Protein AF-A0A3B8Q1K4-F1 (afdb_monomer_lite)

Radius of gyration: 23.77 Å; chains: 1; bounding box: 51×48×69 Å

Foldseek 3Di:
DQDPVQLFDAQFPPDQEGELPLFLVLVLVLCCVPPVVSSVSSVVSSVVLVDDDQQQNCLLVLNHADDAADWDKDFSDDDPSHTYIYIHGDPHGDPPLLQDLLSLLSCLSNPPPPVSSVVSLVSSLVCQPLQARVGPVCVVPQKHFLLSLLSNLLSCLVVVDPDPSNVSSLVLSLLQADLVGAGAGIAHSVSHGDHGRTRSSRSSNSSSCVRSDFPLKFFLVVVCVQQVHDQAAPAPFQALLLSQLQSLVQSQVSVVVVHGFAWASLQLLLLLCVQVVHQGRYDDNVSSVVSCVVQAIAGCVQPPDDPDGDSPDDRDPVRSVRRVVVCVQKDKDKFWLADFDPDAFDDVSSVVVQQSCLSSNGWKWFDFSRIWIFRMWHAACVFVPRTWTATRGNNPPDGIDTPNVSGRGTGIMIGMHMDRRDD

pLDDT: mean 92.38, std 7.42, range [42.16, 98.69]

Secondary structure (DSSP, 8-state):
---TTTSS--SBTT-SEEEIIIIIIHHHHHHHHH-HHHHHHHHHHHHTTT----SSGGGGGTSS-SSPEEEEEEEEEEETTEEEEEEEEEEEEPS-GGG-HHHHHHHHHH-SSHHHHHHHHHHHHTTB-SSSB--HHHHHHS-EETHHHHHHHHHHHHHT---HHHHHHHHHHHHTB-TTSSEEEEE-TT--EEEEEEHHHHHHHHHHHHHS---SEEE-HHHHHHHT------TTSS-HHHHHHHHHHHHHHHHHHSS---B-HHHHHHHHHHHHT---SS--HHHHHHHHHHH---BTTTSPPPSS--TT----HHHHHHHHHHHTTEEEEEEEEE---SS----HHHHHHHHHHHHTT--EEEESSS-EEEEEEEE-TTSTTSEEEEEE-TTS--SEEEHHHHHHH--EEEEEEEEEPP-

Sequence (423 aa):
MIDPELGLLPEFSGHSDYWLYHDNYLAAKVLDRSYPDEAERVRQAIAKQGIARSGKIELLFSEAQLPLRRYELRDVAKVGNKTIRSEFTTAELFAAPERYADLLFFIAVAEPDAAKARAAYDSAMAMWDNVGFHDAVVIESGRYATYKLGLALRVAERFHDQSEALAKVRERLLKLQNPDGGWITDYQPDGTPIGMANVETTCLAILGLEAGGLPVRCNLRPEFARLGLKQRSQGKRDTCSVFSTVESTEFALARSNGKGVALSVEYANWAANETTGRGDDGDFFHNIILGIQKHGVCPEEAMPYAKTFSPDTQPNSEIVAQAAAFTQGRRLHFHWLKGWSKKAGLDDRDLLRVKTVLASGSPVSAGSYHSVLFVGYEEDTTQPGGGRFLISDSNLKETEISYQAAKERFSDLFWVNAEVESP

Structure (mmCIF, N/CA/C/O backbone):
data_AF-A0A3B8Q1K4-F1
#
_entry.id   AF-A0A3B8Q1K4-F1
#
loop_
_atom_site.group_PDB
_atom_site.id
_atom_site.type_symbol
_atom_site.label_atom_id
_atom_site.label_alt_id
_atom_site.label_comp_id
_atom_site.label_asym_id
_atom_site.label_entity_id
_atom_site.label_seq_id
_atom_site.pdbx_PDB_ins_code
_atom_site.Cartn_x
_atom_site.Cartn_y
_atom_site.Cartn_z
_atom_site.occupancy
_atom_site.B_iso_or_equiv
_atom_site.auth_seq_id
_atom_site.auth_comp_id
_atom_site.auth_asym_id
_atom_site.auth_atom_id
_atom_site.pdbx_PDB_model_num
ATOM 1 N N . MET A 1 1 ? -4.268 -14.012 3.504 1.00 77.31 1 MET A N 1
ATOM 2 C CA . MET A 1 1 ? -4.024 -13.933 4.961 1.00 77.31 1 MET A CA 1
ATOM 3 C C . MET A 1 1 ? -5.181 -14.493 5.782 1.00 77.31 1 MET A C 1
ATOM 5 O O . MET A 1 1 ? -4.912 -14.983 6.865 1.00 77.31 1 MET A O 1
ATOM 9 N N . ILE A 1 2 ? -6.432 -14.459 5.296 1.00 90.50 2 ILE A N 1
ATOM 10 C CA . ILE A 1 2 ? -7.560 -15.086 6.006 1.00 90.50 2 ILE A CA 1
ATOM 11 C C . ILE A 1 2 ? -7.256 -16.566 6.253 1.00 90.50 2 ILE A C 1
ATOM 13 O O . ILE A 1 2 ? -7.007 -17.316 5.306 1.00 90.50 2 ILE A O 1
ATOM 17 N N . ASP A 1 3 ? -7.277 -16.959 7.522 1.00 94.31 3 ASP A N 1
ATOM 18 C CA . ASP A 1 3 ? -7.104 -18.337 7.944 1.00 94.31 3 ASP A CA 1
ATOM 19 C C . ASP A 1 3 ? -8.270 -19.176 7.397 1.00 94.31 3 ASP A C 1
ATOM 21 O O . ASP A 1 3 ? -9.437 -18.831 7.615 1.00 94.31 3 ASP A O 1
ATOM 25 N N . PRO A 1 4 ? -8.000 -20.257 6.646 1.00 92.25 4 PRO A N 1
ATOM 26 C CA . PRO A 1 4 ? -9.055 -20.995 5.972 1.00 92.25 4 PRO A CA 1
ATOM 27 C C . PRO A 1 4 ? -9.997 -21.720 6.941 1.00 92.25 4 PRO A C 1
ATOM 29 O O . PRO A 1 4 ? -11.170 -21.892 6.607 1.00 92.25 4 PRO A O 1
ATOM 32 N N . GLU A 1 5 ? -9.500 -22.111 8.116 1.00 93.69 5 GLU A N 1
ATOM 33 C CA . GLU A 1 5 ? -10.252 -22.821 9.151 1.00 93.69 5 GLU A CA 1
ATOM 34 C C . GLU A 1 5 ? -11.130 -21.854 9.949 1.00 93.69 5 GLU A C 1
ATOM 36 O O . GLU A 1 5 ? -12.310 -22.127 10.164 1.00 93.69 5 GLU A O 1
ATOM 41 N N . LEU A 1 6 ? -10.578 -20.705 10.349 1.00 95.94 6 LEU A N 1
ATOM 42 C CA . LEU A 1 6 ? -11.301 -19.740 11.182 1.00 95.94 6 LEU A CA 1
ATOM 43 C C . LEU A 1 6 ? -12.139 -18.747 10.374 1.00 95.94 6 LEU A C 1
ATOM 45 O O . LEU A 1 6 ? -13.143 -18.247 10.873 1.00 95.94 6 LEU A O 1
ATOM 49 N N . GLY A 1 7 ? -11.742 -18.439 9.138 1.00 96.31 7 GLY A N 1
ATOM 50 C CA . GLY A 1 7 ? -12.314 -17.330 8.371 1.00 96.31 7 GLY A CA 1
ATOM 51 C C . GLY A 1 7 ? -11.954 -15.949 8.931 1.00 96.31 7 GLY A C 1
ATOM 52 O O . GLY A 1 7 ? -12.597 -14.972 8.565 1.00 96.31 7 GLY A O 1
ATOM 53 N N . LEU A 1 8 ? -10.940 -15.873 9.797 1.00 97.38 8 LEU A N 1
ATOM 54 C CA . LEU A 1 8 ? -10.429 -14.656 10.430 1.00 97.38 8 LEU A CA 1
ATOM 55 C C . LEU A 1 8 ? -8.983 -14.401 9.985 1.00 97.38 8 LEU A C 1
ATOM 57 O O . LEU A 1 8 ? -8.264 -15.329 9.615 1.00 97.38 8 LEU A O 1
ATOM 61 N N . LEU A 1 9 ? -8.542 -13.150 10.027 1.00 97.25 9 LEU A N 1
ATOM 62 C CA . LEU A 1 9 ? -7.145 -12.766 9.893 1.00 97.25 9 LEU A CA 1
ATOM 63 C C . LEU A 1 9 ? -6.443 -12.876 11.260 1.00 97.25 9 LEU A C 1
ATOM 65 O O . LEU A 1 9 ? -7.023 -12.435 12.259 1.00 97.25 9 LEU A O 1
ATOM 69 N N . PRO A 1 10 ? -5.226 -13.447 11.319 1.00 96.75 10 PRO A N 1
ATOM 70 C CA . PRO A 1 10 ? -4.389 -13.383 12.514 1.00 96.75 10 PRO A CA 1
ATOM 71 C C . PRO A 1 10 ? -3.901 -11.949 12.738 1.00 96.75 10 PRO A C 1
ATOM 73 O O . PRO A 1 10 ? -3.831 -11.173 11.787 1.00 96.75 10 PRO A O 1
ATOM 76 N N . GLU A 1 11 ? -3.500 -11.629 13.968 1.00 94.81 11 GLU A N 1
ATOM 77 C CA . GLU A 1 11 ? -2.999 -10.297 14.347 1.00 94.81 11 GLU A CA 1
ATOM 78 C C . GLU A 1 11 ? -1.898 -9.790 13.406 1.00 94.81 11 GLU A C 1
ATOM 80 O O . GLU A 1 11 ? -1.934 -8.657 12.931 1.00 94.81 11 GLU A O 1
ATOM 85 N N . PHE A 1 12 ? -0.955 -10.665 13.064 1.00 93.00 12 PHE A N 1
ATOM 86 C CA . PHE A 1 12 ? 0.029 -10.468 12.004 1.00 93.00 12 PHE A CA 1
ATOM 87 C C . PHE A 1 12 ? 0.356 -11.811 11.343 1.00 93.00 12 PHE A C 1
ATOM 89 O O . PHE A 1 12 ? -0.011 -12.882 11.837 1.00 93.00 12 PHE A O 1
ATOM 96 N N . SER A 1 13 ? 1.042 -11.767 10.198 1.00 88.88 13 SER A N 1
ATOM 97 C CA . SER A 1 13 ? 1.382 -12.969 9.427 1.00 88.88 13 SER A CA 1
ATOM 98 C C . SER A 1 13 ? 2.115 -14.008 10.286 1.00 88.88 13 SER A C 1
ATOM 100 O O . SER A 1 13 ? 3.145 -13.713 10.887 1.00 88.88 13 SER A O 1
ATOM 102 N N . GLY A 1 14 ? 1.577 -15.230 10.344 1.00 88.81 14 GLY A N 1
ATOM 103 C CA . GLY A 1 14 ? 2.145 -16.338 11.119 1.00 88.81 14 GLY A CA 1
ATOM 104 C C . GLY A 1 14 ? 1.803 -16.346 12.614 1.00 88.81 14 GLY A C 1
ATOM 105 O O . GLY A 1 14 ? 2.194 -17.289 13.301 1.00 88.81 14 GLY A O 1
ATOM 106 N N . HIS A 1 15 ? 1.067 -15.355 13.127 1.00 93.50 15 HIS A N 1
ATOM 107 C CA . HIS A 1 15 ? 0.628 -15.350 14.522 1.00 93.50 15 HIS A CA 1
ATOM 108 C C . HIS A 1 15 ? -0.552 -16.304 14.776 1.00 93.50 15 HIS A C 1
ATOM 110 O O . HIS A 1 15 ? -1.259 -16.715 13.855 1.00 93.50 15 HIS A O 1
ATOM 116 N N . SER A 1 16 ? -0.766 -16.657 16.047 1.00 96.12 16 SER A N 1
ATOM 117 C CA . SER A 1 16 ? -1.829 -17.584 16.474 1.00 96.12 16 SER A CA 1
ATOM 118 C C . SER A 1 16 ? -2.980 -16.915 17.231 1.00 96.12 16 SER A C 1
ATOM 120 O O . SER A 1 16 ? -3.947 -17.593 17.578 1.00 96.12 16 SER A O 1
ATOM 122 N N . ASP A 1 17 ? -2.905 -15.599 17.442 1.00 97.12 17 ASP A N 1
ATOM 123 C CA . ASP A 1 17 ? -3.987 -14.808 18.026 1.00 97.12 17 ASP A CA 1
ATOM 124 C C . ASP A 1 17 ? -4.825 -14.113 16.948 1.00 97.12 17 ASP A C 1
ATOM 126 O O . ASP A 1 17 ? -4.297 -13.601 15.958 1.00 97.12 17 ASP A O 1
ATOM 130 N N . TYR A 1 18 ? -6.141 -14.112 17.160 1.00 97.88 18 TYR A N 1
ATOM 131 C CA . TYR A 1 18 ? -7.148 -13.574 16.247 1.00 97.88 18 TYR A CA 1
ATOM 132 C C . TYR A 1 18 ? -8.074 -12.631 17.014 1.00 97.88 18 TYR A C 1
ATOM 134 O O . TYR A 1 18 ? -8.939 -13.088 17.769 1.00 97.88 18 TYR A O 1
ATOM 142 N N . TRP A 1 19 ? -7.915 -11.320 16.825 1.00 97.25 19 TRP A N 1
ATOM 143 C CA . TRP A 1 19 ? -8.751 -10.325 17.493 1.00 97.25 19 TRP A CA 1
ATOM 144 C C . TRP A 1 19 ? -10.032 -10.063 16.706 1.00 97.25 19 TRP A C 1
ATOM 146 O O . TRP A 1 19 ? -10.001 -9.691 15.532 1.00 97.25 19 TRP A O 1
ATOM 156 N N . LEU A 1 20 ? -11.185 -10.237 17.349 1.00 97.25 20 LEU A N 1
ATOM 157 C CA . LEU A 1 20 ? -12.477 -10.079 16.680 1.00 97.25 20 LEU A CA 1
ATOM 158 C C . LEU A 1 20 ? -12.754 -8.632 16.263 1.00 97.25 20 LEU A C 1
ATOM 160 O O . LEU A 1 20 ? -13.227 -8.418 15.152 1.00 97.25 20 LEU A O 1
ATOM 164 N N . TYR A 1 21 ? -12.447 -7.654 17.119 1.00 94.12 21 TYR A N 1
ATOM 165 C CA . TYR A 1 21 ? -12.853 -6.261 16.898 1.00 94.12 21 TYR A CA 1
ATOM 166 C C . TYR A 1 21 ? -11.723 -5.348 16.405 1.00 94.12 21 TYR A C 1
ATOM 168 O O . TYR A 1 21 ? -11.845 -4.767 15.329 1.00 94.12 21 TYR A O 1
ATOM 176 N N . HIS A 1 22 ? -10.603 -5.263 17.125 1.00 89.56 22 HIS A N 1
ATOM 177 C CA . HIS A 1 22 ? -9.477 -4.420 16.699 1.00 89.56 22 HIS A CA 1
ATOM 178 C C . HIS A 1 22 ? -8.863 -4.846 15.360 1.00 89.56 22 HIS A C 1
ATOM 180 O O . HIS A 1 22 ? -8.467 -3.989 14.580 1.00 89.56 22 HIS A O 1
ATOM 186 N N . ASP A 1 23 ? -8.869 -6.144 15.041 1.00 96.12 23 ASP A N 1
ATOM 187 C CA . ASP A 1 23 ? -8.377 -6.629 13.748 1.00 96.12 23 ASP A CA 1
ATOM 188 C C . ASP A 1 23 ? -9.520 -6.929 12.780 1.00 96.12 23 ASP A C 1
ATOM 190 O O . ASP A 1 23 ? -9.655 -6.292 11.740 1.00 96.12 23 ASP A O 1
ATOM 194 N N . ASN A 1 24 ? -10.352 -7.923 13.092 1.00 97.62 24 ASN A N 1
ATOM 195 C CA . ASN A 1 24 ? -11.215 -8.540 12.086 1.00 97.62 24 ASN A CA 1
ATOM 196 C C . ASN A 1 24 ? -12.456 -7.713 11.737 1.00 97.62 24 ASN A C 1
ATOM 198 O O . ASN A 1 24 ? -12.845 -7.670 10.572 1.00 97.62 24 ASN A O 1
ATOM 202 N N . TYR A 1 25 ? -13.065 -7.019 12.698 1.00 96.94 25 TYR A N 1
ATOM 203 C CA . TYR A 1 25 ? -14.151 -6.081 12.413 1.00 96.94 25 TYR A CA 1
ATOM 204 C C . TYR A 1 25 ? -13.644 -4.913 11.555 1.00 96.94 25 TYR A C 1
ATOM 206 O O . TYR A 1 25 ? -14.274 -4.577 10.552 1.00 96.94 25 TYR A O 1
ATOM 214 N N . LEU A 1 26 ? -12.473 -4.350 11.881 1.00 95.75 26 LEU A N 1
ATOM 215 C CA . LEU A 1 26 ? -11.829 -3.332 11.047 1.00 95.75 26 LEU A CA 1
ATOM 216 C C . LEU A 1 26 ? -11.491 -3.859 9.652 1.00 95.75 26 LEU A C 1
ATOM 218 O O . LEU A 1 26 ? -11.807 -3.202 8.659 1.00 95.75 26 LEU A O 1
ATOM 222 N N . ALA A 1 27 ? -10.912 -5.056 9.567 1.00 96.00 27 ALA A N 1
ATOM 223 C CA . ALA A 1 27 ? -10.607 -5.699 8.299 1.00 96.00 27 ALA A CA 1
ATOM 224 C C . ALA A 1 27 ? -11.875 -5.894 7.472 1.00 96.00 27 ALA A C 1
ATOM 226 O O . ALA A 1 27 ? -11.875 -5.564 6.294 1.00 96.00 27 ALA A O 1
ATOM 227 N N . ALA A 1 28 ? -12.980 -6.338 8.073 1.00 95.12 28 ALA A N 1
ATOM 228 C CA . ALA A 1 28 ? -14.253 -6.453 7.374 1.00 95.12 28 ALA A CA 1
ATOM 229 C C . ALA A 1 28 ? -14.742 -5.098 6.839 1.00 95.12 28 ALA A C 1
ATOM 231 O O . ALA A 1 28 ? -15.215 -5.052 5.709 1.00 95.12 28 ALA A O 1
ATOM 232 N N . LYS A 1 29 ? -14.598 -3.995 7.592 1.00 91.06 29 LYS A N 1
ATOM 233 C CA . LYS A 1 29 ? -14.958 -2.643 7.115 1.00 91.06 29 LYS A CA 1
ATOM 234 C C . LYS A 1 29 ? -14.100 -2.202 5.927 1.00 91.06 29 LYS A C 1
ATOM 236 O O . LYS A 1 29 ? -14.639 -1.702 4.946 1.00 91.06 29 LYS A O 1
ATOM 241 N N . VAL A 1 30 ? -12.785 -2.409 5.995 1.00 89.81 30 VAL A N 1
ATOM 242 C CA . VAL A 1 30 ? -11.845 -2.043 4.918 1.00 89.81 30 VAL A CA 1
ATOM 243 C C . VAL A 1 30 ? -12.031 -2.927 3.681 1.00 89.81 30 VAL A C 1
ATOM 245 O O . VAL A 1 30 ? -12.021 -2.446 2.546 1.00 89.81 30 VAL A O 1
ATOM 248 N N . LEU A 1 31 ? -12.220 -4.230 3.885 1.00 86.00 31 LEU A N 1
ATOM 249 C CA . LEU A 1 31 ? -12.408 -5.196 2.810 1.00 86.00 31 LEU A CA 1
ATOM 250 C C . LEU A 1 31 ? -13.759 -5.022 2.120 1.00 86.00 31 LEU A C 1
ATOM 252 O O . LEU A 1 31 ? -13.822 -5.293 0.933 1.00 86.00 31 LEU A O 1
ATOM 256 N N . ASP A 1 32 ? -14.808 -4.540 2.791 1.00 82.19 32 ASP A N 1
ATOM 257 C CA . ASP A 1 32 ? -16.172 -4.505 2.238 1.00 82.19 32 ASP A CA 1
ATOM 258 C C . ASP A 1 32 ? -16.257 -3.838 0.861 1.00 82.19 32 ASP A C 1
ATOM 260 O O . ASP A 1 32 ? -16.935 -4.316 -0.046 1.00 82.19 32 ASP A O 1
ATOM 264 N N . ARG A 1 33 ? -15.481 -2.767 0.668 1.00 69.38 33 ARG A N 1
ATOM 265 C CA . ARG A 1 33 ? -15.410 -2.070 -0.615 1.00 69.38 33 ARG A CA 1
ATOM 266 C C . ARG A 1 33 ? -14.693 -2.898 -1.680 1.00 69.38 33 ARG A C 1
ATOM 268 O O . ARG A 1 33 ? -15.125 -2.918 -2.832 1.00 69.38 33 ARG A O 1
ATOM 275 N N . SER A 1 34 ? -13.585 -3.554 -1.328 1.00 67.19 34 SER A N 1
ATOM 276 C CA . SER A 1 34 ? -12.658 -4.149 -2.305 1.00 67.19 34 SER A CA 1
ATOM 277 C C . SER A 1 34 ? -12.739 -5.656 -2.494 1.00 67.19 34 SER A C 1
ATOM 279 O O . SER A 1 34 ? -12.422 -6.160 -3.567 1.00 67.19 34 SER A O 1
ATOM 281 N N . TYR A 1 35 ? -13.222 -6.345 -1.484 1.00 78.50 35 TYR A N 1
ATOM 282 C CA . TYR A 1 35 ? -13.251 -7.787 -1.332 1.00 78.50 35 TYR A CA 1
ATOM 283 C C . TYR A 1 35 ? -14.518 -8.141 -0.530 1.00 78.50 35 TYR A C 1
ATOM 285 O O . TYR A 1 35 ? -14.420 -8.563 0.623 1.00 78.50 35 TYR A O 1
ATOM 293 N N . PRO A 1 36 ? -15.725 -7.865 -1.075 1.00 78.44 36 PRO A N 1
ATOM 294 C CA . PRO A 1 36 ? -16.980 -7.988 -0.328 1.00 78.44 36 PRO A CA 1
ATOM 295 C C . PRO A 1 36 ? -17.269 -9.428 0.111 1.00 78.44 36 PRO A C 1
ATOM 297 O O . PRO A 1 36 ? -17.806 -9.634 1.198 1.00 78.44 36 PRO A O 1
ATOM 300 N N . ASP A 1 37 ? -16.866 -10.422 -0.685 1.00 88.44 37 ASP A N 1
ATOM 301 C CA . ASP A 1 37 ? -17.022 -11.839 -0.343 1.00 88.44 37 ASP A CA 1
ATOM 302 C C . ASP A 1 37 ? -16.111 -12.223 0.836 1.00 88.44 37 ASP A C 1
ATOM 304 O O . ASP A 1 37 ? -16.525 -12.917 1.767 1.00 88.44 37 ASP A O 1
ATOM 308 N N . GLU A 1 38 ? -14.871 -11.728 0.847 1.00 91.12 38 GLU A N 1
ATOM 309 C CA . GLU A 1 38 ? -13.943 -11.892 1.962 1.00 91.12 38 GLU A CA 1
ATOM 310 C C . GLU A 1 38 ? -14.407 -11.141 3.212 1.00 91.12 38 GLU A C 1
ATOM 312 O O . GLU A 1 38 ? -14.340 -11.688 4.313 1.00 91.12 38 GLU A O 1
ATOM 317 N N . ALA A 1 39 ? -14.907 -9.914 3.060 1.00 90.00 39 ALA A N 1
ATOM 318 C CA . ALA A 1 39 ? -15.470 -9.133 4.154 1.00 90.00 39 ALA A CA 1
ATOM 319 C C . ALA A 1 39 ? -16.662 -9.857 4.790 1.00 90.00 39 ALA A C 1
ATOM 321 O O . ALA A 1 39 ? -16.754 -9.954 6.015 1.00 90.00 39 ALA A O 1
ATOM 322 N N . GLU A 1 40 ? -17.538 -10.431 3.963 1.00 93.56 40 GLU A N 1
ATOM 323 C CA . GLU A 1 40 ? -18.677 -11.215 4.421 1.00 93.56 40 GLU A CA 1
ATOM 324 C C . GLU A 1 40 ? -18.242 -12.497 5.131 1.00 93.56 40 GLU A C 1
ATOM 326 O O . GLU A 1 40 ? -18.760 -12.823 6.200 1.00 93.56 40 GLU A O 1
ATOM 331 N N . ARG A 1 41 ? -17.219 -13.184 4.614 1.00 96.12 41 ARG A N 1
ATOM 332 C CA . ARG A 1 41 ? -16.627 -14.341 5.294 1.00 96.12 41 ARG A CA 1
ATOM 333 C C . ARG A 1 41 ? -16.112 -13.981 6.691 1.00 96.12 41 ARG A C 1
ATOM 335 O O . ARG A 1 41 ? -16.372 -14.730 7.635 1.00 96.12 41 ARG A O 1
ATOM 342 N N . VAL A 1 42 ? -15.422 -12.847 6.833 1.00 97.50 42 VAL A N 1
ATOM 343 C CA . VAL A 1 42 ? -14.921 -12.364 8.131 1.00 97.50 42 VAL A CA 1
ATOM 344 C C . VAL A 1 42 ? -16.082 -12.005 9.063 1.00 97.50 42 VAL A C 1
ATOM 346 O O . VAL A 1 42 ? -16.092 -12.438 10.216 1.00 97.50 42 VAL A O 1
ATOM 349 N N . ARG A 1 43 ? -17.114 -11.301 8.576 1.00 96.50 43 ARG A N 1
ATOM 350 C CA . ARG A 1 43 ? -18.322 -10.989 9.368 1.00 96.50 43 ARG A CA 1
ATOM 351 C C . ARG A 1 43 ? -19.018 -12.244 9.883 1.00 96.50 43 ARG A C 1
ATOM 353 O O . ARG A 1 43 ? -19.361 -12.315 11.062 1.00 96.50 43 ARG A O 1
ATOM 360 N N . GLN A 1 44 ? -19.180 -13.257 9.034 1.00 96.56 44 GLN A N 1
ATOM 361 C CA . GLN A 1 44 ? -19.761 -14.540 9.430 1.00 96.56 44 GLN A CA 1
ATOM 362 C C . GLN A 1 44 ? -18.899 -15.260 10.471 1.00 96.56 44 GLN A C 1
ATOM 364 O O . GLN A 1 44 ? -19.436 -15.875 11.393 1.00 96.56 44 GLN A O 1
ATOM 369 N N . ALA A 1 45 ? -17.572 -15.187 10.351 1.00 96.69 45 ALA A N 1
ATOM 370 C CA . ALA A 1 45 ? -16.655 -15.768 11.325 1.00 96.69 45 ALA A CA 1
ATOM 371 C C . ALA A 1 45 ? -16.737 -15.077 12.698 1.00 96.69 45 ALA A C 1
ATOM 373 O O . ALA A 1 45 ? -16.770 -15.774 13.714 1.00 96.69 45 ALA A O 1
ATOM 374 N N . ILE A 1 46 ? -16.852 -13.743 12.731 1.00 96.50 46 ILE A N 1
ATOM 375 C CA . ILE A 1 46 ? -17.096 -12.972 13.962 1.00 96.50 46 ILE A CA 1
ATOM 376 C C . ILE A 1 46 ? -18.448 -13.367 14.573 1.00 96.50 46 ILE A C 1
ATOM 378 O O . ILE A 1 46 ? -18.511 -13.725 15.749 1.00 96.50 46 ILE A O 1
ATOM 382 N N . ALA A 1 47 ? -19.519 -13.386 13.770 1.00 95.25 47 ALA A N 1
ATOM 383 C CA . ALA A 1 47 ? -20.871 -13.703 14.235 1.00 95.25 47 ALA A CA 1
ATOM 384 C C . ALA A 1 47 ? -20.971 -15.096 14.884 1.00 95.25 47 ALA A C 1
ATOM 386 O O . ALA A 1 47 ? -21.667 -15.268 15.886 1.00 95.25 47 ALA A O 1
ATOM 387 N N . LYS A 1 48 ? -20.226 -16.086 14.370 1.00 95.62 48 LYS A N 1
ATOM 388 C CA . LYS A 1 48 ? -20.159 -17.444 14.943 1.00 95.62 48 LYS A CA 1
ATOM 389 C C . LYS A 1 48 ? -19.617 -17.488 16.373 1.00 95.62 48 LYS A C 1
ATOM 391 O O . LYS A 1 48 ? -19.923 -18.439 17.084 1.00 95.62 48 LYS A O 1
ATOM 396 N N . GLN A 1 49 ? -18.845 -16.489 16.803 1.00 95.31 49 GLN A N 1
ATOM 397 C CA . GLN A 1 49 ? -18.309 -16.436 18.168 1.00 95.31 49 GLN A CA 1
ATOM 398 C C . GLN A 1 49 ? -19.331 -15.933 19.197 1.00 95.31 49 GLN A C 1
ATOM 400 O O . GLN A 1 49 ? -19.057 -15.959 20.394 1.00 95.31 49 GLN A O 1
ATOM 405 N N . GLY A 1 50 ? -20.498 -15.447 18.757 1.00 91.94 50 GLY A N 1
ATOM 406 C CA . GLY A 1 50 ? -21.539 -14.930 19.650 1.00 91.94 50 GLY A CA 1
ATOM 407 C C . GLY A 1 50 ? -21.184 -13.608 20.341 1.00 91.94 50 GLY A C 1
ATOM 408 O O . GLY A 1 50 ? -21.890 -13.191 21.258 1.00 91.94 50 GLY A O 1
ATOM 409 N N . ILE A 1 51 ? -20.110 -12.937 19.913 1.00 88.44 51 ILE A N 1
ATOM 410 C CA . ILE A 1 51 ? -19.720 -11.615 20.409 1.00 88.44 51 ILE A CA 1
ATOM 411 C C . ILE A 1 51 ? -20.334 -10.557 19.493 1.00 88.44 51 ILE A C 1
ATOM 413 O O . ILE A 1 51 ? -20.082 -10.557 18.293 1.00 88.44 51 ILE A O 1
ATOM 417 N N . ALA A 1 52 ? -21.169 -9.685 20.063 1.00 83.38 52 ALA A N 1
ATOM 418 C CA . ALA A 1 52 ? -21.954 -8.715 19.296 1.00 83.38 52 ALA A CA 1
ATOM 419 C C . ALA A 1 52 ? -21.330 -7.311 19.221 1.00 83.38 52 ALA A C 1
ATOM 421 O O . ALA A 1 52 ? -21.678 -6.550 18.321 1.00 83.38 52 ALA A O 1
ATOM 422 N N . ARG A 1 53 ? -20.438 -6.952 20.154 1.00 87.50 53 ARG A N 1
ATOM 42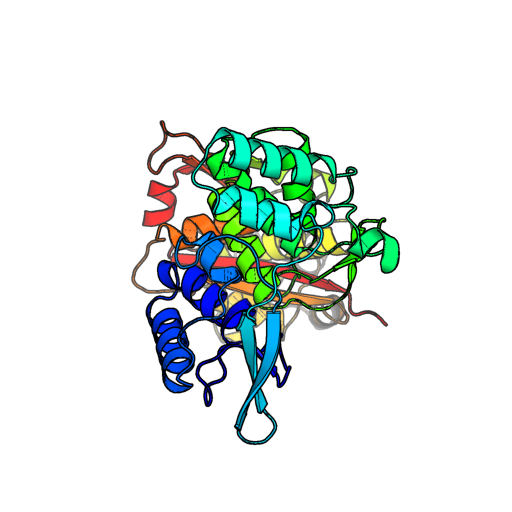3 C CA . ARG A 1 53 ? -19.718 -5.666 20.178 1.00 87.50 53 ARG A CA 1
ATOM 424 C C . ARG A 1 53 ? -18.515 -5.712 21.111 1.00 87.50 53 ARG A C 1
ATOM 426 O O . ARG A 1 53 ? -18.571 -6.424 22.117 1.00 87.50 53 ARG A O 1
ATOM 433 N N . SER A 1 54 ? -17.512 -4.889 20.839 1.00 90.44 54 SER A N 1
ATOM 434 C CA . SER A 1 54 ? -16.481 -4.534 21.808 1.00 90.44 54 SER A CA 1
ATOM 435 C C . SER A 1 54 ? -16.757 -3.213 22.511 1.00 90.44 54 SER A C 1
ATOM 437 O O . SER A 1 54 ? -16.606 -3.147 23.733 1.00 90.44 54 SER A O 1
ATOM 439 N N . GLY A 1 55 ? -17.234 -2.205 21.771 1.00 86.88 55 GLY A N 1
ATOM 440 C CA . GLY A 1 55 ? -17.648 -0.888 22.257 1.00 86.88 55 GLY A CA 1
ATOM 441 C C . GLY A 1 55 ? -16.630 0.243 22.071 1.00 86.88 55 GLY A C 1
ATOM 442 O O . GLY A 1 55 ? -16.958 1.376 22.426 1.00 86.88 55 GLY A O 1
ATOM 443 N N . LYS A 1 56 ? -15.435 -0.025 21.519 1.00 91.62 56 LYS A N 1
ATOM 444 C CA . LYS A 1 56 ? -14.412 1.001 21.235 1.00 91.62 56 LYS A CA 1
ATOM 445 C C . LYS A 1 56 ? -14.317 1.283 19.744 1.00 91.62 56 LYS A C 1
ATOM 447 O O . LYS A 1 56 ? -14.623 2.386 19.297 1.00 91.62 56 LYS A O 1
ATOM 452 N N . ILE A 1 57 ? -13.873 0.299 18.967 1.00 93.44 57 ILE A N 1
ATOM 453 C CA . ILE A 1 57 ? -13.503 0.513 17.566 1.00 93.44 57 ILE A CA 1
ATOM 454 C C . ILE A 1 57 ? -14.705 0.876 16.684 1.00 93.44 57 ILE A C 1
ATOM 456 O O . ILE A 1 57 ? -14.575 1.595 15.692 1.00 93.44 57 ILE A O 1
ATOM 460 N N . GLU A 1 58 ? -15.904 0.455 17.089 1.00 94.06 58 GLU A N 1
ATOM 461 C CA . GLU A 1 58 ? -17.163 0.776 16.423 1.00 94.06 58 GLU A CA 1
ATOM 462 C C . GLU A 1 58 ? -17.517 2.273 16.488 1.00 94.06 58 GLU A C 1
ATOM 464 O O . GLU A 1 58 ? -18.309 2.750 15.673 1.00 94.06 58 GLU A O 1
ATOM 469 N N . LEU A 1 59 ? -16.897 3.046 17.394 1.00 93.56 59 LEU A N 1
ATOM 470 C CA . LEU A 1 59 ? -17.058 4.505 17.469 1.00 93.56 59 LEU A CA 1
ATOM 471 C C . LEU A 1 59 ? -16.660 5.199 16.156 1.00 93.56 59 LEU A C 1
ATOM 473 O O . LEU A 1 59 ? -17.295 6.182 15.780 1.00 93.56 59 LEU A O 1
ATOM 477 N N . LEU A 1 60 ? -15.680 4.660 15.416 1.00 91.94 60 LEU A N 1
ATOM 478 C CA . LEU A 1 60 ? -15.257 5.187 14.105 1.00 91.94 60 LEU A CA 1
ATOM 479 C C . LEU A 1 60 ? -16.356 5.118 13.033 1.00 91.94 60 LEU A C 1
ATOM 481 O O . LEU A 1 60 ? -16.247 5.774 11.995 1.00 91.94 60 LEU A O 1
ATOM 485 N N . PHE A 1 61 ? -17.388 4.310 13.278 1.00 89.94 61 PHE A N 1
ATOM 486 C CA . PHE A 1 61 ? -18.476 4.017 12.348 1.00 89.94 61 PHE A CA 1
ATOM 487 C C . PHE A 1 61 ? -19.848 4.383 12.925 1.00 89.94 61 PHE A C 1
ATOM 489 O O . PHE A 1 61 ? -20.867 3.983 12.376 1.00 89.94 61 PHE A O 1
ATOM 496 N N . SER A 1 62 ? -19.885 5.128 14.037 1.00 86.62 62 SER A N 1
ATOM 497 C CA . SER A 1 62 ? -21.129 5.477 14.741 1.00 86.62 62 SER A CA 1
ATOM 498 C C . SER A 1 62 ? -21.947 4.256 15.201 1.00 86.62 62 SER A C 1
ATOM 500 O O . SER A 1 62 ? -23.164 4.331 15.349 1.00 86.62 62 SER A O 1
ATOM 502 N N . GLU A 1 63 ? -21.271 3.133 15.461 1.00 91.38 63 GLU A N 1
ATOM 503 C CA . GLU A 1 63 ? -21.868 1.856 15.886 1.00 91.38 63 GLU A CA 1
ATOM 504 C C . GLU A 1 63 ? -21.682 1.592 17.400 1.00 91.38 63 GLU A C 1
ATOM 506 O O . GLU A 1 63 ? -22.185 0.609 17.944 1.00 91.38 63 GLU A O 1
ATOM 511 N N . ALA A 1 64 ? -21.027 2.517 18.110 1.00 91.38 64 ALA A N 1
ATOM 512 C CA . ALA A 1 64 ? -20.932 2.584 19.570 1.00 91.38 64 ALA A CA 1
ATOM 513 C C . ALA A 1 64 ? -21.151 4.025 20.069 1.00 91.38 64 ALA A C 1
ATOM 515 O O . ALA A 1 64 ? -21.300 4.954 19.274 1.00 91.38 64 ALA A O 1
ATOM 516 N N . GLN A 1 65 ? -21.210 4.217 21.391 1.00 90.81 65 GLN A N 1
ATOM 517 C CA . GLN A 1 65 ? -21.530 5.507 22.011 1.00 90.81 65 GLN A CA 1
ATOM 518 C C . GLN A 1 65 ? -20.559 5.861 23.138 1.00 90.81 65 GLN A C 1
ATOM 520 O O . GLN A 1 65 ? -20.093 4.993 23.873 1.00 90.81 65 GLN A O 1
ATOM 525 N N . LEU A 1 66 ? -20.320 7.163 23.298 1.00 94.25 66 LEU A N 1
ATOM 526 C CA . LEU A 1 66 ? -19.659 7.742 24.466 1.00 94.25 66 LEU A CA 1
ATOM 527 C C . LEU A 1 66 ? -20.530 7.589 25.734 1.00 94.25 66 LEU A C 1
ATOM 529 O O . LEU A 1 66 ? -21.753 7.458 25.628 1.00 94.25 66 LEU A O 1
ATOM 533 N N . PRO A 1 67 ? -19.942 7.649 26.947 1.00 94.38 67 PRO A N 1
ATOM 534 C CA . PRO A 1 67 ? -18.529 7.904 27.254 1.00 94.38 67 PRO A CA 1
ATOM 535 C C . PRO A 1 67 ? -17.628 6.680 27.060 1.00 94.38 67 PRO A C 1
ATOM 537 O O . PRO A 1 67 ? -18.084 5.541 27.150 1.00 94.38 67 PRO A O 1
ATOM 540 N N . LEU A 1 68 ? -16.328 6.928 26.867 1.00 93.69 68 LEU A N 1
ATOM 541 C CA . LEU A 1 68 ? -15.317 5.872 26.876 1.00 93.69 68 LEU A CA 1
ATOM 542 C C . LEU A 1 68 ? -15.295 5.167 28.234 1.00 93.69 68 LEU A C 1
ATOM 544 O O . LEU A 1 68 ? -15.287 5.791 29.301 1.00 93.69 68 LEU A O 1
ATOM 548 N N . ARG A 1 69 ? -15.258 3.844 28.176 1.00 93.38 69 ARG A N 1
ATOM 549 C CA . ARG A 1 69 ? -15.204 2.955 29.333 1.00 93.38 69 ARG A CA 1
ATOM 550 C C . ARG A 1 69 ? -13.873 2.219 29.345 1.00 93.38 69 ARG A C 1
ATOM 552 O O . ARG A 1 69 ? -13.118 2.282 28.380 1.00 93.38 69 ARG A O 1
ATOM 559 N N . ARG A 1 70 ? -13.545 1.554 30.449 1.00 93.38 70 ARG A N 1
ATOM 560 C CA . ARG A 1 70 ? -12.404 0.637 30.467 1.00 93.38 70 ARG A CA 1
ATOM 561 C C . ARG A 1 70 ? -12.735 -0.612 29.661 1.00 93.38 70 ARG A C 1
ATOM 563 O O . ARG A 1 70 ? -13.889 -1.031 29.593 1.00 93.38 70 ARG A O 1
ATOM 570 N N . TYR A 1 71 ? -11.698 -1.206 29.089 1.00 91.25 71 TYR A N 1
ATOM 571 C CA . TYR A 1 71 ? -11.798 -2.402 28.267 1.00 91.25 71 TYR A CA 1
ATOM 572 C C . TYR A 1 71 ? -10.960 -3.515 28.884 1.00 91.25 71 TYR A C 1
ATOM 574 O O . TYR A 1 71 ? -9.865 -3.275 29.396 1.00 91.25 71 TYR A O 1
ATOM 582 N N . GLU A 1 72 ? -11.486 -4.731 28.838 1.00 92.31 72 GLU A N 1
ATOM 583 C CA . GLU A 1 72 ? -10.786 -5.944 29.240 1.00 92.31 72 GLU A CA 1
ATOM 584 C C . GLU A 1 72 ? -10.580 -6.842 28.027 1.00 92.31 72 GLU A C 1
ATOM 586 O O . GLU A 1 72 ? -11.525 -7.140 27.296 1.00 92.31 72 GLU A O 1
ATOM 591 N N . LEU A 1 73 ? -9.347 -7.305 27.841 1.00 94.06 73 LEU A N 1
ATOM 592 C CA . LEU A 1 73 ? -9.011 -8.283 26.814 1.00 94.06 73 LEU A CA 1
ATOM 593 C C . LEU A 1 73 ? -9.287 -9.683 27.358 1.00 94.06 73 LEU A C 1
ATOM 595 O O . LEU A 1 73 ? -8.826 -10.027 28.448 1.00 94.06 73 LEU A O 1
ATOM 599 N N . ARG A 1 74 ? -10.047 -10.490 26.616 1.00 94.69 74 ARG A N 1
ATOM 600 C CA . ARG A 1 74 ? -10.403 -11.852 27.030 1.00 94.69 74 ARG A CA 1
ATOM 601 C C . ARG A 1 74 ? -10.290 -12.830 25.867 1.00 94.69 74 ARG A C 1
ATOM 603 O O . ARG A 1 74 ? -10.616 -12.495 24.726 1.00 94.69 74 ARG A O 1
ATOM 610 N N . ASP A 1 75 ? -9.894 -14.056 26.191 1.00 96.56 75 ASP A N 1
ATOM 611 C CA . ASP A 1 75 ? -10.002 -15.197 25.285 1.00 96.56 75 ASP A CA 1
ATOM 612 C C . ASP A 1 75 ? -11.488 -15.552 25.112 1.00 96.56 75 ASP A C 1
ATOM 614 O O . ASP A 1 75 ? -12.229 -15.686 26.087 1.00 96.56 75 ASP A O 1
ATOM 618 N N . VAL A 1 76 ? -11.920 -15.698 23.863 1.00 96.25 76 VAL A N 1
ATOM 619 C CA . VAL A 1 76 ? -13.292 -16.055 23.474 1.00 96.25 76 VAL A CA 1
ATOM 620 C C . VAL A 1 76 ? -13.387 -17.548 23.179 1.00 96.25 76 VAL A C 1
ATOM 622 O O . VAL A 1 76 ? -14.303 -18.220 23.647 1.00 96.25 76 VAL A O 1
ATOM 625 N N . ALA A 1 77 ? -12.428 -18.078 22.419 1.00 96.38 77 ALA A N 1
ATOM 626 C CA . ALA A 1 77 ? -12.378 -19.485 22.044 1.00 96.38 77 ALA A CA 1
ATOM 627 C C . ALA A 1 77 ? -10.942 -19.928 21.736 1.00 96.38 77 ALA A C 1
ATOM 629 O O . ALA A 1 77 ? -10.072 -19.110 21.433 1.00 96.38 77 ALA A O 1
ATOM 630 N N . LYS A 1 78 ? -10.708 -21.243 21.774 1.00 96.56 78 LYS A N 1
ATOM 631 C CA . LYS A 1 78 ? -9.462 -21.871 21.319 1.00 96.56 78 LYS A CA 1
AT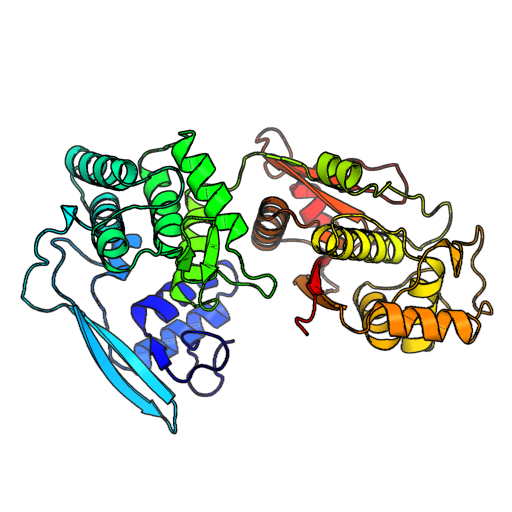OM 632 C C . LYS A 1 78 ? -9.767 -22.961 20.302 1.00 96.56 78 LYS A C 1
ATOM 634 O O . LYS A 1 78 ? -10.634 -23.799 20.542 1.00 96.56 78 LYS A O 1
ATOM 639 N N . VAL A 1 79 ? -9.042 -22.951 19.188 1.00 95.50 79 VAL A N 1
ATOM 640 C CA . VAL A 1 79 ? -9.154 -23.935 18.103 1.00 95.50 79 VAL A CA 1
ATOM 641 C C . VAL A 1 79 ? -7.751 -24.444 17.792 1.00 95.50 79 VAL A C 1
ATOM 643 O O . VAL A 1 79 ? -6.934 -23.737 17.204 1.00 95.50 79 VAL A O 1
ATOM 646 N N . GLY A 1 80 ? -7.431 -25.653 18.258 1.00 94.44 80 GLY A N 1
ATOM 647 C CA . GLY A 1 80 ? -6.062 -26.168 18.202 1.00 94.44 80 GLY A CA 1
ATOM 648 C C . GLY A 1 80 ? -5.092 -25.264 18.972 1.00 94.44 80 GLY A C 1
ATOM 649 O O . GLY A 1 80 ? -5.272 -25.032 20.165 1.00 94.44 80 GLY A O 1
ATOM 650 N N . ASN A 1 81 ? -4.069 -24.750 18.285 1.00 95.00 81 ASN A N 1
ATOM 651 C CA . ASN A 1 81 ? -3.106 -23.786 18.829 1.00 95.00 81 ASN A CA 1
ATOM 652 C C . ASN A 1 81 ? -3.512 -22.313 18.619 1.00 95.00 81 ASN A C 1
ATOM 654 O O . ASN A 1 81 ? -2.749 -21.430 18.996 1.00 95.00 81 ASN A O 1
ATOM 658 N N . LYS A 1 82 ? -4.674 -22.042 18.012 1.00 97.25 82 LYS A N 1
ATOM 659 C CA . LYS A 1 82 ? -5.155 -20.691 17.702 1.00 97.25 82 LYS A CA 1
ATOM 660 C C . LYS A 1 82 ? -6.059 -20.179 18.820 1.00 97.25 82 LYS A C 1
ATOM 662 O O . LYS A 1 82 ? -6.944 -20.908 19.280 1.00 97.25 82 LYS A O 1
ATOM 667 N N . THR A 1 83 ? -5.880 -18.923 19.218 1.00 98.06 83 THR A N 1
ATOM 668 C CA . THR A 1 83 ? -6.704 -18.267 20.241 1.00 98.06 83 THR A CA 1
ATOM 669 C C . THR A 1 83 ? -7.491 -17.123 19.617 1.00 98.06 83 THR A C 1
ATOM 671 O O . THR A 1 83 ? -6.929 -16.202 19.029 1.00 98.06 83 THR A O 1
ATOM 674 N N . ILE A 1 84 ? -8.812 -17.176 19.753 1.00 98.06 84 ILE A N 1
ATOM 675 C CA . ILE A 1 84 ? -9.715 -16.102 19.345 1.00 98.06 84 ILE A CA 1
ATOM 676 C C . ILE A 1 84 ? -9.941 -15.210 20.558 1.00 98.06 84 ILE A C 1
ATOM 678 O O . ILE A 1 84 ? -10.290 -15.708 21.629 1.00 98.06 84 ILE A O 1
ATOM 682 N N . ARG A 1 85 ? -9.753 -13.901 20.396 1.00 97.56 85 ARG A N 1
ATOM 683 C CA . ARG A 1 85 ? -9.783 -12.917 21.483 1.00 97.56 85 ARG A CA 1
ATOM 684 C C . ARG A 1 85 ? -10.666 -11.729 21.128 1.00 97.56 85 ARG A C 1
ATOM 686 O O . ARG A 1 85 ? -10.884 -11.420 19.958 1.00 97.56 85 ARG A O 1
ATOM 693 N N . SER A 1 86 ? -11.163 -11.034 22.143 1.00 96.06 86 SER A N 1
ATOM 694 C CA . SER A 1 86 ? -11.865 -9.764 21.963 1.00 96.06 86 SER A CA 1
ATOM 695 C C . SER A 1 86 ? -11.628 -8.838 23.146 1.00 96.06 86 SER A C 1
ATOM 697 O O . SER A 1 86 ? -11.344 -9.283 24.260 1.00 96.06 86 SER A O 1
ATOM 699 N N . GLU A 1 87 ? -11.781 -7.544 22.898 1.00 92.38 87 GLU A N 1
ATOM 700 C CA . GLU A 1 87 ? -12.006 -6.559 23.949 1.00 92.38 87 GLU A CA 1
ATOM 701 C C . GLU A 1 87 ? -13.478 -6.546 24.373 1.00 92.38 87 GLU A C 1
ATOM 703 O O . GLU A 1 87 ? -14.386 -6.754 23.562 1.00 92.38 87 GLU A O 1
ATOM 708 N N . PHE A 1 88 ? -13.694 -6.298 25.662 1.00 91.31 88 PHE A N 1
ATOM 709 C CA . PHE A 1 88 ? -15.001 -6.173 26.287 1.00 91.31 88 PHE A CA 1
ATOM 710 C C . PHE A 1 88 ? -15.056 -4.894 27.109 1.00 91.31 88 PHE A C 1
ATOM 712 O O . PHE A 1 88 ? -14.251 -4.691 28.019 1.00 91.31 88 PHE A O 1
ATOM 719 N N . THR A 1 89 ? -16.049 -4.057 26.828 1.00 91.44 89 THR A N 1
ATOM 720 C CA . THR A 1 89 ? -16.333 -2.873 27.637 1.00 91.44 89 THR A CA 1
ATOM 721 C C . THR A 1 89 ? -16.768 -3.254 29.059 1.00 91.44 89 THR A C 1
ATOM 723 O O . THR A 1 89 ? -17.654 -4.092 29.240 1.00 91.44 89 THR A O 1
ATOM 726 N N . THR A 1 90 ? -16.199 -2.602 30.076 1.00 92.00 90 THR A N 1
ATOM 727 C CA . THR A 1 90 ? -16.615 -2.731 31.482 1.00 92.00 90 THR A CA 1
ATOM 728 C C . THR A 1 90 ? -17.586 -1.618 31.892 1.00 92.00 90 THR A C 1
ATOM 730 O O . THR A 1 90 ? -17.849 -0.677 31.148 1.00 92.00 90 THR A O 1
ATOM 733 N N . ALA A 1 91 ? -18.143 -1.695 33.104 1.00 91.12 91 ALA A N 1
ATOM 734 C CA . ALA A 1 91 ? -18.984 -0.623 33.642 1.00 91.12 91 ALA A CA 1
ATOM 735 C C . ALA A 1 91 ? -18.186 0.632 34.058 1.00 91.12 91 ALA A C 1
ATOM 737 O O . ALA A 1 91 ? -18.782 1.694 34.245 1.00 91.12 91 ALA A O 1
ATOM 738 N N . GLU A 1 92 ? -16.863 0.529 34.198 1.00 95.31 92 GLU A N 1
ATOM 739 C CA . GLU A 1 92 ? -15.996 1.605 34.682 1.00 95.31 92 GLU A CA 1
ATOM 740 C C . GLU A 1 92 ? -15.691 2.610 33.562 1.00 95.31 92 GLU A C 1
ATOM 742 O O . GLU A 1 92 ? -15.447 2.222 32.420 1.00 95.31 92 GLU A O 1
ATOM 747 N N . LEU A 1 93 ? -15.705 3.908 33.874 1.00 94.56 93 LEU A N 1
ATOM 748 C CA . LEU A 1 93 ? -15.306 4.950 32.926 1.00 94.56 93 LEU A CA 1
ATOM 749 C C . LEU A 1 93 ? -13.790 4.946 32.727 1.00 94.56 93 LEU A C 1
ATOM 751 O O . LEU A 1 93 ? -13.035 4.650 33.653 1.00 94.56 93 LEU A O 1
ATOM 755 N N . PHE A 1 94 ? -13.337 5.309 31.528 1.00 93.81 94 PHE A N 1
ATOM 756 C CA . PHE A 1 94 ? -11.911 5.496 31.296 1.00 93.81 94 PHE A CA 1
ATOM 757 C C . PHE A 1 94 ? -11.428 6.765 32.011 1.00 93.81 94 PHE A C 1
ATOM 759 O O . PHE A 1 94 ? -11.999 7.841 31.831 1.00 93.81 94 PHE A O 1
ATOM 766 N N . ALA A 1 95 ? -10.380 6.647 32.826 1.00 93.94 95 ALA A N 1
ATOM 767 C CA . ALA A 1 95 ? -9.826 7.774 33.567 1.00 93.94 95 ALA A CA 1
ATOM 768 C C . ALA A 1 95 ? -8.843 8.580 32.705 1.00 93.94 95 ALA A C 1
ATOM 770 O O . ALA A 1 95 ? -7.940 8.011 32.095 1.00 93.94 95 ALA A O 1
ATOM 771 N N . ALA A 1 96 ? -9.000 9.906 32.714 1.00 94.50 96 ALA A N 1
ATOM 772 C CA . ALA A 1 96 ? -8.131 10.864 32.028 1.00 94.50 96 ALA A CA 1
ATOM 773 C C . ALA A 1 96 ? -7.887 10.561 30.526 1.00 94.50 96 ALA A C 1
ATOM 775 O O . ALA A 1 96 ? -6.728 10.458 30.104 1.00 94.50 96 ALA A O 1
ATOM 776 N N . PRO A 1 97 ? -8.945 10.386 29.700 1.00 96.00 97 PRO A N 1
ATOM 777 C CA . PRO A 1 97 ? -8.789 10.127 28.266 1.00 96.00 97 PRO A CA 1
ATOM 778 C C . PRO A 1 97 ? -8.024 11.241 27.535 1.00 96.00 97 PRO A C 1
ATOM 780 O O . PRO A 1 97 ? -7.375 10.972 26.531 1.00 96.00 97 PRO A O 1
ATOM 783 N N . GLU A 1 98 ? -8.024 12.465 28.067 1.00 97.12 98 GLU A N 1
ATOM 784 C CA . GLU A 1 98 ? -7.284 13.621 27.552 1.00 97.12 98 GLU A CA 1
ATOM 785 C C . GLU A 1 98 ? -5.759 13.452 27.535 1.00 97.12 98 GLU A C 1
ATOM 787 O O . GLU A 1 98 ? -5.058 14.277 26.957 1.00 97.12 98 GLU A O 1
ATOM 792 N N . ARG A 1 99 ? -5.230 12.392 28.154 1.00 97.81 99 ARG A N 1
ATOM 793 C CA . ARG A 1 99 ? -3.799 12.060 28.147 1.00 97.81 99 ARG A CA 1
ATOM 794 C C . ARG A 1 99 ? -3.373 11.165 26.980 1.00 97.81 99 ARG A C 1
ATOM 796 O O . ARG A 1 99 ? -2.180 10.883 26.870 1.00 97.81 99 ARG A O 1
ATOM 803 N N . TYR A 1 100 ? -4.315 10.701 26.159 1.00 98.31 100 TYR A N 1
ATOM 804 C CA . TYR A 1 100 ? -4.082 9.714 25.105 1.00 98.31 100 TYR A CA 1
ATOM 805 C C . TYR A 1 100 ? -4.647 10.212 23.775 1.00 98.31 100 TYR A C 1
ATOM 807 O O . TYR A 1 100 ? -5.840 10.509 23.663 1.00 98.31 100 TYR A O 1
ATOM 815 N N . ALA A 1 101 ? -3.797 10.294 22.752 1.00 98.50 101 ALA A N 1
ATOM 816 C CA . ALA A 1 101 ? -4.187 10.858 21.463 1.00 98.50 101 ALA A CA 1
ATOM 817 C C . ALA A 1 101 ? -5.253 10.002 20.762 1.00 98.50 101 ALA A C 1
ATOM 819 O O . ALA A 1 101 ? -6.202 10.541 20.199 1.00 98.50 101 ALA A O 1
ATOM 820 N N . ASP A 1 102 ? -5.144 8.669 20.834 1.00 97.81 102 ASP A N 1
ATOM 821 C CA . ASP A 1 102 ? -6.127 7.759 20.235 1.00 97.81 102 ASP A CA 1
ATOM 822 C C . ASP A 1 102 ? -7.517 7.953 20.850 1.00 97.81 102 ASP A C 1
ATOM 824 O O . ASP A 1 102 ? -8.501 8.069 20.122 1.00 97.81 102 ASP A O 1
ATOM 828 N N . LEU A 1 103 ? -7.603 8.057 22.180 1.00 97.75 103 LEU A N 1
ATOM 829 C CA . LEU A 1 103 ? -8.870 8.261 22.882 1.00 97.75 103 LEU A CA 1
ATOM 830 C C . LEU A 1 103 ? -9.499 9.611 22.539 1.00 97.75 103 LEU A C 1
ATOM 832 O O . LEU A 1 103 ? -10.711 9.676 22.332 1.00 97.75 103 LEU A O 1
ATOM 836 N N . LEU A 1 104 ? -8.694 10.667 22.414 1.00 98.62 104 LEU A N 1
ATOM 837 C CA . LEU A 1 104 ? -9.175 11.962 21.939 1.00 98.62 104 LEU A CA 1
ATOM 838 C C . LEU A 1 104 ? -9.679 11.895 20.491 1.00 98.62 104 LEU A C 1
ATOM 840 O O . LEU A 1 104 ? -10.714 12.488 20.200 1.00 98.62 104 LEU A O 1
ATOM 844 N N . PHE A 1 105 ? -9.038 11.127 19.604 1.00 98.31 105 PHE A N 1
ATOM 845 C CA . PHE A 1 105 ? -9.557 10.888 18.252 1.00 98.31 105 PHE A CA 1
ATOM 846 C C . PHE A 1 105 ? -10.882 10.107 18.261 1.00 98.31 105 PHE A C 1
ATOM 848 O O . PHE A 1 105 ? -11.812 10.485 17.545 1.00 98.31 105 PHE A O 1
ATOM 855 N N . PHE A 1 106 ? -11.027 9.083 19.111 1.00 97.50 106 PHE A N 1
ATOM 856 C CA . PHE A 1 106 ? -12.305 8.378 19.296 1.00 97.50 106 PHE A CA 1
ATOM 857 C C . PHE A 1 106 ? -13.410 9.300 19.834 1.00 97.50 106 PHE A C 1
ATOM 859 O O . PHE A 1 106 ? -14.554 9.225 19.385 1.00 97.50 106 PHE A O 1
ATOM 866 N N . ILE A 1 107 ? -13.085 10.202 20.763 1.00 97.94 107 ILE A N 1
ATOM 867 C CA . ILE A 1 107 ? -14.029 11.221 21.240 1.00 97.94 107 ILE A CA 1
ATOM 868 C C . ILE A 1 107 ? -14.384 12.175 20.096 1.00 97.94 107 ILE A C 1
ATOM 870 O O . ILE A 1 107 ? -15.560 12.410 19.839 1.00 97.94 107 ILE A O 1
ATOM 874 N N . ALA A 1 108 ? -13.392 12.683 19.367 1.00 97.75 108 ALA A N 1
ATOM 875 C CA . ALA A 1 108 ? -13.588 13.644 18.290 1.00 97.75 108 ALA A CA 1
ATOM 876 C C . ALA A 1 108 ? -14.460 13.109 17.143 1.00 97.75 108 ALA A C 1
ATOM 878 O O . ALA A 1 108 ? -15.203 13.877 16.534 1.00 97.75 108 ALA A O 1
ATOM 879 N N . VAL A 1 109 ? -14.421 11.806 16.846 1.00 94.25 109 VAL A N 1
ATOM 880 C CA . VAL A 1 109 ? -15.311 11.207 15.837 1.00 94.25 109 VAL A CA 1
ATOM 881 C C . VAL A 1 109 ? -16.720 10.940 16.373 1.00 94.25 109 VAL A C 1
ATOM 883 O O . VAL A 1 109 ? -17.685 11.152 15.645 1.00 94.25 109 VAL A O 1
ATOM 886 N N . ALA A 1 110 ? -16.860 10.515 17.632 1.00 94.62 110 ALA A N 1
ATOM 887 C CA . ALA A 1 110 ? -18.135 10.040 18.174 1.00 94.62 110 ALA A CA 1
ATOM 888 C C . ALA A 1 110 ? -18.955 11.121 18.890 1.00 94.62 110 ALA A C 1
ATOM 890 O O . ALA A 1 110 ? -20.153 10.943 19.103 1.00 94.62 110 ALA A O 1
ATOM 891 N N . GLU A 1 111 ? -18.332 12.232 19.281 1.00 96.50 111 GLU A N 1
ATOM 892 C CA . GLU A 1 111 ? -18.992 13.316 20.003 1.00 96.50 111 GLU A CA 1
ATOM 893 C C . GLU A 1 111 ? -19.993 14.051 19.088 1.00 96.50 111 GLU A C 1
ATOM 895 O O . GLU A 1 111 ? -19.590 14.596 18.048 1.00 96.50 111 GLU A O 1
ATOM 900 N N . PRO A 1 112 ? -21.298 14.068 19.430 1.00 90.44 112 PRO A N 1
ATOM 901 C CA . PRO A 1 112 ? -22.313 14.765 18.642 1.00 90.44 112 PRO A CA 1
ATOM 902 C C . PRO A 1 112 ? -22.201 16.292 18.736 1.00 90.44 112 PRO A C 1
ATOM 904 O O . PRO A 1 112 ? -22.549 16.983 17.778 1.00 90.44 112 PRO A O 1
ATOM 907 N N . ASP A 1 113 ? -21.714 16.834 19.855 1.00 95.62 113 ASP A N 1
ATOM 908 C CA . ASP A 1 113 ? -21.501 18.272 20.001 1.00 95.62 113 ASP A CA 1
ATOM 909 C C . ASP A 1 113 ? -20.275 18.719 19.192 1.00 95.62 113 ASP A C 1
ATOM 911 O O . ASP A 1 113 ? -19.138 18.342 19.476 1.00 95.62 113 ASP A O 1
ATOM 915 N N . ALA A 1 114 ? -20.494 19.550 18.172 1.00 90.31 114 ALA A N 1
ATOM 916 C CA . ALA A 1 114 ? -19.434 19.969 17.258 1.00 90.31 114 ALA A CA 1
ATOM 917 C C . ALA A 1 114 ? -18.280 20.714 17.956 1.00 90.31 114 ALA A C 1
ATOM 919 O O . ALA A 1 114 ? -17.128 20.562 17.548 1.00 90.31 114 ALA A O 1
ATOM 920 N N . ALA A 1 115 ? -18.565 21.493 19.005 1.00 95.44 115 ALA A N 1
ATOM 921 C CA . ALA A 1 115 ? -17.543 22.244 19.725 1.00 95.44 115 ALA A CA 1
ATOM 922 C C . ALA A 1 115 ? -16.681 21.313 20.584 1.00 95.44 115 ALA A C 1
ATOM 924 O O . ALA A 1 115 ? -15.455 21.422 20.567 1.00 95.44 115 ALA A O 1
ATOM 925 N N . LYS A 1 116 ? -17.297 20.352 21.280 1.00 97.75 116 LYS A N 1
ATOM 926 C CA . LYS A 1 116 ? -16.565 19.333 22.049 1.00 97.75 116 LYS A CA 1
ATOM 927 C C . LYS A 1 116 ? -15.774 18.391 21.147 1.00 97.75 116 LYS A C 1
ATOM 929 O O . LYS A 1 116 ? -14.623 18.089 21.451 1.00 97.75 116 LYS A O 1
ATOM 934 N N . ALA A 1 117 ? -16.357 17.980 20.020 1.00 96.56 117 ALA A N 1
ATOM 935 C CA . ALA A 1 117 ? -15.684 17.152 19.026 1.00 96.56 117 ALA A CA 1
ATOM 936 C C . ALA A 1 117 ? -14.427 17.852 18.490 1.00 96.56 117 ALA A C 1
ATOM 938 O O . ALA A 1 117 ? -13.350 17.258 18.448 1.00 96.56 117 ALA A O 1
ATOM 939 N N . ARG A 1 118 ? -14.551 19.142 18.144 1.00 97.31 118 ARG A N 1
ATOM 940 C CA . ARG A 1 118 ? -13.424 19.965 17.697 1.00 97.31 118 ARG A CA 1
ATOM 941 C C . ARG A 1 118 ? -12.372 20.144 18.790 1.00 97.31 118 ARG A C 1
ATOM 943 O O . ARG A 1 118 ? -11.194 19.975 18.508 1.00 97.31 118 ARG A O 1
ATOM 950 N N . ALA A 1 119 ? -12.779 20.416 20.029 1.00 98.44 119 ALA A N 1
AT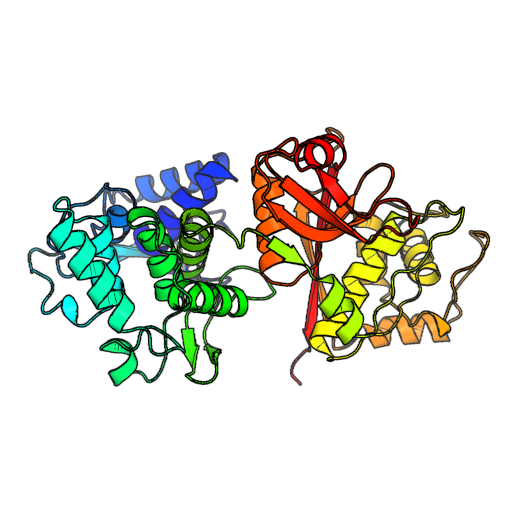OM 951 C CA . ALA A 1 119 ? -11.850 20.563 21.148 1.00 98.44 119 ALA A CA 1
ATOM 952 C C . ALA A 1 119 ? -11.036 19.282 21.403 1.00 98.44 119 ALA A C 1
ATOM 954 O O . ALA A 1 119 ? -9.835 19.359 21.667 1.00 98.44 119 ALA A O 1
ATOM 955 N N . ALA A 1 120 ? -11.664 18.107 21.286 1.00 98.62 120 ALA A N 1
ATOM 956 C CA . ALA A 1 120 ? -10.971 16.827 21.392 1.00 98.62 120 ALA A CA 1
ATOM 957 C C . ALA A 1 120 ? -9.967 16.626 20.245 1.00 98.62 120 ALA A C 1
ATOM 959 O O . ALA A 1 120 ? -8.827 16.243 20.500 1.00 98.62 120 ALA A O 1
ATOM 960 N N . TYR A 1 121 ? -10.355 16.949 19.005 1.00 98.38 121 TYR A N 1
ATOM 961 C CA . TYR A 1 121 ? -9.463 16.886 17.844 1.00 98.38 121 TYR A CA 1
ATOM 962 C C . TYR A 1 121 ? -8.255 17.814 17.989 1.00 98.38 121 TYR A C 1
ATOM 964 O O . TYR A 1 121 ? -7.120 17.365 17.858 1.00 98.38 121 TYR A O 1
ATOM 972 N N . ASP A 1 122 ? -8.486 19.087 18.317 1.00 98.38 122 ASP A N 1
ATOM 973 C CA . ASP A 1 122 ? -7.420 20.075 18.490 1.00 98.38 122 ASP A CA 1
ATOM 974 C C . ASP A 1 122 ? -6.472 19.661 19.634 1.00 98.38 122 ASP A C 1
ATOM 976 O O . ASP A 1 122 ? -5.256 19.797 19.512 1.00 98.38 122 ASP A O 1
ATOM 980 N N . SER A 1 123 ? -7.007 19.078 20.715 1.00 98.62 123 SER A N 1
ATOM 981 C CA . SER A 1 123 ? -6.198 18.551 21.825 1.00 98.62 123 SER A CA 1
ATOM 982 C C . SER A 1 123 ? -5.349 17.348 21.413 1.00 98.62 123 SER A C 1
ATOM 984 O O . SER A 1 123 ? -4.197 17.248 21.829 1.00 98.62 123 SER A O 1
ATOM 986 N N . ALA A 1 124 ? -5.882 16.451 20.577 1.00 98.69 124 ALA A N 1
ATOM 987 C CA . ALA A 1 124 ? -5.115 15.330 20.036 1.00 98.69 124 ALA A CA 1
ATOM 988 C C . ALA A 1 124 ? -4.005 15.824 19.099 1.00 98.69 124 ALA A C 1
ATOM 990 O O . ALA A 1 124 ? -2.854 15.409 19.215 1.00 98.69 124 ALA A O 1
ATOM 991 N N . MET A 1 125 ? -4.332 16.757 18.200 1.00 98.38 125 MET A N 1
ATOM 992 C CA . MET A 1 125 ? -3.376 17.339 17.258 1.00 98.38 125 MET A CA 1
ATOM 993 C C . MET A 1 125 ? -2.286 18.156 17.954 1.00 98.38 125 MET A C 1
ATOM 995 O O . MET A 1 125 ? -1.156 18.174 17.477 1.00 98.38 125 MET A O 1
ATOM 999 N N . ALA A 1 126 ? -2.564 18.759 19.112 1.00 98.38 126 ALA A N 1
ATOM 1000 C CA . ALA A 1 126 ? -1.549 19.422 19.930 1.00 98.38 126 ALA A CA 1
ATOM 1001 C C . ALA A 1 126 ? -0.478 18.460 20.485 1.00 98.38 126 ALA A C 1
ATOM 1003 O O . ALA A 1 126 ? 0.596 18.913 20.876 1.00 98.38 126 ALA A O 1
ATOM 1004 N N . MET A 1 127 ? -0.740 17.146 20.504 1.00 98.56 127 MET A N 1
ATOM 1005 C CA . MET A 1 127 ? 0.251 16.130 20.882 1.00 98.56 127 MET A CA 1
ATOM 1006 C C . MET A 1 127 ? 1.205 15.776 19.734 1.00 98.56 127 MET A C 1
ATOM 1008 O O . MET A 1 127 ? 2.163 15.040 19.955 1.00 98.56 127 MET A O 1
ATOM 1012 N N . TRP A 1 128 ? 0.959 16.256 18.511 1.00 98.38 128 TRP A N 1
ATOM 1013 C CA . TRP A 1 128 ? 1.870 16.061 17.386 1.00 98.38 128 TRP A CA 1
ATOM 1014 C C . TRP A 1 128 ? 3.139 16.905 17.558 1.00 98.38 128 TRP A C 1
ATOM 1016 O O . TRP A 1 128 ? 3.096 18.134 17.509 1.00 98.38 128 TRP A O 1
ATOM 1026 N N . ASP A 1 129 ? 4.289 16.247 17.693 1.00 97.12 129 ASP A N 1
ATOM 1027 C CA . ASP A 1 129 ? 5.585 16.887 17.965 1.00 97.12 129 ASP A CA 1
ATOM 1028 C C . ASP A 1 129 ? 6.503 17.000 16.727 1.00 97.12 129 ASP A C 1
ATOM 1030 O O . ASP A 1 129 ? 7.692 17.293 16.844 1.00 97.12 129 ASP A O 1
ATOM 1034 N N . ASN A 1 130 ? 5.943 16.830 15.521 1.00 95.56 130 ASN A N 1
ATOM 1035 C CA . ASN A 1 130 ? 6.636 16.635 14.232 1.00 95.56 130 ASN A CA 1
ATOM 1036 C C . ASN A 1 130 ? 7.272 15.254 14.017 1.00 95.56 130 ASN A C 1
ATOM 1038 O O . ASN A 1 130 ? 7.817 15.001 12.938 1.00 95.56 130 ASN A O 1
ATOM 1042 N N . VAL A 1 131 ? 7.157 14.344 14.980 1.00 95.75 131 VAL A N 1
ATOM 1043 C CA . VAL A 1 131 ? 7.601 12.952 14.859 1.00 95.75 131 VAL A CA 1
ATOM 1044 C C . VAL A 1 131 ? 6.412 12.003 14.978 1.00 95.75 131 VAL A C 1
ATOM 1046 O O . VAL A 1 131 ? 6.218 11.139 14.115 1.00 95.75 131 VAL A O 1
ATOM 1049 N N . GLY A 1 132 ? 5.599 12.184 16.015 1.00 97.81 132 GLY A N 1
ATOM 1050 C CA . GLY A 1 132 ? 4.435 11.371 16.338 1.00 97.81 132 GLY A CA 1
ATOM 1051 C C . GLY A 1 132 ? 3.520 12.045 17.356 1.00 97.81 132 GLY A C 1
ATOM 1052 O O . GLY A 1 132 ? 3.713 13.200 17.724 1.00 97.81 132 GLY A O 1
ATOM 1053 N N . PHE A 1 133 ? 2.494 11.322 17.806 1.00 98.50 133 PHE A N 1
ATOM 1054 C CA . PHE A 1 133 ? 1.613 11.791 18.877 1.00 98.50 133 PHE A CA 1
ATOM 1055 C C . PHE A 1 133 ? 2.239 11.485 20.239 1.00 98.50 133 PHE A C 1
ATOM 1057 O O . PHE A 1 133 ? 2.118 10.364 20.734 1.00 98.50 133 PHE A O 1
ATOM 1064 N N . HIS A 1 134 ? 2.926 12.472 20.816 1.00 98.00 134 HIS A N 1
ATOM 1065 C CA . HIS A 1 134 ? 3.668 12.385 22.074 1.00 98.00 134 HIS A CA 1
ATOM 1066 C C . HIS A 1 134 ? 2.735 12.455 23.293 1.00 98.00 134 HIS A C 1
ATOM 1068 O O . HIS A 1 134 ? 2.665 13.451 24.017 1.00 98.00 134 HIS A O 1
ATOM 1074 N N . ASP A 1 135 ? 1.977 11.381 23.487 1.00 98.12 135 ASP A N 1
ATOM 1075 C CA . ASP A 1 135 ? 1.011 11.229 24.571 1.00 98.12 135 ASP A CA 1
ATOM 1076 C C . ASP A 1 135 ? 1.572 10.423 25.757 1.00 98.12 135 ASP A C 1
ATOM 1078 O O . ASP A 1 135 ? 2.762 10.103 25.811 1.00 98.12 135 ASP A O 1
ATOM 1082 N N . ALA A 1 136 ? 0.725 10.093 26.740 1.00 97.31 136 ALA A N 1
ATOM 1083 C CA . ALA A 1 136 ? 1.164 9.392 27.949 1.00 97.31 136 ALA A CA 1
ATOM 1084 C C . ALA A 1 136 ? 1.883 8.058 27.677 1.00 97.31 136 ALA A C 1
ATOM 1086 O O . ALA A 1 136 ? 2.804 7.715 28.414 1.00 97.31 136 ALA A O 1
ATOM 1087 N N . VAL A 1 137 ? 1.519 7.335 26.612 1.00 95.44 137 VAL A N 1
ATOM 1088 C CA . VAL A 1 137 ? 2.159 6.054 26.266 1.00 95.44 137 VAL A CA 1
ATOM 1089 C C . VAL A 1 137 ? 3.579 6.287 25.756 1.00 95.44 137 VAL A C 1
ATOM 1091 O O . VAL A 1 137 ? 4.486 5.521 26.083 1.00 95.44 137 VAL A O 1
ATOM 1094 N N . VAL A 1 138 ? 3.799 7.347 24.975 1.00 96.69 138 VAL A N 1
ATOM 1095 C CA . VAL A 1 138 ? 5.136 7.688 24.462 1.00 96.69 138 VAL A CA 1
ATOM 1096 C C . VAL A 1 138 ? 6.058 8.107 25.603 1.00 96.69 138 VAL A C 1
ATOM 1098 O O . VAL A 1 138 ? 7.208 7.678 25.636 1.00 96.69 138 VAL A O 1
ATOM 1101 N N . ILE A 1 139 ? 5.541 8.868 26.574 1.00 95.12 139 ILE A N 1
ATOM 1102 C CA . ILE A 1 139 ? 6.296 9.283 27.768 1.00 95.12 139 ILE A CA 1
ATOM 1103 C C . ILE A 1 139 ? 6.843 8.066 28.533 1.00 95.12 139 ILE A C 1
ATOM 1105 O O . ILE A 1 139 ? 7.960 8.113 29.044 1.00 95.12 139 ILE A O 1
ATOM 1109 N N . GLU A 1 140 ? 6.075 6.978 28.604 1.00 94.19 140 GLU A N 1
ATOM 1110 C CA . GLU A 1 140 ? 6.465 5.765 29.332 1.00 94.19 140 GLU A CA 1
ATOM 1111 C C . GLU A 1 140 ? 7.322 4.804 28.494 1.00 94.19 140 GLU A C 1
ATOM 1113 O O . GLU A 1 140 ? 8.271 4.211 29.004 1.00 94.19 140 GLU A O 1
ATOM 1118 N N . SER A 1 141 ? 6.995 4.629 27.212 1.00 94.38 141 SER A N 1
ATOM 1119 C CA . SER A 1 141 ? 7.608 3.602 26.355 1.00 94.38 141 SER A CA 1
ATOM 1120 C C . SER A 1 141 ? 8.781 4.097 25.504 1.00 94.38 141 SER A C 1
ATOM 1122 O O . SER A 1 141 ? 9.596 3.284 25.059 1.00 94.38 141 SER A O 1
ATOM 1124 N N . GLY A 1 142 ? 8.857 5.407 25.246 1.00 95.62 142 GLY A N 1
ATOM 1125 C CA . GLY A 1 142 ? 9.813 6.034 24.330 1.00 95.62 142 GLY A CA 1
ATOM 1126 C C . GLY A 1 142 ? 9.559 5.757 22.843 1.00 95.62 142 GLY A C 1
ATOM 1127 O O . GLY A 1 142 ? 10.447 6.005 22.031 1.00 95.62 142 GLY A O 1
ATOM 1128 N N . ARG A 1 143 ? 8.389 5.214 22.475 1.00 96.69 143 ARG A N 1
ATOM 1129 C CA . ARG A 1 143 ? 8.057 4.787 21.103 1.00 96.69 143 ARG A CA 1
ATOM 1130 C C . ARG A 1 143 ? 6.710 5.347 20.671 1.00 96.69 143 ARG A C 1
ATOM 1132 O O . ARG A 1 143 ? 5.815 5.503 21.497 1.00 96.69 143 ARG A O 1
ATOM 1139 N N . TYR A 1 144 ? 6.554 5.599 19.375 1.00 98.44 144 TYR A N 1
ATOM 1140 C CA . TYR A 1 144 ? 5.305 6.077 18.788 1.00 98.44 144 TYR A CA 1
ATOM 1141 C C . TYR A 1 144 ? 4.530 4.934 18.138 1.00 98.44 144 TYR A C 1
ATOM 1143 O O . TYR A 1 144 ? 5.121 4.083 17.480 1.00 98.44 144 TYR A O 1
ATOM 1151 N N . ALA A 1 145 ? 3.204 4.970 18.267 1.00 98.19 145 ALA A N 1
ATOM 1152 C CA . ALA A 1 145 ? 2.312 3.994 17.652 1.00 98.19 145 ALA A CA 1
ATOM 1153 C C . ALA A 1 145 ? 1.794 4.499 16.296 1.00 98.19 145 ALA A C 1
ATOM 1155 O O . ALA A 1 145 ? 1.164 5.559 16.212 1.00 98.19 145 ALA A O 1
ATOM 1156 N N . THR A 1 146 ? 2.011 3.721 15.238 1.00 98.44 146 THR A N 1
ATOM 1157 C CA . THR A 1 146 ? 1.659 4.066 13.852 1.00 98.44 146 THR A CA 1
ATOM 1158 C C . THR A 1 146 ? 0.158 4.245 13.657 1.00 98.44 146 THR A C 1
ATOM 1160 O O . THR A 1 146 ? -0.267 5.151 12.938 1.00 98.44 146 THR A O 1
ATOM 1163 N N . TYR A 1 147 ? -0.670 3.435 14.323 1.00 98.12 147 TYR A N 1
ATOM 1164 C CA . TYR A 1 147 ? -2.124 3.477 14.134 1.00 98.12 147 TYR A CA 1
ATOM 1165 C C . TYR A 1 147 ? -2.734 4.844 14.499 1.00 98.12 147 TYR A C 1
ATOM 1167 O O . TYR A 1 147 ? -3.750 5.240 13.924 1.00 98.12 147 TYR A O 1
ATOM 1175 N N . LYS A 1 148 ? -2.091 5.608 15.399 1.00 98.50 148 LYS A N 1
ATOM 1176 C CA . LYS A 1 148 ? -2.523 6.963 15.782 1.00 98.50 148 LYS A CA 1
ATOM 1177 C C . LYS A 1 148 ? -2.441 7.945 14.611 1.00 98.50 148 LYS A C 1
ATOM 1179 O O . LYS A 1 148 ? -3.268 8.845 14.516 1.00 98.50 148 LYS A O 1
ATOM 1184 N N . LEU A 1 149 ? -1.500 7.742 13.684 1.00 98.19 149 LEU A N 1
ATOM 1185 C CA . LEU A 1 149 ? -1.403 8.522 12.445 1.00 98.19 149 LEU A CA 1
ATOM 1186 C C . LEU A 1 149 ? -2.597 8.247 11.523 1.00 98.19 149 LEU A C 1
ATOM 1188 O O . LEU A 1 149 ? -3.173 9.177 10.964 1.00 98.19 149 LEU A O 1
ATOM 1192 N N . GLY A 1 150 ? -2.998 6.977 11.407 1.00 96.62 150 GLY A N 1
ATOM 1193 C CA . GLY A 1 150 ? -4.197 6.575 10.669 1.00 96.62 150 GLY A CA 1
ATOM 1194 C C . GLY A 1 150 ? -5.469 7.179 11.268 1.00 96.62 150 GLY A C 1
ATOM 1195 O O . GLY A 1 150 ? -6.270 7.773 10.548 1.00 96.62 150 GLY A O 1
ATOM 1196 N N . LEU A 1 151 ? -5.614 7.123 12.597 1.00 97.75 151 LEU A N 1
ATOM 1197 C CA . LEU A 1 151 ? -6.726 7.760 13.311 1.00 97.75 151 LEU A CA 1
ATOM 1198 C C . LEU A 1 151 ? -6.780 9.273 13.078 1.00 97.75 151 LEU A C 1
ATOM 1200 O O . LEU A 1 151 ? -7.848 9.795 12.767 1.00 97.75 151 LEU A O 1
ATOM 1204 N N . ALA A 1 152 ? -5.647 9.969 13.164 1.00 97.81 152 ALA A N 1
ATOM 1205 C CA . ALA A 1 152 ? -5.594 11.408 12.927 1.00 97.81 152 ALA A CA 1
ATOM 1206 C C . ALA A 1 152 ? -6.108 11.782 11.532 1.00 97.81 152 ALA A C 1
ATOM 1208 O O . ALA A 1 152 ? -6.981 12.639 11.406 1.00 97.81 152 ALA A O 1
ATOM 1209 N N . LEU A 1 153 ? -5.634 11.087 10.490 1.00 95.56 153 LEU A N 1
ATOM 1210 C CA . LEU A 1 153 ? -6.112 11.294 9.120 1.00 95.56 153 LEU A CA 1
ATOM 1211 C C . LEU A 1 153 ? -7.599 10.955 8.972 1.00 95.56 153 LEU A C 1
ATOM 1213 O O . LEU A 1 153 ? -8.325 11.674 8.289 1.00 95.56 153 LEU A O 1
ATOM 1217 N N . ARG A 1 154 ? -8.067 9.894 9.642 1.00 93.19 154 ARG A N 1
ATOM 1218 C CA . ARG A 1 154 ? -9.474 9.480 9.603 1.00 93.19 154 ARG A CA 1
ATOM 1219 C C . ARG A 1 154 ? -10.396 10.545 10.181 1.00 93.19 154 ARG A C 1
ATOM 1221 O O . ARG A 1 154 ? -11.450 10.816 9.614 1.00 93.19 154 ARG A O 1
ATOM 1228 N N . VAL A 1 155 ? -10.006 11.132 11.308 1.00 94.94 155 VAL A N 1
ATOM 1229 C CA . VAL A 1 155 ? -10.810 12.135 12.012 1.00 94.94 155 VAL A CA 1
ATOM 1230 C C . VAL A 1 155 ? -10.705 13.512 11.353 1.00 94.94 155 VAL A C 1
ATOM 1232 O O . VAL A 1 155 ? -11.687 14.254 11.345 1.00 94.94 155 VAL A O 1
ATOM 1235 N N . ALA A 1 156 ? -9.561 13.838 10.746 1.00 94.12 156 ALA A N 1
ATOM 1236 C CA . ALA A 1 156 ? -9.342 15.104 10.049 1.00 94.12 156 ALA A CA 1
ATOM 1237 C C . ALA A 1 156 ? -10.376 15.386 8.946 1.00 94.12 156 ALA A C 1
ATOM 1239 O O . ALA A 1 156 ? -10.716 16.549 8.720 1.00 94.12 156 ALA A O 1
ATOM 1240 N N . GLU A 1 157 ? -10.926 14.344 8.308 1.00 85.62 157 GLU A N 1
ATOM 1241 C CA . GLU A 1 157 ? -11.997 14.466 7.309 1.00 85.62 157 GLU A CA 1
ATOM 1242 C C . GLU A 1 157 ? -13.205 15.240 7.855 1.00 85.62 157 GLU A C 1
ATOM 1244 O O . GLU A 1 157 ? -13.692 16.165 7.204 1.00 85.62 157 GLU A O 1
ATOM 1249 N N . ARG A 1 158 ? -13.641 14.925 9.086 1.00 86.75 158 ARG A N 1
ATOM 1250 C CA . ARG A 1 158 ? -14.788 15.571 9.749 1.00 86.75 158 ARG A CA 1
ATOM 1251 C C . ARG A 1 158 ? -14.592 17.081 9.902 1.00 86.75 158 ARG A C 1
ATOM 1253 O O . ARG A 1 158 ? -15.569 17.827 9.930 1.00 86.75 158 ARG A O 1
ATOM 1260 N N . PHE A 1 159 ? -13.345 17.523 10.038 1.00 89.38 159 PHE A N 1
ATOM 1261 C CA . PHE A 1 159 ? -12.990 18.917 10.298 1.00 89.38 159 PHE A CA 1
ATOM 1262 C C . PHE A 1 159 ? -12.386 19.628 9.085 1.00 89.38 159 PHE A C 1
ATOM 1264 O O . PHE A 1 159 ? -12.039 20.804 9.204 1.00 89.38 159 PHE A O 1
ATOM 1271 N N . HIS A 1 160 ? -12.278 18.940 7.943 1.00 82.62 160 HIS A N 1
ATOM 1272 C CA . HIS A 1 160 ? -11.634 19.432 6.723 1.00 82.62 160 HIS A CA 1
ATOM 1273 C C . HIS A 1 160 ? -10.233 20.015 6.976 1.00 82.62 160 HIS A C 1
ATOM 1275 O O . HIS A 1 160 ? -9.859 21.036 6.396 1.00 82.62 160 HIS A O 1
ATOM 1281 N N . ASP A 1 161 ? -9.463 19.391 7.870 1.00 87.44 161 ASP A N 1
ATOM 1282 C CA . ASP A 1 161 ? -8.113 19.850 8.188 1.00 87.44 161 ASP A CA 1
ATOM 1283 C C . ASP A 1 161 ? -7.163 19.558 7.013 1.00 87.44 161 ASP A C 1
ATOM 1285 O O . ASP A 1 161 ? -7.088 18.440 6.507 1.00 87.44 161 ASP A O 1
ATOM 1289 N N . GLN A 1 162 ? -6.449 20.588 6.562 1.00 84.38 162 GLN A N 1
ATOM 1290 C CA . GLN A 1 162 ? -5.436 20.522 5.503 1.00 84.38 162 GLN A CA 1
ATOM 1291 C C . GLN A 1 162 ? -4.111 21.154 5.956 1.00 84.38 162 GLN A C 1
ATOM 1293 O O . GLN A 1 162 ? -3.325 21.643 5.145 1.00 84.38 162 GLN A O 1
ATOM 1298 N N . SER A 1 163 ? -3.878 21.194 7.267 1.00 87.88 163 SER A N 1
ATOM 1299 C CA . SER A 1 163 ? -2.685 21.778 7.865 1.00 87.88 163 SER A CA 1
ATOM 1300 C C . SER A 1 163 ? -1.401 21.067 7.432 1.00 87.88 163 SER A C 1
ATOM 1302 O O . SER A 1 163 ? -1.375 19.877 7.106 1.00 87.88 163 SER A O 1
ATOM 1304 N N . GLU A 1 164 ? -0.285 21.798 7.497 1.00 90.19 164 GLU A N 1
ATOM 1305 C CA . GLU A 1 164 ? 1.050 21.232 7.278 1.00 90.19 164 GLU A CA 1
ATOM 1306 C C . GLU A 1 164 ? 1.344 20.081 8.257 1.00 90.19 164 GLU A C 1
ATOM 1308 O O . GLU A 1 164 ? 1.991 19.101 7.892 1.00 90.19 164 GLU A O 1
ATOM 1313 N N . ALA A 1 165 ? 0.826 20.164 9.488 1.00 94.94 165 ALA A N 1
ATOM 1314 C CA . ALA A 1 165 ? 0.931 19.088 10.467 1.00 94.94 165 ALA A CA 1
ATOM 1315 C C . ALA A 1 165 ? 0.287 17.797 9.943 1.00 94.94 165 ALA A C 1
ATOM 1317 O O . ALA A 1 165 ? 0.929 16.748 9.955 1.00 94.94 165 ALA A O 1
ATOM 1318 N N . LEU A 1 166 ? -0.930 17.874 9.395 1.00 93.88 166 LEU A N 1
ATOM 1319 C CA . LEU A 1 166 ? -1.610 16.711 8.828 1.00 93.88 166 LEU A CA 1
ATOM 1320 C C . LEU A 1 166 ? -0.889 16.154 7.588 1.00 93.88 166 LEU A C 1
ATOM 1322 O O . LEU A 1 166 ? -0.819 14.936 7.400 1.00 93.88 166 LEU A O 1
ATOM 1326 N N . ALA A 1 167 ? -0.294 17.023 6.765 1.00 87.94 167 ALA A N 1
ATOM 1327 C CA . ALA A 1 167 ? 0.551 16.592 5.652 1.00 87.94 167 ALA A CA 1
ATOM 1328 C C . ALA A 1 167 ? 1.772 15.788 6.143 1.00 87.94 167 ALA A C 1
ATOM 1330 O O . ALA A 1 167 ? 2.071 14.730 5.587 1.00 87.94 167 ALA A O 1
ATOM 1331 N N . LYS A 1 168 ? 2.425 16.225 7.230 1.00 94.75 168 LYS A N 1
ATOM 1332 C CA . LYS A 1 168 ? 3.547 15.500 7.857 1.00 94.75 168 LYS A CA 1
ATOM 1333 C C . LYS A 1 168 ? 3.114 14.192 8.523 1.00 94.75 168 LYS A C 1
ATOM 1335 O O . LYS A 1 168 ? 3.834 13.201 8.419 1.00 94.75 168 LYS A O 1
ATOM 1340 N N . VAL A 1 169 ? 1.933 14.153 9.147 1.00 96.62 169 VAL A N 1
ATOM 1341 C CA . VAL A 1 169 ? 1.325 12.911 9.666 1.00 96.62 169 VAL A CA 1
ATOM 1342 C C . VAL A 1 169 ? 1.166 11.891 8.536 1.00 96.62 169 VAL A C 1
ATOM 1344 O O . VAL A 1 169 ? 1.556 10.733 8.684 1.00 96.62 169 VAL A O 1
ATOM 1347 N N . ARG A 1 170 ? 0.653 12.326 7.377 1.00 93.12 170 ARG A N 1
ATOM 1348 C CA . ARG A 1 170 ? 0.491 11.472 6.193 1.00 93.12 170 ARG A CA 1
ATOM 1349 C C . ARG A 1 170 ? 1.820 10.978 5.641 1.00 93.12 170 ARG A C 1
ATOM 1351 O O . ARG A 1 170 ? 1.958 9.790 5.367 1.00 93.12 170 ARG A O 1
ATOM 1358 N N . GLU A 1 171 ? 2.789 11.875 5.483 1.00 90.06 171 GLU A N 1
ATOM 1359 C CA . GLU A 1 171 ? 4.131 11.522 5.018 1.00 90.06 171 GLU A CA 1
ATOM 1360 C C . GLU A 1 171 ? 4.770 10.474 5.937 1.00 90.06 171 GLU A C 1
ATOM 1362 O O . GLU A 1 171 ? 5.308 9.473 5.460 1.00 90.06 171 GLU A O 1
ATOM 1367 N N . ARG A 1 172 ? 4.670 10.673 7.258 1.00 95.38 172 ARG A N 1
ATOM 1368 C CA . ARG A 1 172 ? 5.153 9.712 8.249 1.00 95.38 172 ARG A CA 1
ATOM 1369 C C . ARG A 1 172 ? 4.454 8.367 8.096 1.00 95.38 172 ARG A C 1
ATOM 1371 O O . ARG A 1 172 ? 5.143 7.355 8.029 1.00 95.38 172 ARG A O 1
ATOM 1378 N N . LEU A 1 173 ? 3.123 8.353 8.008 1.00 95.56 173 LEU A N 1
ATOM 1379 C CA . LEU A 1 173 ? 2.358 7.117 7.861 1.00 95.56 173 LEU A CA 1
ATOM 1380 C C . LEU A 1 173 ? 2.788 6.341 6.611 1.00 95.56 173 LEU A C 1
ATOM 1382 O O . LEU A 1 173 ? 3.035 5.144 6.696 1.00 95.56 173 LEU A O 1
ATOM 1386 N N . LEU A 1 174 ? 2.936 7.004 5.462 1.00 90.88 174 LEU A N 1
ATOM 1387 C CA . LEU A 1 174 ? 3.337 6.348 4.211 1.00 90.88 174 LEU A CA 1
ATOM 1388 C C . LEU A 1 174 ? 4.743 5.731 4.287 1.00 90.88 174 LEU A C 1
ATOM 1390 O O . LEU A 1 174 ? 4.965 4.663 3.724 1.00 90.88 174 LEU A O 1
ATOM 1394 N N . LYS A 1 175 ? 5.673 6.344 5.031 1.00 90.31 175 LYS A N 1
ATOM 1395 C CA . LYS A 1 175 ? 7.021 5.788 5.269 1.00 90.31 175 LYS A CA 1
ATOM 1396 C C . LYS A 1 175 ? 7.031 4.544 6.165 1.00 90.31 175 LYS A C 1
ATOM 1398 O O . LYS A 1 175 ? 8.030 3.835 6.180 1.00 90.31 175 LYS A O 1
ATOM 1403 N N . LEU A 1 176 ? 5.954 4.295 6.911 1.00 95.12 176 LEU A N 1
ATOM 1404 C CA . LEU A 1 176 ? 5.811 3.159 7.832 1.00 95.12 176 LEU A CA 1
ATOM 1405 C C . LEU A 1 176 ? 5.093 1.959 7.191 1.00 95.12 176 LEU A C 1
ATOM 1407 O O . LEU A 1 176 ? 4.846 0.956 7.867 1.00 95.12 176 LEU A O 1
ATOM 1411 N N . GLN A 1 177 ? 4.746 2.051 5.902 1.00 93.12 177 GLN A N 1
ATOM 1412 C CA . GLN A 1 177 ? 4.217 0.914 5.159 1.00 93.12 177 GLN A CA 1
ATOM 1413 C C . GLN A 1 177 ? 5.309 -0.153 5.026 1.00 93.12 177 GLN A C 1
ATOM 1415 O O . GLN A 1 177 ? 6.418 0.131 4.572 1.00 93.12 177 GLN A O 1
ATOM 1420 N N . ASN A 1 178 ? 4.992 -1.382 5.427 1.00 86.44 178 ASN A N 1
ATOM 1421 C CA . ASN A 1 178 ? 5.894 -2.508 5.253 1.00 86.44 178 ASN A CA 1
ATOM 1422 C C . ASN A 1 178 ? 6.041 -2.799 3.744 1.00 86.44 178 ASN A C 1
ATOM 1424 O O . ASN A 1 178 ? 5.027 -2.798 3.035 1.00 86.44 178 ASN A O 1
ATOM 1428 N N . PRO A 1 179 ? 7.264 -3.047 3.244 1.00 75.31 179 PRO A N 1
ATOM 1429 C CA . PRO A 1 179 ? 7.480 -3.360 1.837 1.00 75.31 179 PRO A CA 1
ATOM 1430 C C . PRO A 1 179 ? 6.692 -4.581 1.323 1.00 75.31 179 PRO A C 1
ATOM 1432 O O . PRO A 1 179 ? 6.269 -4.582 0.170 1.00 75.31 179 PRO A O 1
ATOM 1435 N N . ASP A 1 180 ? 6.396 -5.561 2.182 1.00 75.94 180 ASP A N 1
ATOM 1436 C CA . ASP A 1 180 ? 5.546 -6.720 1.867 1.00 75.94 180 ASP A CA 1
ATOM 1437 C C . ASP A 1 180 ? 4.030 -6.442 1.973 1.00 75.94 180 ASP A C 1
ATOM 1439 O O . ASP A 1 180 ? 3.193 -7.312 1.706 1.00 75.94 180 ASP A O 1
ATOM 1443 N N . GLY A 1 181 ? 3.657 -5.211 2.322 1.00 79.88 181 GLY A N 1
ATOM 1444 C CA . GLY A 1 181 ? 2.286 -4.771 2.547 1.00 79.88 181 GLY A CA 1
ATOM 1445 C C . GLY A 1 181 ? 1.900 -4.705 4.027 1.00 79.88 181 GLY A C 1
ATOM 1446 O O . GLY A 1 181 ? 2.502 -5.325 4.899 1.00 79.88 181 GLY A O 1
ATOM 1447 N N . GLY A 1 182 ? 0.853 -3.929 4.312 1.00 89.25 182 GLY A N 1
ATOM 1448 C CA . GLY A 1 182 ? 0.462 -3.576 5.678 1.00 89.25 182 GLY A CA 1
ATOM 1449 C C . GLY A 1 182 ? 1.333 -2.473 6.290 1.00 89.25 182 GLY A C 1
ATOM 1450 O O . GLY A 1 182 ? 2.224 -1.939 5.634 1.00 89.25 182 GLY A O 1
ATOM 1451 N N . TRP A 1 183 ? 1.047 -2.094 7.534 1.00 95.12 183 TRP A N 1
ATOM 1452 C CA . TRP A 1 183 ? 1.756 -1.027 8.253 1.00 95.12 183 TRP A CA 1
ATOM 1453 C C . TRP A 1 183 ? 2.381 -1.532 9.543 1.00 95.12 183 TRP A C 1
ATOM 1455 O O . TRP A 1 183 ? 1.711 -2.199 10.330 1.00 95.12 183 TRP A O 1
ATOM 1465 N N . ILE A 1 184 ? 3.652 -1.177 9.751 1.00 96.38 184 ILE A N 1
ATOM 1466 C CA . ILE A 1 184 ? 4.412 -1.519 10.957 1.00 96.38 184 ILE A CA 1
ATOM 1467 C C . ILE A 1 184 ? 3.776 -0.854 12.183 1.00 96.38 184 ILE A C 1
ATOM 1469 O O . ILE A 1 184 ? 3.428 0.324 12.118 1.00 96.38 184 ILE A O 1
ATOM 1473 N N . THR A 1 185 ? 3.626 -1.591 13.289 1.00 97.06 185 THR A N 1
ATOM 1474 C CA . THR A 1 185 ? 2.893 -1.133 14.485 1.00 97.06 185 THR A CA 1
ATOM 1475 C C . THR A 1 185 ? 3.468 0.118 15.138 1.00 97.06 185 THR A C 1
ATOM 1477 O O . THR A 1 185 ? 2.699 0.999 15.524 1.00 97.06 185 THR A O 1
ATOM 1480 N N . ASP A 1 186 ? 4.793 0.224 15.241 1.00 98.00 186 ASP A N 1
ATOM 1481 C CA . ASP A 1 186 ? 5.460 1.265 16.023 1.00 98.00 186 ASP A CA 1
ATOM 1482 C C . ASP A 1 186 ? 6.680 1.845 15.300 1.00 98.00 186 ASP A C 1
ATOM 1484 O O . ASP A 1 186 ? 7.135 1.339 14.272 1.00 98.00 186 ASP A O 1
ATOM 1488 N N . TYR A 1 187 ? 7.234 2.926 15.847 1.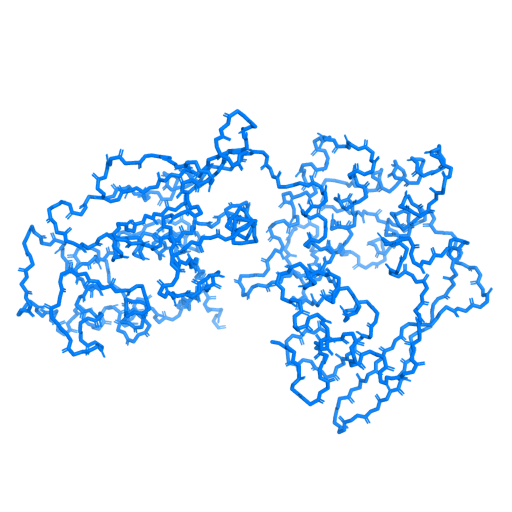00 98.00 187 TYR A N 1
ATOM 1489 C CA . TYR A 1 187 ? 8.478 3.519 15.368 1.00 98.00 187 TYR A CA 1
ATOM 1490 C C . TYR A 1 187 ? 9.206 4.333 16.446 1.00 98.00 187 TYR A C 1
ATOM 1492 O O . TYR A 1 187 ? 8.610 4.824 17.409 1.00 98.00 187 TYR A O 1
ATOM 1500 N N . GLN A 1 188 ? 10.522 4.468 16.275 1.00 97.12 188 GLN A N 1
ATOM 1501 C CA . GLN A 1 188 ? 11.392 5.272 17.137 1.00 97.12 188 GLN A CA 1
ATOM 1502 C C . GLN A 1 188 ? 11.279 6.776 16.852 1.00 97.12 188 GLN A C 1
ATOM 1504 O O . GLN A 1 188 ? 10.814 7.166 15.778 1.00 97.12 188 GLN A O 1
ATOM 1509 N N . PRO A 1 189 ? 11.800 7.642 17.744 1.00 95.69 189 PRO A N 1
ATOM 1510 C CA . PRO A 1 189 ? 11.877 9.080 17.494 1.00 95.69 189 PRO A CA 1
ATOM 1511 C C . PRO A 1 189 ? 12.646 9.494 16.232 1.00 95.69 189 PRO A C 1
ATOM 1513 O O . PRO A 1 189 ? 12.343 10.522 15.631 1.00 95.69 189 PRO A O 1
ATOM 1516 N N . ASP A 1 190 ? 13.611 8.691 15.784 1.00 93.88 190 ASP A N 1
ATOM 1517 C CA . ASP A 1 190 ? 14.312 8.923 14.514 1.00 93.88 190 ASP A CA 1
ATOM 1518 C C . ASP A 1 190 ? 13.495 8.490 13.279 1.00 93.88 190 ASP A C 1
ATOM 1520 O O . ASP A 1 190 ? 13.855 8.796 12.142 1.00 93.88 190 ASP A O 1
ATOM 1524 N N . GLY A 1 191 ? 12.352 7.832 13.490 1.00 92.25 191 GLY A N 1
ATOM 1525 C CA . GLY A 1 191 ? 11.487 7.320 12.442 1.00 92.25 191 GLY A CA 1
ATOM 1526 C C . GLY A 1 191 ? 11.693 5.867 12.057 1.00 92.25 191 GLY A C 1
ATOM 1527 O O . GLY A 1 191 ? 10.980 5.401 11.170 1.00 92.25 191 GLY A O 1
ATOM 1528 N N . THR A 1 192 ? 12.640 5.172 12.682 1.00 94.44 192 THR A N 1
ATOM 1529 C CA . THR A 1 192 ? 12.917 3.763 12.405 1.00 94.44 192 THR A CA 1
ATOM 1530 C C . THR A 1 192 ? 11.698 2.910 12.772 1.00 94.44 192 THR A C 1
ATOM 1532 O O . THR A 1 192 ? 11.279 2.958 13.933 1.00 94.44 192 THR A O 1
ATOM 1535 N N . PRO A 1 193 ? 11.122 2.131 11.834 1.00 95.50 193 PRO A N 1
ATOM 1536 C CA . PRO A 1 193 ? 9.997 1.244 12.127 1.00 95.50 193 PRO A CA 1
ATOM 1537 C C . PRO A 1 193 ? 10.375 0.153 13.143 1.00 95.50 193 PRO A C 1
ATOM 1539 O O . PRO A 1 193 ? 11.469 -0.407 13.078 1.00 95.50 193 PRO A O 1
ATOM 1542 N N . ILE A 1 194 ? 9.467 -0.178 14.065 1.00 95.19 194 ILE A N 1
ATOM 1543 C CA . ILE A 1 194 ? 9.594 -1.267 15.043 1.00 95.19 194 ILE A CA 1
ATOM 1544 C C . ILE A 1 194 ? 8.306 -2.085 15.066 1.00 95.19 194 ILE A C 1
ATOM 1546 O O . ILE A 1 194 ? 7.214 -1.540 15.177 1.00 95.19 194 ILE A O 1
ATOM 1550 N N . GLY A 1 195 ? 8.449 -3.407 15.068 1.00 93.06 195 GLY A N 1
ATOM 1551 C CA . GLY A 1 195 ? 7.332 -4.333 15.192 1.00 93.06 195 GLY A CA 1
ATOM 1552 C C . GLY A 1 195 ? 6.998 -4.987 13.862 1.00 93.06 195 GLY A C 1
ATOM 1553 O O . GLY A 1 195 ? 7.857 -5.130 12.993 1.00 93.06 195 GLY A O 1
ATOM 1554 N N . MET A 1 196 ? 5.752 -5.422 13.725 1.00 93.44 196 MET A N 1
ATOM 1555 C CA . MET A 1 196 ? 5.281 -6.191 12.574 1.00 93.44 196 MET A CA 1
ATOM 1556 C C . MET A 1 196 ? 4.190 -5.422 11.841 1.00 93.44 196 MET A C 1
ATOM 1558 O O . MET A 1 196 ? 3.554 -4.541 12.412 1.00 93.44 196 MET A O 1
ATOM 1562 N N . ALA A 1 197 ? 3.938 -5.774 10.582 1.00 93.50 197 ALA A N 1
ATOM 1563 C CA . ALA A 1 197 ? 2.716 -5.334 9.927 1.00 93.50 197 ALA A CA 1
ATOM 1564 C C . ALA A 1 197 ? 1.526 -6.091 10.534 1.00 93.50 197 ALA A C 1
ATOM 1566 O O . ALA A 1 197 ? 1.377 -7.290 10.282 1.00 93.50 197 ALA A O 1
ATOM 1567 N N . ASN A 1 198 ? 0.717 -5.413 11.354 1.00 95.06 198 ASN A N 1
ATOM 1568 C CA . ASN A 1 198 ? -0.459 -6.008 11.995 1.00 95.06 198 ASN A CA 1
ATOM 1569 C C . ASN A 1 198 ? -1.767 -5.535 11.339 1.00 95.06 198 ASN A C 1
ATOM 1571 O O . ASN A 1 198 ? -1.793 -4.542 10.600 1.00 95.06 198 ASN A O 1
ATOM 1575 N N . VAL A 1 199 ? -2.851 -6.273 11.572 1.00 96.38 199 VAL A N 1
ATOM 1576 C CA . VAL A 1 199 ? -4.142 -6.022 10.920 1.00 96.38 199 VAL A CA 1
ATOM 1577 C C . VAL A 1 199 ? -4.761 -4.707 11.392 1.00 96.38 199 VAL A C 1
ATOM 1579 O O . VAL A 1 199 ? -5.108 -3.895 10.533 1.00 96.38 199 VAL A O 1
ATOM 1582 N N . GLU A 1 200 ? -4.848 -4.446 12.699 1.00 96.75 200 GLU A N 1
ATOM 1583 C CA . GLU A 1 200 ? -5.393 -3.193 13.245 1.00 96.75 200 GLU A CA 1
ATOM 1584 C C . GLU A 1 200 ? -4.716 -1.948 12.649 1.00 96.75 200 GLU A C 1
ATOM 1586 O O . GLU A 1 200 ? -5.385 -1.089 12.064 1.00 96.75 200 GLU A O 1
ATOM 1591 N N . THR A 1 201 ? -3.385 -1.857 12.744 1.00 97.75 201 THR A N 1
ATOM 1592 C CA . THR A 1 201 ? -2.615 -0.701 12.258 1.00 97.75 201 THR A CA 1
ATOM 1593 C C . THR A 1 201 ? -2.792 -0.536 10.760 1.00 97.75 201 THR A C 1
ATOM 1595 O O . THR A 1 201 ? -3.000 0.578 10.283 1.00 97.75 201 THR A O 1
ATOM 1598 N N . THR A 1 202 ? -2.768 -1.640 10.011 1.00 95.56 202 THR A N 1
ATOM 1599 C CA . THR A 1 202 ? -3.007 -1.623 8.565 1.00 95.56 202 THR A CA 1
ATOM 1600 C C . THR A 1 202 ? -4.396 -1.086 8.235 1.00 95.56 202 THR A C 1
ATOM 1602 O O . THR A 1 202 ? -4.531 -0.229 7.364 1.00 95.56 202 THR A O 1
ATOM 1605 N N . CYS A 1 203 ? -5.432 -1.546 8.935 1.00 95.62 203 CYS A N 1
ATOM 1606 C CA . CYS A 1 203 ? -6.796 -1.106 8.674 1.00 95.62 203 CYS A CA 1
ATOM 1607 C C . CYS A 1 203 ? -6.986 0.372 9.021 1.00 95.62 203 CYS A C 1
ATOM 1609 O O . CYS A 1 203 ? -7.557 1.115 8.226 1.00 95.62 203 CYS A O 1
ATOM 1611 N N . LEU A 1 204 ? -6.465 0.826 10.163 1.00 96.75 204 LEU A N 1
ATOM 1612 C CA . LEU A 1 204 ? -6.532 2.232 10.563 1.00 96.75 204 LEU A CA 1
ATOM 1613 C C . LEU A 1 204 ? -5.717 3.139 9.636 1.00 96.75 204 LEU A C 1
ATOM 1615 O O . LEU A 1 204 ? -6.154 4.251 9.342 1.00 96.75 204 LEU A O 1
ATOM 1619 N N . ALA A 1 205 ? -4.579 2.666 9.125 1.00 94.31 205 ALA A N 1
ATOM 1620 C CA . ALA A 1 205 ? -3.809 3.374 8.109 1.00 94.31 205 ALA A CA 1
ATOM 1621 C C . ALA A 1 205 ? -4.605 3.536 6.807 1.00 94.31 205 ALA A C 1
ATOM 1623 O O . ALA A 1 205 ? -4.680 4.643 6.276 1.00 94.31 205 ALA A O 1
ATOM 1624 N N . ILE A 1 206 ? -5.241 2.463 6.321 1.00 90.38 206 ILE A N 1
ATOM 1625 C CA . ILE A 1 206 ? -6.068 2.501 5.107 1.00 90.38 206 ILE A CA 1
ATOM 1626 C C . ILE A 1 206 ? -7.261 3.440 5.301 1.00 90.38 206 ILE A C 1
ATOM 1628 O O . ILE A 1 206 ? -7.431 4.358 4.506 1.00 90.38 206 ILE A O 1
ATOM 1632 N N . LEU A 1 207 ? -8.030 3.281 6.383 1.00 90.25 207 LEU A N 1
ATOM 1633 C CA . LEU A 1 207 ? -9.163 4.160 6.697 1.00 90.25 207 LEU A CA 1
ATOM 1634 C C . LEU A 1 207 ? -8.731 5.625 6.803 1.00 90.25 207 LEU A C 1
ATOM 1636 O O . LEU A 1 207 ? -9.433 6.515 6.326 1.00 90.25 207 LEU A O 1
ATOM 1640 N N . GLY A 1 208 ? -7.572 5.877 7.412 1.00 91.88 208 GLY A N 1
ATOM 1641 C CA . GLY A 1 208 ? -6.980 7.203 7.500 1.00 91.88 208 GLY A CA 1
ATOM 1642 C C . GLY A 1 208 ? -6.630 7.787 6.137 1.00 91.88 208 GLY A C 1
ATOM 1643 O O . GLY A 1 208 ? -7.005 8.917 5.847 1.00 91.88 208 GLY A O 1
ATOM 1644 N N . LEU A 1 209 ? -5.947 7.033 5.277 1.00 87.12 209 LEU A N 1
ATOM 1645 C CA . LEU A 1 209 ? -5.563 7.485 3.936 1.00 87.12 209 LEU A CA 1
ATOM 1646 C C . LEU A 1 209 ? -6.769 7.673 3.005 1.00 87.12 209 LEU A C 1
ATOM 1648 O O . LEU A 1 209 ? -6.756 8.574 2.167 1.00 87.12 209 LEU A O 1
ATOM 1652 N N . GLU A 1 210 ? -7.811 6.856 3.162 1.00 82.38 210 GLU A N 1
ATOM 1653 C CA . GLU A 1 210 ? -9.061 6.996 2.415 1.00 82.38 210 GLU A CA 1
ATOM 1654 C C . GLU A 1 210 ? -9.838 8.251 2.831 1.00 82.38 210 GLU A C 1
ATOM 1656 O O . GLU A 1 210 ? -10.300 8.990 1.965 1.00 82.38 210 GLU A O 1
ATOM 1661 N N . ALA A 1 211 ? -9.941 8.520 4.135 1.00 75.75 211 ALA A N 1
ATOM 1662 C CA . ALA A 1 211 ? -10.716 9.635 4.684 1.00 75.75 211 ALA A CA 1
ATOM 1663 C C . ALA A 1 211 ? -9.963 10.974 4.686 1.00 75.75 211 ALA A C 1
ATOM 1665 O O . ALA A 1 211 ? -10.507 12.006 4.305 1.00 75.75 211 ALA A O 1
ATOM 1666 N N . GLY A 1 212 ? -8.682 10.971 5.062 1.00 58.78 212 GLY A N 1
ATOM 1667 C CA . GLY A 1 212 ? -7.810 12.146 4.989 1.00 58.78 212 GLY A CA 1
ATOM 1668 C C . GLY A 1 212 ? -7.465 12.542 3.549 1.00 58.78 212 GLY A C 1
ATOM 1669 O O . GLY A 1 212 ? -6.860 13.593 3.322 1.00 58.78 212 GLY A O 1
ATOM 1670 N N . GLY A 1 213 ? -7.844 11.705 2.580 1.00 63.88 213 GLY A N 1
ATOM 1671 C CA . GLY A 1 213 ? -7.517 11.823 1.169 1.00 63.88 213 GLY A CA 1
ATOM 1672 C C . GLY A 1 213 ? -6.051 11.498 0.895 1.00 63.88 213 GLY A C 1
ATOM 1673 O O . GLY A 1 213 ? -5.152 11.811 1.675 1.00 63.88 213 GLY A O 1
ATOM 1674 N N . LEU A 1 214 ? -5.774 10.913 -0.266 1.00 71.25 214 LEU A N 1
ATOM 1675 C CA . LEU A 1 214 ? -4.413 10.869 -0.794 1.00 71.25 214 LEU A CA 1
ATOM 1676 C C . LEU A 1 214 ? -3.949 12.294 -1.159 1.00 71.25 214 LEU A C 1
ATOM 1678 O O . LEU A 1 214 ? -4.781 13.196 -1.297 1.00 71.25 214 LEU A O 1
ATOM 1682 N N . PRO A 1 215 ? -2.631 12.565 -1.275 1.00 74.25 215 PRO A N 1
ATOM 1683 C CA . PRO A 1 215 ? -2.168 13.831 -1.843 1.00 74.25 215 PRO A CA 1
ATOM 1684 C C . PRO A 1 215 ? -2.901 14.100 -3.157 1.00 74.25 215 PRO A C 1
ATOM 1686 O O . PRO A 1 215 ? -3.042 13.178 -3.950 1.00 74.25 215 PRO A O 1
ATOM 1689 N N . VAL A 1 216 ? -3.339 15.333 -3.421 1.00 78.44 216 VAL A N 1
ATOM 1690 C CA . VAL A 1 216 ? -4.009 15.665 -4.698 1.00 78.44 216 VAL A CA 1
ATOM 1691 C C . VAL A 1 216 ? -3.075 15.522 -5.903 1.00 78.44 216 VAL A C 1
ATOM 1693 O O . VAL A 1 216 ? -3.512 15.551 -7.046 1.00 78.44 216 VAL A O 1
ATOM 1696 N N . ARG A 1 217 ? -1.772 15.376 -5.653 1.00 88.06 217 ARG A N 1
ATOM 1697 C CA . ARG A 1 217 ? -0.752 15.141 -6.662 1.00 88.06 217 ARG A CA 1
ATOM 1698 C C . ARG A 1 217 ? 0.386 14.302 -6.097 1.00 88.06 217 ARG A C 1
ATOM 1700 O O . ARG A 1 217 ? 0.853 14.560 -4.991 1.00 88.06 217 ARG A O 1
ATOM 1707 N N . CYS A 1 218 ? 0.886 13.379 -6.905 1.00 89.25 218 CYS A N 1
ATOM 1708 C CA . CYS A 1 218 ? 2.151 12.680 -6.710 1.00 89.25 218 CYS A CA 1
ATOM 1709 C C . CYS A 1 218 ? 2.946 12.692 -8.023 1.00 89.25 218 CYS A C 1
ATOM 1711 O O . CYS A 1 218 ? 2.370 12.543 -9.100 1.00 89.25 218 CYS A O 1
ATOM 1713 N N . ASN A 1 219 ? 4.268 12.862 -7.953 1.00 93.62 219 ASN A N 1
ATOM 1714 C CA . ASN A 1 219 ? 5.143 12.820 -9.122 1.00 93.62 219 ASN A CA 1
ATOM 1715 C C . ASN A 1 219 ? 6.509 12.223 -8.761 1.00 93.62 219 ASN A C 1
ATOM 1717 O O . ASN A 1 219 ? 7.299 12.858 -8.066 1.00 93.62 219 ASN A O 1
ATOM 1721 N N . LEU A 1 220 ? 6.797 11.028 -9.279 1.00 94.38 220 LEU A N 1
ATOM 1722 C CA . LEU A 1 220 ? 8.042 10.294 -9.046 1.00 94.38 220 LEU A CA 1
ATOM 1723 C C . LEU A 1 220 ? 9.148 10.648 -10.047 1.00 94.38 220 LEU A C 1
ATOM 1725 O O . LEU A 1 220 ? 10.289 10.244 -9.851 1.00 94.38 220 LEU A O 1
ATOM 1729 N N . ARG A 1 221 ? 8.878 11.424 -11.106 1.00 94.94 221 ARG A N 1
ATOM 1730 C CA . ARG A 1 221 ? 9.904 11.776 -12.112 1.00 94.94 221 ARG A CA 1
ATOM 1731 C C . ARG A 1 221 ? 11.160 12.436 -11.515 1.00 94.94 221 ARG A C 1
ATOM 1733 O O . ARG A 1 221 ? 12.256 12.068 -11.940 1.00 94.94 221 ARG A O 1
ATOM 1740 N N . PRO A 1 222 ? 11.064 13.355 -10.529 1.00 91.88 222 PRO A N 1
ATOM 1741 C CA . PRO A 1 222 ? 12.250 13.881 -9.851 1.00 91.88 222 PRO A CA 1
ATOM 1742 C C . PRO A 1 222 ? 13.056 12.797 -9.127 1.00 91.88 222 PRO A C 1
ATOM 1744 O O . PRO A 1 222 ? 14.281 12.869 -9.101 1.00 91.88 222 PRO A O 1
ATOM 1747 N N . GLU A 1 223 ? 12.389 11.779 -8.583 1.00 89.81 223 GLU A N 1
ATOM 1748 C CA . GLU A 1 223 ? 13.040 10.666 -7.891 1.00 89.81 223 GLU A CA 1
ATOM 1749 C C . GLU A 1 223 ? 13.768 9.739 -8.872 1.00 89.81 223 GLU A C 1
ATOM 1751 O O . GLU A 1 223 ? 14.921 9.389 -8.633 1.00 89.81 223 GLU A O 1
ATOM 1756 N N . PHE A 1 224 ? 13.168 9.433 -10.031 1.00 95.56 224 PHE A N 1
ATOM 1757 C CA . PHE A 1 224 ? 13.870 8.752 -11.130 1.00 95.56 224 PHE A CA 1
ATOM 1758 C C . PHE A 1 224 ? 15.151 9.503 -11.523 1.00 95.56 224 PHE A C 1
ATOM 1760 O O . PHE A 1 224 ? 16.227 8.908 -11.594 1.00 95.56 224 PHE A O 1
ATOM 1767 N N . ALA A 1 225 ? 15.058 10.827 -11.699 1.00 94.31 225 ALA A N 1
ATOM 1768 C CA . ALA A 1 225 ? 16.208 11.662 -12.033 1.00 94.31 225 ALA A CA 1
ATOM 1769 C C . ALA A 1 225 ? 17.278 11.657 -10.926 1.00 94.31 225 ALA A C 1
ATOM 1771 O O . ALA A 1 225 ? 18.464 11.514 -11.228 1.00 94.31 225 ALA A O 1
ATOM 1772 N N . ARG A 1 226 ? 16.872 11.758 -9.652 1.00 95.31 226 ARG A N 1
ATOM 1773 C CA . ARG A 1 226 ? 17.770 11.690 -8.485 1.00 95.31 226 ARG A CA 1
ATOM 1774 C C . ARG A 1 226 ? 18.524 10.363 -8.426 1.00 95.31 226 ARG A C 1
ATOM 1776 O O . ARG A 1 226 ? 19.711 10.345 -8.113 1.00 95.31 226 ARG A O 1
ATOM 1783 N N . LEU A 1 227 ? 17.840 9.267 -8.746 1.00 94.81 227 LEU A N 1
ATOM 1784 C CA . LEU A 1 227 ? 18.405 7.920 -8.789 1.00 94.81 227 LEU A CA 1
ATOM 1785 C C . LEU A 1 227 ? 19.250 7.664 -10.048 1.00 94.81 227 LEU A C 1
ATOM 1787 O O . LEU A 1 227 ? 19.919 6.637 -10.129 1.00 94.81 227 LEU A O 1
ATOM 1791 N N . GLY A 1 228 ? 19.268 8.582 -11.018 1.00 96.19 228 GLY A N 1
ATOM 1792 C CA . GLY A 1 228 ? 20.008 8.428 -12.272 1.00 96.19 228 GLY A CA 1
ATOM 1793 C C . GLY A 1 228 ? 19.340 7.487 -13.279 1.00 96.19 228 GLY A C 1
ATOM 1794 O O . GLY A 1 228 ? 19.988 7.072 -14.240 1.00 96.19 228 GLY A O 1
ATOM 1795 N N . LEU A 1 229 ? 18.061 7.164 -13.079 1.00 95.75 229 LEU A N 1
ATOM 1796 C CA . LEU A 1 229 ? 17.265 6.352 -13.991 1.00 95.75 229 LEU A CA 1
ATOM 1797 C C . LEU A 1 229 ? 16.685 7.241 -15.091 1.00 95.75 229 LEU A C 1
ATOM 179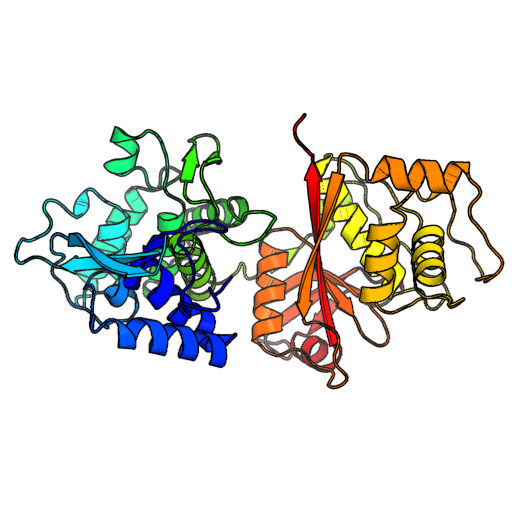9 O O . LEU A 1 229 ? 16.032 8.251 -14.823 1.00 95.75 229 LEU A O 1
ATOM 1803 N N . LYS A 1 230 ? 16.948 6.873 -16.344 1.00 91.56 230 LYS A N 1
ATOM 1804 C CA . LYS A 1 230 ? 16.485 7.606 -17.524 1.00 91.56 230 LYS A CA 1
ATOM 1805 C C . LYS A 1 230 ? 15.446 6.771 -18.251 1.00 91.56 230 LYS A C 1
ATOM 1807 O O . LYS A 1 230 ? 15.659 5.580 -18.438 1.00 91.56 230 LYS A O 1
ATOM 1812 N N . GLN A 1 231 ? 14.383 7.420 -18.713 1.00 90.88 231 GLN A N 1
ATOM 1813 C CA . GLN A 1 231 ? 13.403 6.805 -19.604 1.00 90.88 231 GLN A CA 1
ATOM 1814 C C . GLN A 1 231 ? 14.098 6.308 -20.878 1.00 90.88 231 GLN A C 1
ATOM 1816 O O . GLN A 1 231 ? 14.901 7.037 -21.476 1.00 90.88 231 GLN A O 1
ATOM 1821 N N . ARG A 1 232 ? 13.802 5.071 -21.285 1.00 93.69 232 ARG A N 1
ATOM 1822 C CA . ARG A 1 232 ? 14.406 4.431 -22.462 1.00 93.69 232 ARG A CA 1
ATOM 1823 C C . ARG A 1 232 ? 13.357 4.175 -23.541 1.00 93.69 232 ARG A C 1
ATOM 1825 O O . ARG A 1 232 ? 12.163 4.170 -23.272 1.00 93.69 232 ARG A O 1
ATOM 1832 N N . SER A 1 233 ? 13.809 4.004 -24.786 1.00 95.81 233 SER A N 1
ATOM 1833 C CA . SER A 1 233 ? 12.915 3.763 -25.923 1.00 95.81 233 SER A CA 1
ATOM 1834 C C . SER A 1 233 ? 12.946 2.307 -26.371 1.00 95.81 233 SER A C 1
ATOM 1836 O O . SER A 1 233 ? 14.020 1.778 -26.654 1.00 95.81 233 SER A O 1
ATOM 1838 N N . GLN A 1 234 ? 11.767 1.706 -26.543 1.00 95.62 234 GLN A N 1
ATOM 1839 C CA . GLN A 1 234 ? 11.617 0.373 -27.138 1.00 95.62 234 GLN A CA 1
ATOM 1840 C C . GLN A 1 234 ? 11.874 0.351 -28.653 1.00 95.62 234 GLN A C 1
ATOM 1842 O O . GLN A 1 234 ? 12.043 -0.717 -29.248 1.00 95.62 234 GLN A O 1
ATOM 1847 N N . GLY A 1 235 ? 11.920 1.520 -29.300 1.00 95.62 235 GLY A N 1
ATOM 1848 C CA . GLY A 1 235 ? 12.039 1.630 -30.748 1.00 95.62 235 GLY A CA 1
ATOM 1849 C C . GLY A 1 235 ? 10.817 1.056 -31.472 1.00 95.62 235 GLY A C 1
ATOM 1850 O O . GLY A 1 235 ? 9.683 1.399 -31.157 1.00 95.62 235 GLY A O 1
ATOM 1851 N N . LYS A 1 236 ? 11.054 0.211 -32.483 1.00 94.62 236 LYS A N 1
ATOM 1852 C CA . LYS A 1 236 ? 10.001 -0.412 -33.313 1.00 94.62 236 LYS A CA 1
ATOM 1853 C C . LYS A 1 236 ? 9.608 -1.827 -32.864 1.00 94.62 236 LYS A C 1
ATOM 1855 O O . LYS A 1 236 ? 8.876 -2.488 -33.588 1.00 94.62 236 LYS A O 1
ATOM 1860 N N . ARG A 1 237 ? 10.160 -2.301 -31.749 1.00 96.56 237 ARG A N 1
ATOM 1861 C CA . ARG A 1 237 ? 9.950 -3.655 -31.222 1.00 96.56 237 ARG A CA 1
ATOM 1862 C C . ARG A 1 237 ? 8.751 -3.688 -30.282 1.00 96.56 237 ARG A C 1
ATOM 1864 O O . ARG A 1 237 ? 8.432 -2.664 -29.674 1.00 96.56 237 ARG A O 1
ATOM 1871 N N . ASP A 1 238 ? 8.149 -4.857 -30.103 1.00 95.25 238 ASP A N 1
ATOM 1872 C CA . ASP A 1 238 ? 6.917 -5.050 -29.320 1.00 95.25 238 ASP A CA 1
ATOM 1873 C C . ASP A 1 238 ? 7.181 -5.327 -27.821 1.00 95.25 238 ASP A C 1
ATOM 1875 O O . ASP A 1 238 ? 6.430 -6.005 -27.126 1.00 95.25 238 ASP A O 1
ATOM 1879 N N . THR A 1 239 ? 8.230 -4.712 -27.270 1.00 97.81 239 THR A N 1
ATOM 1880 C CA . THR A 1 239 ? 8.778 -4.994 -25.929 1.00 97.81 239 THR A CA 1
ATOM 1881 C C . THR A 1 239 ? 8.278 -4.053 -24.826 1.00 97.81 239 THR A C 1
ATOM 1883 O O . THR A 1 239 ? 8.884 -3.976 -23.756 1.00 97.81 239 THR A O 1
ATOM 1886 N N . CYS A 1 240 ? 7.172 -3.332 -25.044 1.00 97.69 240 CYS A N 1
ATOM 1887 C CA . CYS A 1 240 ? 6.640 -2.342 -24.091 1.00 97.69 240 CYS A CA 1
ATOM 1888 C C . CYS A 1 240 ? 6.471 -2.899 -22.664 1.00 97.69 240 CYS A C 1
ATOM 1890 O O . CYS A 1 240 ? 6.823 -2.241 -21.683 1.00 97.69 240 CYS A O 1
ATOM 1892 N N . SER A 1 241 ? 5.984 -4.137 -22.546 1.00 98.12 241 SER A N 1
ATOM 1893 C CA . SER A 1 241 ? 5.796 -4.835 -21.274 1.00 98.12 241 SER A CA 1
ATOM 1894 C C . SER A 1 241 ? 7.123 -5.202 -20.607 1.00 98.12 241 SER A C 1
ATOM 1896 O O . SER A 1 241 ? 7.254 -5.088 -19.386 1.00 98.12 241 SER A O 1
ATOM 1898 N N . VAL A 1 242 ? 8.135 -5.576 -21.393 1.00 98.56 242 VAL A N 1
ATOM 1899 C CA . VAL A 1 242 ? 9.485 -5.864 -20.892 1.00 98.56 242 VAL A CA 1
ATOM 1900 C C . VAL A 1 242 ? 10.115 -4.584 -20.352 1.00 98.56 242 VAL A C 1
ATOM 1902 O O . VAL A 1 242 ? 10.581 -4.581 -19.217 1.00 98.56 242 VAL A O 1
ATOM 1905 N N . PHE A 1 243 ? 10.033 -3.474 -21.094 1.00 98.50 243 PHE A N 1
ATOM 1906 C CA . PHE A 1 243 ? 10.496 -2.164 -20.623 1.00 98.50 243 PHE A CA 1
ATOM 1907 C C . PHE A 1 243 ? 9.812 -1.743 -19.324 1.00 98.50 243 PHE A C 1
ATOM 1909 O O . PHE A 1 243 ? 10.503 -1.428 -18.364 1.00 98.50 243 PHE A O 1
ATOM 1916 N N . SER A 1 244 ? 8.477 -1.784 -19.258 1.00 98.00 244 SER A N 1
ATOM 1917 C CA . SER A 1 244 ? 7.749 -1.404 -18.038 1.00 98.00 244 SER A CA 1
ATOM 1918 C C . SER A 1 244 ? 8.176 -2.251 -16.833 1.00 98.00 244 SER A C 1
ATOM 1920 O O . SER A 1 244 ? 8.398 -1.719 -15.745 1.00 98.00 244 SER A O 1
ATOM 1922 N N . THR A 1 245 ? 8.343 -3.564 -17.026 1.00 98.44 245 THR A N 1
ATOM 1923 C CA . THR A 1 245 ? 8.774 -4.479 -15.956 1.00 98.44 245 THR A CA 1
ATOM 1924 C C . THR A 1 245 ? 10.200 -4.186 -15.503 1.00 98.44 245 THR A C 1
ATOM 1926 O O . THR A 1 245 ? 10.475 -4.132 -14.301 1.00 98.44 245 THR A O 1
ATOM 1929 N N . VAL A 1 246 ? 11.103 -3.963 -16.457 1.00 98.06 246 VAL A N 1
ATOM 1930 C CA . VAL A 1 246 ? 12.506 -3.651 -16.190 1.00 98.06 246 VAL A CA 1
ATOM 1931 C C . VAL A 1 246 ? 12.641 -2.294 -15.501 1.00 98.06 246 VAL A C 1
ATOM 1933 O O . VAL A 1 246 ? 13.257 -2.240 -14.445 1.00 98.06 246 VAL A O 1
ATOM 1936 N N . GLU A 1 247 ? 12.002 -1.231 -15.995 1.00 97.62 247 GLU A N 1
ATOM 1937 C CA . GLU A 1 247 ? 12.032 0.103 -15.370 1.00 97.62 247 GLU A CA 1
ATOM 1938 C C . GLU A 1 247 ? 11.467 0.079 -13.938 1.00 97.62 247 GLU A C 1
ATOM 1940 O O . GLU A 1 247 ? 12.030 0.693 -13.028 1.00 97.62 247 GLU A O 1
ATOM 1945 N N . SER A 1 248 ? 10.390 -0.679 -13.692 1.00 96.94 248 SER A N 1
ATOM 1946 C CA . SER A 1 248 ? 9.861 -0.855 -12.333 1.00 96.94 248 SER A CA 1
ATOM 1947 C C . SER A 1 248 ? 10.850 -1.585 -11.414 1.00 96.94 248 SER A C 1
ATOM 1949 O O . SER A 1 248 ? 10.941 -1.258 -10.230 1.00 96.94 248 SER A O 1
ATOM 1951 N N . THR A 1 249 ? 11.594 -2.559 -11.946 1.00 96.50 249 THR A N 1
ATOM 1952 C CA . THR A 1 249 ? 12.610 -3.328 -11.207 1.00 96.50 249 THR A CA 1
ATOM 1953 C C . THR A 1 249 ? 13.849 -2.479 -10.917 1.00 96.50 249 THR A C 1
ATOM 1955 O O . THR A 1 249 ? 14.346 -2.469 -9.790 1.00 96.50 249 THR A O 1
ATOM 1958 N N . GLU A 1 250 ? 14.314 -1.706 -11.902 1.00 96.69 250 GLU A N 1
ATOM 1959 C CA . GLU A 1 250 ? 15.388 -0.722 -11.757 1.00 96.69 250 GLU A CA 1
ATOM 1960 C C . GLU A 1 250 ? 15.074 0.272 -10.643 1.00 96.69 250 GLU A C 1
ATOM 1962 O O . GLU A 1 250 ? 15.919 0.522 -9.787 1.00 96.69 250 GLU A O 1
ATOM 1967 N N . PHE A 1 251 ? 13.851 0.811 -10.622 1.00 95.94 251 PHE A N 1
ATOM 1968 C CA . PHE A 1 251 ? 13.432 1.769 -9.607 1.00 95.94 251 PHE A CA 1
ATOM 1969 C C . PHE A 1 251 ? 13.427 1.166 -8.198 1.00 95.94 251 PHE A C 1
ATOM 1971 O O . PHE A 1 251 ? 13.956 1.780 -7.268 1.00 95.94 251 PHE A O 1
ATOM 1978 N N . ALA A 1 252 ? 12.895 -0.048 -8.035 1.00 92.81 252 ALA A N 1
ATOM 1979 C CA . ALA A 1 252 ? 12.890 -0.749 -6.752 1.00 92.81 252 ALA A CA 1
ATOM 1980 C C . ALA A 1 252 ? 14.318 -0.968 -6.218 1.00 92.81 252 ALA A C 1
ATOM 1982 O O . ALA A 1 252 ? 14.635 -0.611 -5.080 1.00 92.81 252 ALA A O 1
ATOM 1983 N N . LEU A 1 253 ? 15.217 -1.467 -7.070 1.00 91.50 253 LEU A N 1
ATOM 1984 C CA . LEU A 1 253 ? 16.626 -1.670 -6.727 1.00 91.50 253 LEU A CA 1
ATOM 1985 C C . LEU A 1 253 ? 17.352 -0.352 -6.450 1.00 91.50 253 LEU A C 1
ATOM 1987 O O . LEU A 1 253 ? 18.188 -0.281 -5.550 1.00 91.50 253 LEU A O 1
ATOM 1991 N N . ALA A 1 254 ? 17.051 0.697 -7.210 1.00 92.38 254 ALA A N 1
ATOM 1992 C CA . ALA A 1 254 ? 17.671 2.001 -7.047 1.00 92.38 254 ALA A CA 1
ATOM 1993 C C . ALA A 1 254 ? 17.276 2.661 -5.723 1.00 92.38 254 ALA A C 1
ATOM 1995 O O . ALA A 1 254 ? 18.136 3.240 -5.062 1.00 92.38 254 ALA A O 1
ATOM 1996 N N . ARG A 1 255 ? 16.010 2.535 -5.298 1.00 87.00 255 ARG A N 1
ATOM 1997 C CA . ARG A 1 255 ? 15.562 3.005 -3.977 1.00 87.00 255 ARG A CA 1
ATOM 1998 C C . ARG A 1 255 ? 16.304 2.306 -2.842 1.00 87.00 255 ARG A C 1
ATOM 2000 O O . ARG A 1 255 ? 16.690 2.969 -1.886 1.00 87.00 255 ARG A O 1
ATOM 2007 N N . SER A 1 256 ? 16.535 1.004 -2.982 1.00 81.50 256 SER A N 1
ATOM 2008 C CA . SER A 1 256 ? 17.248 0.185 -2.000 1.00 81.50 256 SER A CA 1
ATOM 2009 C C . SER A 1 256 ? 18.753 0.507 -1.936 1.00 81.50 256 SER A C 1
ATOM 2011 O O . SER A 1 256 ? 19.319 0.676 -0.860 1.00 81.50 256 SER A O 1
ATOM 2013 N N . ASN A 1 257 ? 19.404 0.694 -3.091 1.00 83.44 257 ASN A N 1
ATOM 2014 C CA . ASN A 1 257 ? 20.852 0.940 -3.181 1.00 83.44 257 ASN A CA 1
ATOM 2015 C C . ASN A 1 257 ? 21.246 2.435 -3.164 1.00 83.44 257 ASN A C 1
ATOM 2017 O O . ASN A 1 257 ? 22.431 2.766 -3.163 1.00 83.44 257 ASN A O 1
ATOM 2021 N N . GLY A 1 258 ? 20.280 3.351 -3.246 1.00 85.00 258 GLY A N 1
ATOM 2022 C CA . GLY A 1 258 ? 20.500 4.796 -3.379 1.00 85.00 258 GLY A CA 1
ATOM 2023 C C . GLY A 1 258 ? 20.966 5.270 -4.766 1.00 85.00 258 GLY A C 1
ATOM 2024 O O . GLY A 1 258 ? 21.125 6.476 -4.964 1.00 85.00 258 GLY A O 1
ATOM 2025 N N . LYS A 1 259 ? 21.173 4.359 -5.728 1.00 91.88 259 LYS A N 1
ATOM 2026 C CA . LYS A 1 259 ? 21.604 4.651 -7.104 1.00 91.88 259 LYS A CA 1
ATOM 2027 C C . LYS A 1 259 ? 21.049 3.621 -8.089 1.00 91.88 259 LYS A C 1
ATOM 2029 O O . LYS A 1 259 ? 21.066 2.425 -7.812 1.00 91.88 259 LYS A O 1
ATOM 2034 N N . GLY A 1 260 ? 20.604 4.095 -9.248 1.00 92.38 260 GLY A N 1
ATOM 2035 C CA . GLY A 1 260 ? 20.101 3.276 -10.342 1.00 92.38 260 GLY A CA 1
ATOM 2036 C C . GLY A 1 260 ? 21.190 2.622 -11.187 1.00 92.38 260 GLY A C 1
ATOM 2037 O O . GLY A 1 260 ? 22.272 3.176 -11.396 1.00 92.38 260 GLY A O 1
ATOM 2038 N N . VAL A 1 261 ? 20.855 1.438 -11.692 1.00 92.69 261 VAL A N 1
ATOM 2039 C CA . VAL A 1 261 ? 21.602 0.676 -12.696 1.00 92.69 261 VAL A CA 1
ATOM 2040 C C . VAL A 1 261 ? 20.612 0.357 -13.807 1.00 92.69 261 VAL A C 1
ATOM 2042 O O . VAL A 1 261 ? 19.529 -0.137 -13.508 1.00 92.69 261 VAL A O 1
ATOM 2045 N N . ALA A 1 262 ? 20.966 0.652 -15.058 1.00 96.19 262 ALA A N 1
ATOM 2046 C CA . ALA A 1 262 ? 20.153 0.236 -16.194 1.00 96.19 262 ALA A CA 1
ATOM 2047 C C . ALA A 1 262 ? 20.268 -1.284 -16.350 1.00 96.19 262 ALA A C 1
ATOM 2049 O O . ALA A 1 262 ? 21.374 -1.819 -16.408 1.00 96.19 262 ALA A O 1
ATOM 2050 N N . LEU A 1 263 ? 19.138 -1.975 -16.394 1.00 96.81 263 LEU A N 1
ATOM 2051 C CA . LEU A 1 263 ? 19.052 -3.421 -16.539 1.00 96.81 263 LEU A CA 1
ATOM 2052 C C . LEU A 1 263 ? 18.753 -3.800 -17.992 1.00 96.81 263 LEU A C 1
ATOM 2054 O O . LEU A 1 263 ? 18.068 -3.069 -18.714 1.00 96.81 263 LEU A O 1
ATOM 2058 N N . SER A 1 264 ? 19.248 -4.965 -18.403 1.00 97.94 264 SER A N 1
ATOM 2059 C CA . SER A 1 264 ? 19.086 -5.483 -19.757 1.00 97.94 264 SER A CA 1
ATOM 2060 C C . SER A 1 264 ? 17.640 -5.874 -20.046 1.00 97.94 264 SER A C 1
ATOM 2062 O O . SER A 1 264 ? 17.114 -6.857 -19.515 1.00 97.94 264 SER A O 1
ATOM 2064 N N . VAL A 1 265 ? 17.011 -5.122 -20.952 1.00 98.31 265 VAL A N 1
ATOM 2065 C CA . VAL A 1 265 ? 15.698 -5.481 -21.511 1.00 98.31 265 VAL A CA 1
ATOM 2066 C C . VAL A 1 265 ? 15.809 -6.730 -22.385 1.00 98.31 265 VAL A C 1
ATOM 2068 O O . VAL A 1 265 ? 14.915 -7.574 -22.365 1.00 98.31 265 VAL A O 1
ATOM 2071 N N . GLU A 1 266 ? 16.915 -6.881 -23.117 1.00 98.31 266 GLU A N 1
ATOM 2072 C CA . GLU A 1 266 ? 17.142 -8.043 -23.981 1.00 98.31 266 GLU A CA 1
ATOM 2073 C C . GLU A 1 266 ? 17.199 -9.342 -23.170 1.00 98.31 266 GLU A C 1
ATOM 2075 O O . GLU A 1 266 ? 16.527 -10.315 -23.508 1.00 98.31 266 GLU A O 1
ATOM 2080 N N . TYR A 1 267 ? 17.940 -9.336 -22.057 1.00 98.38 267 TYR A N 1
ATOM 2081 C CA . TYR A 1 267 ? 18.052 -10.487 -21.169 1.00 98.38 267 TYR A CA 1
ATOM 2082 C C . TYR A 1 267 ? 16.720 -10.813 -20.497 1.00 98.38 267 TYR A C 1
ATOM 2084 O O . TYR A 1 267 ? 16.355 -11.980 -20.413 1.00 98.38 267 TYR A O 1
ATOM 2092 N N . ALA A 1 268 ? 15.962 -9.804 -20.051 1.00 98.12 268 ALA A N 1
ATOM 2093 C CA . ALA A 1 268 ? 14.643 -10.030 -19.462 1.00 98.12 268 ALA A CA 1
ATOM 2094 C C . ALA A 1 268 ? 13.658 -10.654 -20.471 1.00 98.12 268 ALA A C 1
ATOM 2096 O O . ALA A 1 268 ? 12.899 -11.554 -20.108 1.00 98.12 268 ALA A O 1
ATOM 2097 N N . ASN A 1 269 ? 13.702 -10.229 -21.741 1.00 98.56 269 ASN A N 1
ATOM 2098 C CA . ASN A 1 269 ? 12.906 -10.845 -22.805 1.00 98.56 269 ASN A CA 1
ATOM 2099 C C . ASN A 1 269 ? 13.347 -12.294 -23.076 1.00 98.56 269 ASN A C 1
ATOM 2101 O O . ASN A 1 269 ? 12.511 -13.194 -23.155 1.00 98.56 269 ASN A O 1
ATOM 2105 N N . TRP A 1 270 ? 14.660 -12.543 -23.156 1.00 98.31 270 TRP A N 1
ATOM 2106 C CA . TRP A 1 270 ? 15.200 -13.899 -23.273 1.00 98.31 270 TRP A CA 1
ATOM 2107 C C . TRP A 1 270 ? 14.778 -14.788 -22.093 1.00 98.31 270 TRP A C 1
ATOM 2109 O O . TRP A 1 270 ? 14.307 -15.897 -22.311 1.00 98.31 270 TRP A O 1
ATOM 2119 N N . ALA A 1 271 ? 14.869 -14.301 -20.854 1.00 97.69 271 ALA A N 1
ATOM 2120 C CA . ALA A 1 271 ? 14.531 -15.067 -19.655 1.00 97.69 271 ALA A CA 1
ATOM 2121 C C . ALA A 1 271 ? 13.049 -15.478 -19.621 1.00 97.69 271 ALA A C 1
ATOM 2123 O O . ALA A 1 271 ? 12.717 -16.582 -19.178 1.00 97.69 271 ALA A O 1
ATOM 2124 N N . ALA A 1 272 ? 12.157 -14.608 -20.105 1.00 98.12 272 ALA A N 1
ATOM 2125 C CA . ALA A 1 272 ? 10.740 -14.919 -20.277 1.00 98.12 272 ALA A CA 1
ATOM 2126 C C . ALA A 1 272 ? 10.538 -16.043 -21.308 1.00 98.12 272 ALA A C 1
ATOM 2128 O O . ALA A 1 272 ? 9.859 -17.036 -21.031 1.00 98.12 272 ALA A O 1
ATOM 2129 N N . ASN A 1 273 ? 11.184 -15.918 -22.470 1.00 98.00 273 ASN A N 1
ATOM 2130 C CA . ASN A 1 273 ? 11.147 -16.903 -23.550 1.00 98.00 273 ASN A CA 1
ATOM 2131 C C . ASN A 1 273 ? 11.700 -18.267 -23.111 1.00 98.00 273 ASN A C 1
ATOM 2133 O O . ASN A 1 273 ? 11.023 -19.280 -23.272 1.00 98.00 273 ASN A O 1
ATOM 2137 N N . GLU A 1 274 ? 12.862 -18.292 -22.461 1.00 97.38 274 GLU A N 1
ATOM 2138 C CA . GLU A 1 274 ? 13.487 -19.502 -21.914 1.00 97.38 274 GLU A CA 1
ATOM 2139 C C . GLU A 1 274 ? 12.579 -20.197 -20.891 1.00 97.38 274 GLU A C 1
ATOM 2141 O O . GLU A 1 274 ? 12.464 -21.421 -20.848 1.00 97.38 274 GLU A O 1
ATOM 2146 N N . THR A 1 275 ? 11.876 -19.420 -20.067 1.00 96.81 275 THR A N 1
ATOM 2147 C CA . THR A 1 275 ? 10.990 -19.984 -19.045 1.00 96.81 275 THR A CA 1
ATOM 2148 C C . THR A 1 275 ? 9.698 -20.549 -19.625 1.00 96.81 275 THR A C 1
ATOM 2150 O O . THR A 1 275 ? 9.166 -21.530 -19.104 1.00 96.81 275 THR A O 1
ATOM 2153 N N . THR A 1 276 ? 9.189 -19.939 -20.691 1.00 96.69 276 THR A N 1
ATOM 2154 C CA . THR A 1 276 ? 7.916 -20.315 -21.319 1.00 96.69 276 THR A CA 1
ATOM 2155 C C . THR A 1 276 ? 8.079 -21.271 -22.502 1.00 96.69 276 THR A C 1
ATOM 2157 O O . THR A 1 276 ? 7.084 -21.824 -22.970 1.00 96.69 276 THR A O 1
ATOM 2160 N N . GLY A 1 277 ? 9.308 -21.483 -22.986 1.00 96.12 277 GLY A N 1
ATOM 2161 C CA . GLY A 1 277 ? 9.590 -22.218 -24.221 1.00 96.12 277 GLY A CA 1
ATOM 2162 C C . GLY A 1 277 ? 9.161 -21.463 -25.484 1.00 96.12 277 GLY A C 1
ATOM 2163 O O . GLY A 1 277 ? 8.838 -22.093 -26.492 1.00 96.12 277 GLY A O 1
ATOM 2164 N N . ARG A 1 278 ? 9.094 -20.128 -25.415 1.00 94.12 278 ARG A N 1
ATOM 2165 C CA . ARG A 1 278 ? 8.689 -19.238 -26.515 1.00 94.12 278 ARG A CA 1
ATOM 2166 C C . ARG A 1 278 ? 9.908 -18.555 -27.138 1.00 94.12 278 ARG A C 1
ATOM 2168 O O . ARG A 1 278 ? 11.037 -18.751 -26.703 1.00 94.12 278 ARG A O 1
ATOM 2175 N N . GLY A 1 279 ? 9.676 -17.774 -28.187 1.00 94.19 279 GLY A N 1
ATOM 2176 C CA . GLY A 1 279 ? 10.701 -17.004 -28.889 1.00 94.19 279 GLY A CA 1
ATOM 2177 C C . GLY A 1 279 ? 10.117 -15.705 -29.423 1.00 94.19 279 GLY A C 1
ATOM 2178 O O . GLY A 1 279 ? 10.257 -15.426 -30.609 1.00 94.19 279 GLY A O 1
ATOM 2179 N N . ASP A 1 280 ? 9.406 -14.968 -28.569 1.00 96.19 280 ASP A N 1
ATOM 2180 C CA . ASP A 1 280 ? 8.639 -13.777 -28.935 1.00 96.19 280 ASP A CA 1
ATOM 2181 C C . ASP A 1 280 ? 9.367 -12.468 -28.565 1.00 96.19 280 ASP A C 1
ATOM 2183 O O . ASP A 1 280 ? 10.211 -12.424 -27.663 1.00 96.19 280 ASP A O 1
ATOM 2187 N N . ASP A 1 281 ? 9.047 -11.382 -29.275 1.00 96.00 281 ASP A N 1
ATOM 2188 C CA . ASP A 1 281 ? 9.613 -10.043 -29.049 1.00 96.00 281 ASP A CA 1
ATOM 2189 C C . ASP A 1 281 ? 8.760 -9.226 -28.068 1.00 96.00 281 ASP A C 1
ATOM 2191 O O . ASP A 1 281 ? 8.140 -8.231 -28.438 1.00 96.00 281 ASP A O 1
ATOM 2195 N N . GLY A 1 282 ? 8.702 -9.685 -26.819 1.00 96.25 282 GLY A N 1
ATOM 2196 C CA . GLY A 1 282 ? 7.795 -9.195 -25.787 1.00 96.25 282 GLY A CA 1
ATOM 2197 C C . GLY A 1 282 ? 6.861 -10.296 -25.288 1.00 96.25 282 GLY A C 1
ATOM 2198 O O . GLY A 1 282 ? 6.587 -11.275 -25.981 1.00 96.25 282 GLY A O 1
ATOM 2199 N N . ASP A 1 283 ? 6.359 -10.143 -24.063 1.00 95.81 283 ASP A N 1
ATOM 2200 C CA . ASP A 1 283 ? 5.446 -11.119 -23.461 1.00 95.81 283 ASP A CA 1
ATOM 2201 C C . ASP A 1 283 ? 4.524 -10.466 -22.414 1.00 95.81 283 ASP A C 1
ATOM 2203 O O . ASP A 1 283 ? 4.621 -9.272 -22.119 1.00 95.81 283 ASP A O 1
ATOM 2207 N N . PHE A 1 284 ? 3.611 -11.240 -21.834 1.00 95.81 284 PHE A N 1
ATOM 2208 C CA . PHE A 1 284 ? 2.820 -10.822 -20.686 1.00 95.81 284 PHE A CA 1
ATOM 2209 C C . PHE A 1 284 ? 3.702 -10.610 -19.454 1.00 95.81 284 PHE A C 1
ATOM 2211 O O . PHE A 1 284 ? 4.664 -11.343 -19.219 1.00 95.81 284 PHE A O 1
ATOM 2218 N N . PHE A 1 285 ? 3.305 -9.669 -18.596 1.00 97.69 285 PHE A N 1
ATOM 2219 C CA . PHE A 1 285 ? 4.014 -9.379 -17.350 1.00 97.69 285 PHE A CA 1
ATOM 2220 C C . PHE A 1 285 ? 4.275 -10.616 -16.493 1.00 97.69 285 PHE A C 1
ATOM 2222 O O . PHE A 1 285 ? 5.378 -10.773 -15.987 1.00 97.69 285 PHE A O 1
ATOM 2229 N N . HIS A 1 286 ? 3.308 -11.530 -16.361 1.00 95.81 286 HIS A N 1
ATOM 2230 C CA . HIS A 1 286 ? 3.501 -12.732 -15.545 1.00 95.81 286 HIS A CA 1
ATOM 2231 C C . HIS A 1 286 ? 4.622 -13.644 -16.071 1.00 95.81 286 HIS A C 1
ATOM 2233 O O . HIS A 1 286 ? 5.337 -14.229 -15.263 1.00 95.81 286 HIS A O 1
ATOM 2239 N N . ASN A 1 287 ? 4.827 -13.720 -17.390 1.00 97.50 287 ASN A N 1
ATOM 2240 C CA . ASN A 1 287 ? 5.917 -14.496 -17.987 1.00 97.50 287 ASN A CA 1
ATOM 2241 C C . ASN A 1 287 ? 7.267 -13.803 -17.789 1.00 97.50 287 ASN A C 1
ATOM 2243 O O . ASN A 1 287 ? 8.245 -14.455 -17.430 1.00 97.50 287 ASN A O 1
ATOM 2247 N N . ILE A 1 288 ? 7.308 -12.477 -17.954 1.00 98.19 288 ILE A N 1
ATOM 2248 C CA . ILE A 1 288 ? 8.523 -11.677 -17.739 1.00 98.19 288 ILE A CA 1
ATOM 2249 C C . ILE A 1 288 ? 8.961 -11.756 -16.275 1.00 98.19 288 ILE A C 1
ATOM 2251 O O . ILE A 1 288 ? 10.127 -12.019 -15.988 1.00 98.19 288 ILE A O 1
ATOM 2255 N N . ILE A 1 289 ? 8.019 -11.589 -15.345 1.00 97.31 289 ILE A N 1
ATOM 2256 C CA . ILE A 1 289 ? 8.259 -11.707 -13.904 1.00 97.31 289 ILE A CA 1
ATOM 2257 C C . ILE A 1 289 ? 8.774 -13.106 -13.565 1.00 97.31 289 ILE A C 1
ATOM 2259 O O . ILE A 1 289 ? 9.765 -13.223 -12.848 1.00 97.31 289 ILE A O 1
ATOM 2263 N N . LEU A 1 290 ? 8.156 -14.160 -14.107 1.00 95.81 290 LEU A N 1
ATOM 2264 C CA . LEU A 1 290 ? 8.605 -15.534 -13.883 1.00 95.81 290 LEU A CA 1
ATOM 2265 C C . LEU A 1 290 ? 10.029 -15.763 -14.420 1.00 95.81 290 LEU A C 1
ATOM 2267 O O . LEU A 1 290 ? 10.845 -16.390 -13.745 1.00 95.81 290 LEU A O 1
ATOM 2271 N N . GLY A 1 291 ? 10.344 -15.207 -15.593 1.00 96.62 291 GLY A N 1
ATOM 2272 C CA . GLY A 1 291 ? 11.687 -15.219 -16.169 1.00 96.62 291 GLY A CA 1
ATOM 2273 C C . GLY A 1 291 ? 12.715 -14.543 -15.263 1.00 96.62 291 GLY A C 1
ATOM 2274 O O . GLY A 1 291 ? 13.731 -15.151 -14.932 1.00 96.62 291 GLY A O 1
ATOM 2275 N N . ILE A 1 292 ? 12.419 -13.332 -14.783 1.00 95.62 292 ILE A N 1
ATOM 2276 C CA . ILE A 1 292 ? 13.277 -12.594 -13.842 1.00 95.62 292 ILE A CA 1
ATOM 2277 C C . ILE A 1 292 ? 13.458 -13.365 -12.530 1.00 95.62 292 ILE A C 1
ATOM 2279 O O . ILE A 1 292 ? 14.572 -13.476 -12.027 1.00 95.62 292 ILE A O 1
ATOM 2283 N N . GLN A 1 293 ? 12.388 -13.933 -11.974 1.00 92.69 293 GLN A N 1
ATOM 2284 C CA . GLN A 1 293 ? 12.457 -14.699 -10.726 1.00 92.69 293 GLN A CA 1
ATOM 2285 C C . GLN A 1 293 ? 13.319 -15.959 -10.859 1.00 92.69 293 GLN A C 1
ATOM 2287 O O . GLN A 1 293 ? 13.979 -16.352 -9.899 1.00 92.69 293 GLN A O 1
ATOM 2292 N N . LYS A 1 294 ? 13.316 -16.597 -12.033 1.00 93.38 294 LYS A N 1
ATOM 2293 C CA . LYS A 1 294 ? 14.051 -17.841 -12.281 1.00 93.38 294 LYS A CA 1
ATOM 2294 C C . LYS A 1 294 ? 15.499 -17.610 -12.724 1.00 93.38 294 LYS A C 1
ATOM 2296 O O . LYS A 1 294 ? 16.376 -18.376 -12.335 1.00 93.38 294 LYS A O 1
ATOM 2301 N N . HIS A 1 295 ? 15.746 -16.588 -13.540 1.00 94.56 295 HIS A N 1
ATOM 2302 C CA . HIS A 1 295 ? 17.028 -16.369 -14.222 1.00 94.56 295 HIS A CA 1
ATOM 2303 C C . HIS A 1 295 ? 17.752 -15.083 -13.794 1.00 94.56 295 HIS A C 1
ATOM 2305 O O . HIS A 1 295 ? 18.858 -14.819 -14.272 1.00 94.56 295 HIS A O 1
ATOM 2311 N N . GLY A 1 296 ? 17.154 -14.294 -12.902 1.00 94.44 296 GLY A N 1
ATOM 2312 C CA . GLY A 1 296 ? 17.689 -13.024 -12.433 1.00 94.44 296 GLY A CA 1
ATOM 2313 C C . GLY A 1 296 ? 17.597 -11.903 -13.470 1.00 94.44 296 GLY A C 1
ATOM 2314 O O . GLY A 1 296 ? 16.849 -11.974 -14.445 1.00 94.44 296 GLY A O 1
ATOM 2315 N N . VAL A 1 297 ? 18.380 -10.848 -13.251 1.00 94.62 297 VAL A N 1
ATOM 2316 C CA . VAL A 1 297 ? 18.536 -9.701 -14.164 1.00 94.62 297 VAL A CA 1
ATOM 2317 C C . VAL A 1 297 ? 20.002 -9.305 -14.236 1.00 94.62 297 VAL A C 1
ATOM 2319 O O . VAL A 1 297 ? 20.712 -9.407 -13.242 1.00 94.62 297 VAL A O 1
ATOM 2322 N N . CYS A 1 298 ? 20.464 -8.811 -15.382 1.00 95.19 298 CYS A N 1
ATOM 2323 C CA . CYS A 1 298 ? 21.821 -8.291 -15.544 1.00 95.19 298 CYS A CA 1
ATOM 2324 C C . CYS A 1 298 ? 21.807 -6.814 -15.976 1.00 95.19 298 CYS A C 1
ATOM 2326 O O . CYS A 1 298 ? 20.781 -6.327 -16.461 1.00 95.19 298 CYS A O 1
ATOM 2328 N N . PRO A 1 299 ? 22.924 -6.083 -15.805 1.00 95.31 299 PRO A N 1
ATOM 2329 C CA . PRO A 1 299 ? 23.067 -4.735 -16.346 1.00 95.31 299 PRO A CA 1
ATOM 2330 C C . PRO A 1 299 ? 22.894 -4.693 -17.870 1.00 95.31 299 PRO A C 1
ATOM 2332 O O . PRO A 1 299 ? 23.248 -5.641 -18.572 1.00 95.31 299 PRO A O 1
ATOM 2335 N N . GLU A 1 300 ? 22.393 -3.573 -18.385 1.00 96.81 300 GLU A N 1
ATOM 2336 C CA . GLU A 1 300 ? 22.193 -3.324 -19.819 1.00 96.81 300 GLU A CA 1
ATOM 2337 C C . GLU A 1 300 ? 23.479 -3.548 -20.629 1.00 96.81 300 GLU A C 1
ATOM 2339 O O . GLU A 1 300 ? 23.430 -4.057 -21.744 1.00 96.81 300 GLU A O 1
ATOM 2344 N N . GLU A 1 301 ? 24.646 -3.240 -20.062 1.00 95.75 301 GLU A N 1
ATOM 2345 C CA . GLU A 1 301 ? 25.937 -3.402 -20.732 1.00 95.75 301 GLU A CA 1
ATOM 2346 C C . GLU A 1 301 ? 26.318 -4.871 -20.972 1.00 95.75 301 GLU A C 1
ATOM 2348 O O . GLU A 1 301 ? 27.105 -5.153 -21.875 1.00 95.75 301 GLU A O 1
ATOM 2353 N N . ALA A 1 302 ? 25.775 -5.804 -20.182 1.00 96.06 302 ALA A N 1
ATOM 2354 C CA . ALA A 1 302 ? 26.063 -7.231 -20.311 1.00 96.06 302 ALA A CA 1
ATOM 2355 C C . ALA A 1 302 ? 25.348 -7.852 -21.521 1.00 96.06 302 ALA A C 1
ATOM 2357 O O . ALA A 1 302 ? 25.904 -8.716 -22.196 1.00 96.06 302 ALA A O 1
ATOM 2358 N N . MET A 1 303 ? 24.130 -7.392 -21.817 1.00 97.19 303 MET A N 1
ATOM 2359 C CA . MET A 1 303 ? 23.360 -7.821 -22.984 1.00 97.19 303 MET A CA 1
ATOM 2360 C C . MET A 1 303 ? 22.548 -6.635 -23.530 1.00 97.19 303 MET A C 1
ATOM 2362 O O . MET A 1 303 ? 21.386 -6.463 -23.159 1.00 97.19 303 MET A O 1
ATOM 2366 N N . PRO A 1 304 ? 23.153 -5.785 -24.378 1.00 97.38 304 PRO A N 1
ATOM 2367 C CA . PRO A 1 304 ? 22.517 -4.554 -24.833 1.00 97.38 304 PRO A CA 1
ATOM 2368 C C . PRO A 1 304 ? 21.261 -4.798 -25.665 1.00 97.38 304 PRO A C 1
ATOM 2370 O O . PRO A 1 304 ? 21.206 -5.730 -26.470 1.00 97.38 304 PRO A O 1
ATOM 2373 N N . TYR A 1 305 ? 20.287 -3.903 -25.528 1.00 97.94 305 TYR A N 1
ATOM 2374 C CA . TYR A 1 305 ? 19.048 -3.946 -26.286 1.00 97.94 305 TYR A CA 1
ATOM 2375 C C . TYR A 1 305 ? 19.293 -3.820 -27.795 1.00 97.94 305 TYR A C 1
ATOM 2377 O O . TYR A 1 305 ? 19.816 -2.816 -28.298 1.00 97.94 305 TYR A O 1
ATOM 2385 N N . ALA A 1 306 ? 18.900 -4.850 -28.542 1.00 96.56 306 ALA A N 1
ATOM 2386 C CA . ALA A 1 306 ? 19.117 -4.916 -29.978 1.00 96.56 306 ALA A CA 1
ATOM 2387 C C . ALA A 1 306 ? 18.072 -4.096 -30.753 1.00 96.56 306 ALA A C 1
ATOM 2389 O O . ALA A 1 306 ? 16.898 -4.010 -30.388 1.00 96.56 306 ALA A O 1
ATOM 2390 N N . LYS A 1 307 ? 18.479 -3.534 -31.902 1.00 95.31 307 LYS A N 1
ATOM 2391 C CA . LYS A 1 307 ? 17.562 -2.802 -32.802 1.00 95.31 307 LYS A CA 1
ATOM 2392 C C . LYS A 1 307 ? 16.470 -3.694 -33.397 1.00 95.31 307 LYS A C 1
ATOM 2394 O O . LYS A 1 307 ? 15.401 -3.196 -33.738 1.00 95.31 307 LYS A O 1
ATOM 2399 N N . THR A 1 308 ? 16.767 -4.977 -33.566 1.00 96.44 308 THR A N 1
ATOM 2400 C CA . THR A 1 308 ? 15.883 -5.999 -34.128 1.00 96.44 308 THR A CA 1
ATOM 2401 C C . THR A 1 308 ? 15.980 -7.243 -33.271 1.00 96.44 308 THR A C 1
ATOM 2403 O O . THR A 1 308 ? 17.082 -7.614 -32.867 1.00 96.44 308 THR A O 1
ATOM 2406 N N . PHE A 1 309 ? 14.847 -7.888 -33.033 1.00 97.00 309 PHE A N 1
ATOM 2407 C CA . PHE A 1 309 ? 14.798 -9.130 -32.283 1.00 97.00 309 PHE A CA 1
ATOM 2408 C C . PHE A 1 309 ? 15.299 -10.323 -33.099 1.00 97.00 309 PHE A C 1
ATOM 2410 O O . PHE A 1 309 ? 15.081 -10.400 -34.310 1.00 97.00 309 PHE A O 1
ATOM 2417 N N . SER A 1 310 ? 15.953 -11.255 -32.409 1.00 95.88 310 SER A N 1
ATOM 2418 C CA . SER A 1 310 ? 16.358 -12.553 -32.932 1.00 95.88 310 SER A CA 1
ATOM 2419 C C . SER A 1 310 ? 16.103 -13.615 -31.856 1.00 95.88 310 SER A C 1
ATOM 2421 O O . SER A 1 310 ? 16.722 -13.537 -30.793 1.00 95.88 310 SER A O 1
ATOM 2423 N N . PRO A 1 311 ? 15.243 -14.621 -32.107 1.00 93.25 311 PRO A N 1
ATOM 2424 C CA . PRO A 1 311 ? 14.956 -15.673 -31.126 1.00 93.25 311 PRO A CA 1
ATOM 2425 C C . PRO A 1 311 ? 16.169 -16.575 -30.847 1.00 93.25 311 PRO A C 1
ATOM 2427 O O . PRO A 1 311 ? 16.247 -17.201 -29.794 1.00 93.25 311 PRO A O 1
ATOM 2430 N N . ASP A 1 312 ? 17.148 -16.601 -31.755 1.00 93.31 312 ASP A N 1
ATOM 2431 C CA . ASP A 1 312 ? 18.382 -17.384 -31.613 1.00 93.31 312 ASP A CA 1
ATOM 2432 C C . ASP A 1 312 ? 19.436 -16.691 -30.735 1.00 93.31 312 ASP A C 1
ATOM 2434 O O . ASP A 1 312 ? 20.506 -17.245 -30.475 1.00 93.31 312 ASP A O 1
ATOM 2438 N N . THR A 1 313 ? 19.178 -15.457 -30.292 1.00 92.62 313 THR A N 1
ATOM 2439 C CA . THR A 1 313 ? 20.106 -14.733 -29.426 1.00 92.62 313 THR A CA 1
ATOM 2440 C C . THR A 1 313 ? 20.074 -15.335 -28.025 1.00 92.62 313 THR A C 1
ATOM 2442 O O . THR A 1 313 ? 19.073 -15.256 -27.320 1.00 92.62 313 THR A O 1
ATOM 2445 N N . GLN A 1 314 ? 21.201 -15.916 -27.617 1.00 94.38 314 GLN A N 1
ATOM 2446 C CA . GLN A 1 314 ? 21.376 -16.560 -26.318 1.00 94.38 314 GLN A CA 1
ATOM 2447 C C . GLN A 1 314 ? 22.419 -15.795 -25.488 1.00 94.38 314 GLN A C 1
ATOM 2449 O O . GLN A 1 314 ? 23.463 -15.416 -26.034 1.00 94.38 314 GLN A O 1
ATOM 2454 N N . PRO A 1 315 ? 22.189 -15.571 -24.183 1.00 96.50 315 PRO A N 1
ATOM 2455 C CA . PRO A 1 315 ? 23.230 -15.087 -23.293 1.00 96.50 315 PRO A CA 1
ATOM 2456 C C . PRO A 1 315 ? 24.312 -16.160 -23.150 1.00 96.50 315 PRO A C 1
ATOM 2458 O O . PRO A 1 315 ? 24.040 -17.361 -23.123 1.00 96.50 315 PRO A O 1
ATOM 2461 N N . ASN A 1 316 ? 25.565 -15.731 -23.036 1.00 94.81 316 ASN A N 1
ATOM 2462 C CA . ASN A 1 316 ? 26.641 -16.650 -22.687 1.00 94.81 316 ASN A CA 1
ATOM 2463 C C . ASN A 1 316 ? 26.567 -17.025 -21.190 1.00 94.81 316 ASN A C 1
ATOM 2465 O O . ASN A 1 316 ? 25.843 -16.412 -20.400 1.00 94.81 316 ASN A O 1
ATOM 2469 N N . SER A 1 317 ? 27.349 -18.025 -20.781 1.00 93.75 317 SER A N 1
ATOM 2470 C CA . SER A 1 317 ? 27.358 -18.509 -19.396 1.00 93.75 317 SER A CA 1
ATOM 2471 C C . SER A 1 317 ? 27.771 -17.450 -18.369 1.00 93.75 317 SER A C 1
ATOM 2473 O O . SER A 1 317 ? 27.344 -17.529 -17.220 1.00 93.75 317 SER A O 1
ATOM 2475 N N . GLU A 1 318 ? 28.583 -16.463 -18.758 1.00 95.00 318 GLU A N 1
ATOM 2476 C CA . GLU A 1 318 ? 29.014 -15.378 -17.866 1.00 95.00 318 GLU A CA 1
ATOM 2477 C C . GLU A 1 318 ? 27.854 -14.431 -17.548 1.00 95.00 318 GLU A C 1
ATOM 2479 O O . GLU A 1 318 ? 27.647 -14.093 -16.384 1.00 95.00 318 GLU A O 1
ATOM 2484 N N . ILE A 1 319 ? 27.051 -14.066 -18.553 1.00 95.88 319 ILE A N 1
ATOM 2485 C CA . ILE A 1 319 ? 25.860 -13.223 -18.381 1.00 95.88 319 ILE A CA 1
ATOM 2486 C C . ILE A 1 319 ? 24.830 -13.935 -17.499 1.00 95.88 319 ILE A C 1
ATOM 2488 O O . ILE A 1 319 ? 24.289 -13.325 -16.580 1.00 95.88 319 ILE A O 1
ATOM 2492 N N . VAL A 1 320 ? 24.592 -15.232 -17.731 1.00 94.81 320 VAL A N 1
ATOM 2493 C CA . VAL A 1 320 ? 23.661 -16.028 -16.911 1.00 94.81 320 VAL A CA 1
ATOM 2494 C C . VAL A 1 320 ? 24.133 -16.095 -15.455 1.00 94.81 320 VAL A C 1
ATOM 2496 O O . VAL A 1 320 ? 23.342 -15.886 -14.534 1.00 94.81 320 VAL A O 1
ATOM 2499 N N . ALA A 1 321 ? 25.429 -16.333 -15.226 1.00 92.19 321 ALA A N 1
ATOM 2500 C CA . ALA A 1 321 ? 26.000 -16.340 -13.881 1.00 92.19 321 ALA A CA 1
ATOM 2501 C C . ALA A 1 321 ? 25.906 -14.960 -13.208 1.00 92.19 321 ALA A C 1
ATOM 2503 O O . ALA A 1 321 ? 25.550 -14.872 -12.032 1.00 92.19 321 ALA A O 1
ATOM 2504 N N . GLN A 1 322 ? 26.172 -13.882 -13.953 1.00 91.00 322 GLN A N 1
ATOM 2505 C CA . GLN A 1 322 ? 26.038 -12.511 -13.465 1.00 91.00 322 GLN A CA 1
ATOM 2506 C C . GLN A 1 322 ? 24.592 -12.194 -13.078 1.00 91.00 322 GLN A C 1
ATOM 2508 O O . GLN A 1 322 ? 24.370 -11.602 -12.026 1.00 91.00 322 GLN A O 1
ATOM 2513 N N . ALA A 1 323 ? 23.619 -12.592 -13.899 1.00 92.44 323 ALA A N 1
ATOM 2514 C CA . ALA A 1 323 ? 22.211 -12.332 -13.638 1.00 92.44 323 ALA A CA 1
ATOM 2515 C C . ALA A 1 323 ? 21.721 -13.042 -12.372 1.00 92.44 323 ALA A C 1
ATOM 2517 O O . ALA A 1 323 ? 21.081 -12.419 -11.523 1.00 92.44 323 ALA A O 1
ATOM 2518 N N . ALA A 1 324 ? 22.094 -14.315 -12.204 1.00 87.19 324 ALA A N 1
ATOM 2519 C CA . ALA A 1 324 ? 21.796 -15.072 -10.995 1.00 87.19 324 ALA A CA 1
ATOM 2520 C C . ALA A 1 324 ? 22.422 -14.414 -9.754 1.00 87.19 324 ALA A C 1
ATOM 2522 O O . ALA A 1 324 ? 21.736 -14.206 -8.751 1.00 87.19 324 ALA A O 1
ATOM 2523 N N . ALA A 1 325 ? 23.700 -14.028 -9.836 1.00 85.31 325 ALA A N 1
ATOM 2524 C CA . ALA A 1 325 ? 24.412 -13.363 -8.747 1.00 85.31 325 ALA A CA 1
ATOM 2525 C C . ALA A 1 325 ? 23.837 -11.977 -8.413 1.00 85.31 325 ALA A C 1
ATOM 2527 O O . ALA A 1 325 ? 23.828 -11.576 -7.254 1.00 85.31 325 ALA A O 1
ATOM 2528 N N . PHE A 1 326 ? 23.322 -11.240 -9.398 1.00 77.50 326 PHE A N 1
ATOM 2529 C CA . PHE A 1 326 ? 22.769 -9.903 -9.184 1.00 77.50 326 PHE A CA 1
ATOM 2530 C C . PHE A 1 326 ? 21.521 -9.917 -8.287 1.00 77.50 326 PHE A C 1
ATOM 2532 O O . PHE A 1 326 ? 21.293 -8.972 -7.523 1.00 77.50 326 PHE A O 1
ATOM 2539 N N . THR A 1 327 ? 20.744 -11.001 -8.364 1.00 72.44 327 THR A N 1
ATOM 2540 C CA . THR A 1 327 ? 19.583 -11.268 -7.504 1.00 72.44 327 THR A CA 1
ATOM 2541 C C . THR A 1 327 ? 19.922 -12.037 -6.221 1.00 72.44 327 THR A C 1
ATOM 2543 O O . THR A 1 327 ? 19.072 -12.146 -5.342 1.00 72.44 327 THR A O 1
ATOM 2546 N N . GLN A 1 328 ? 21.148 -12.550 -6.061 1.00 71.75 328 GLN A N 1
ATOM 2547 C CA . GLN A 1 328 ? 21.589 -13.156 -4.797 1.00 71.75 328 GLN A CA 1
ATOM 2548 C C . GLN A 1 328 ? 21.770 -12.061 -3.732 1.00 71.75 328 GLN A C 1
ATOM 2550 O O . GLN A 1 328 ? 22.468 -11.074 -3.957 1.00 71.75 328 GLN A O 1
ATOM 2555 N N . GLY A 1 329 ? 21.111 -12.212 -2.578 1.00 66.44 329 GLY A N 1
ATOM 2556 C CA . GLY A 1 329 ? 21.117 -11.219 -1.493 1.00 66.44 329 GLY A CA 1
ATOM 2557 C C . GLY A 1 329 ? 20.170 -10.027 -1.695 1.00 66.44 329 GLY A C 1
ATOM 2558 O O . GLY A 1 329 ? 20.117 -9.130 -0.852 1.00 66.44 329 GLY A O 1
ATOM 2559 N N . ARG A 1 330 ? 19.425 -9.989 -2.809 1.00 74.75 330 ARG A N 1
ATOM 2560 C CA . ARG A 1 330 ? 18.413 -8.963 -3.092 1.00 74.75 330 ARG A CA 1
ATOM 2561 C C . ARG A 1 330 ? 17.113 -9.620 -3.500 1.00 74.75 330 ARG A C 1
ATOM 2563 O O . ARG A 1 330 ? 16.954 -10.050 -4.644 1.00 74.75 330 ARG A O 1
ATOM 2570 N N . ARG A 1 331 ? 16.163 -9.673 -2.576 1.00 81.38 331 ARG A N 1
ATOM 2571 C CA . ARG A 1 331 ? 14.876 -10.294 -2.856 1.00 81.38 331 ARG A CA 1
ATOM 2572 C C . ARG A 1 331 ? 13.981 -9.295 -3.584 1.00 81.38 331 ARG A C 1
ATOM 2574 O O . ARG A 1 331 ? 13.675 -8.226 -3.062 1.00 81.38 331 ARG A O 1
ATOM 2581 N N . LEU A 1 332 ? 13.593 -9.632 -4.814 1.00 89.00 332 LEU A N 1
ATOM 2582 C CA . LEU A 1 332 ? 12.613 -8.874 -5.594 1.00 89.00 332 LEU A CA 1
ATOM 2583 C C . LEU A 1 332 ? 11.208 -9.405 -5.307 1.00 89.00 332 LEU A C 1
ATOM 2585 O O . LEU A 1 332 ? 10.928 -10.589 -5.515 1.00 89.00 332 LEU A O 1
ATOM 2589 N N . HIS A 1 333 ? 10.320 -8.520 -4.867 1.00 89.31 333 HIS A N 1
ATOM 2590 C CA . HIS A 1 333 ? 8.927 -8.832 -4.576 1.00 89.31 333 HIS A CA 1
ATOM 2591 C C . HIS A 1 333 ? 8.041 -8.145 -5.614 1.00 89.31 333 HIS A C 1
ATOM 2593 O O . HIS A 1 333 ? 8.050 -6.923 -5.758 1.00 89.31 333 HIS A O 1
ATOM 2599 N N . PHE A 1 334 ? 7.287 -8.949 -6.362 1.00 93.56 334 PHE A N 1
ATOM 2600 C CA . PHE A 1 334 ? 6.350 -8.476 -7.377 1.00 93.56 334 PHE A CA 1
ATOM 2601 C C . PHE A 1 334 ? 4.934 -8.539 -6.809 1.00 93.56 334 PHE A C 1
ATOM 2603 O O . PHE A 1 334 ? 4.400 -9.620 -6.554 1.00 93.56 334 PHE A O 1
ATOM 2610 N N . HIS A 1 335 ? 4.323 -7.375 -6.607 1.00 89.56 335 HIS A N 1
ATOM 2611 C CA . HIS A 1 335 ? 3.034 -7.245 -5.941 1.00 89.56 335 HIS A CA 1
ATOM 2612 C C . HIS A 1 335 ? 1.942 -6.920 -6.956 1.00 89.56 335 HIS A C 1
ATOM 2614 O O . HIS A 1 335 ? 1.862 -5.807 -7.482 1.00 89.56 335 HIS A O 1
ATOM 2620 N N . TRP A 1 336 ? 1.061 -7.886 -7.206 1.00 93.56 336 TRP A N 1
ATOM 2621 C CA . TRP A 1 336 ? -0.086 -7.690 -8.084 1.00 93.56 336 TRP A CA 1
ATOM 2622 C C . TRP A 1 336 ? -1.153 -6.823 -7.413 1.00 93.56 336 TRP A C 1
ATOM 2624 O O . TRP A 1 336 ? -1.711 -7.171 -6.369 1.00 93.56 336 TRP A O 1
ATOM 2634 N N . LEU A 1 337 ? -1.481 -5.702 -8.052 1.00 87.06 337 LEU A N 1
ATOM 2635 C CA . LEU A 1 337 ? -2.691 -4.946 -7.745 1.00 87.06 337 LEU A CA 1
ATOM 2636 C C . LEU A 1 337 ? -3.885 -5.565 -8.472 1.00 87.06 337 LEU A C 1
ATOM 2638 O O . LEU A 1 337 ? -4.934 -5.771 -7.871 1.00 87.06 337 LEU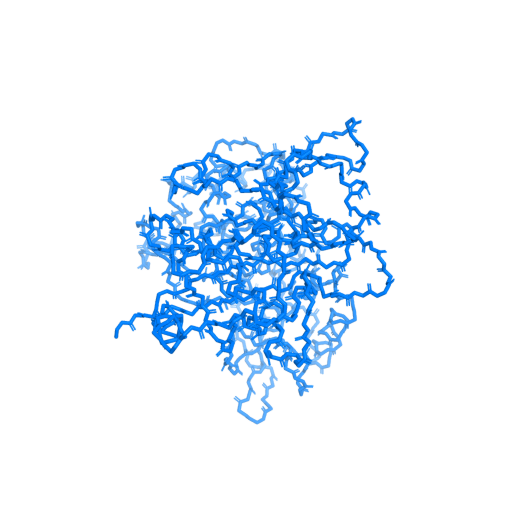 A O 1
ATOM 2642 N N . LYS A 1 338 ? -3.687 -5.958 -9.730 1.00 89.81 338 LYS A N 1
ATOM 2643 C CA . LYS A 1 338 ? -4.687 -6.633 -10.552 1.00 89.81 338 LYS A CA 1
ATOM 2644 C C . LYS A 1 338 ? -3.990 -7.660 -11.434 1.00 89.81 338 LYS A C 1
ATOM 2646 O O . LYS A 1 338 ? -3.105 -7.299 -12.202 1.00 89.81 338 LYS A O 1
ATOM 2651 N N . GLY A 1 339 ? -4.374 -8.928 -11.312 1.00 88.62 339 GLY A N 1
ATOM 2652 C CA . GLY A 1 339 ? -3.907 -9.974 -12.220 1.00 88.62 339 GLY A CA 1
ATOM 2653 C C . GLY A 1 339 ? -4.560 -9.850 -13.597 1.00 88.62 339 GLY A C 1
ATOM 2654 O O . GLY A 1 339 ? -5.664 -9.317 -13.720 1.00 88.62 339 GLY A O 1
ATOM 2655 N N . TRP A 1 340 ? -3.891 -10.370 -14.625 1.00 88.38 340 TRP A N 1
ATOM 2656 C CA . TRP A 1 340 ? -4.404 -10.332 -15.993 1.00 88.38 340 TRP A CA 1
ATOM 2657 C C . TRP A 1 340 ? -5.768 -11.011 -16.119 1.00 88.38 340 TRP A C 1
ATOM 2659 O O . TRP A 1 340 ? -5.997 -12.105 -15.598 1.00 88.38 340 TRP A O 1
ATOM 2669 N N . SER A 1 341 ? -6.675 -10.371 -16.856 1.00 80.00 341 SER A N 1
ATOM 2670 C CA . SER A 1 341 ? -7.973 -10.945 -17.186 1.00 80.00 341 SER A CA 1
ATOM 2671 C C . SER A 1 341 ? -8.402 -10.573 -18.603 1.00 80.00 341 SER A C 1
ATOM 2673 O O . SER A 1 341 ? -8.066 -9.507 -19.115 1.00 80.00 341 SER A O 1
ATOM 2675 N N . LYS A 1 342 ? -9.207 -11.442 -19.230 1.00 78.06 342 LYS A N 1
ATOM 2676 C CA . LYS A 1 342 ? -9.775 -11.200 -20.569 1.00 78.06 342 LYS A CA 1
ATOM 2677 C C . LYS A 1 342 ? -10.735 -10.009 -20.610 1.00 78.06 342 LYS A C 1
ATOM 2679 O O . LYS A 1 342 ? -10.986 -9.468 -21.683 1.00 78.06 342 LYS A O 1
ATOM 2684 N N . LYS A 1 343 ? -11.310 -9.630 -19.465 1.00 78.44 343 LYS A N 1
ATOM 2685 C CA . LYS A 1 343 ? -12.172 -8.458 -19.347 1.00 78.44 343 LYS A CA 1
ATOM 2686 C C . LYS A 1 343 ? -11.288 -7.274 -18.980 1.00 78.44 343 LYS A C 1
ATOM 2688 O O . LYS A 1 343 ? -11.000 -7.054 -17.807 1.00 78.44 343 LYS A O 1
ATOM 2693 N N . ALA A 1 344 ? -10.844 -6.548 -20.002 1.00 69.38 344 ALA A N 1
ATOM 2694 C CA . ALA A 1 344 ? -10.106 -5.313 -19.798 1.00 69.38 344 ALA A CA 1
ATOM 2695 C C . ALA A 1 344 ? -10.908 -4.357 -18.906 1.00 69.38 344 ALA A C 1
ATOM 2697 O O . ALA A 1 344 ? -12.141 -4.301 -18.971 1.00 69.38 344 ALA A O 1
ATOM 2698 N N . GLY A 1 345 ? -10.176 -3.627 -18.075 1.00 83.00 345 GLY A N 1
ATOM 2699 C CA . GLY A 1 345 ? -10.684 -2.475 -17.373 1.00 83.00 345 GLY A CA 1
ATOM 2700 C C . GLY A 1 345 ? -10.416 -2.481 -15.875 1.00 83.00 345 GLY A C 1
ATOM 2701 O O . GLY A 1 345 ? -10.542 -3.500 -15.181 1.00 83.00 345 GLY A O 1
ATOM 2702 N N . LEU A 1 346 ? -10.044 -1.303 -15.391 1.00 91.25 346 LEU A N 1
ATOM 2703 C CA . LEU A 1 346 ? -9.835 -1.010 -13.983 1.00 91.25 346 LEU A CA 1
ATOM 2704 C C . LEU A 1 346 ? -11.142 -0.497 -13.376 1.00 91.25 346 LEU A C 1
ATOM 2706 O O . LEU A 1 346 ? -11.899 0.235 -14.019 1.00 91.25 346 LEU A O 1
ATOM 2710 N N . ASP A 1 347 ? -11.409 -0.861 -12.129 1.00 86.31 347 ASP A N 1
ATOM 2711 C CA . ASP A 1 347 ? -12.482 -0.241 -11.351 1.00 86.31 347 ASP A CA 1
ATOM 2712 C C . ASP A 1 347 ? -11.937 0.874 -10.435 1.00 86.31 347 ASP A C 1
ATOM 2714 O O . ASP A 1 347 ? -10.736 1.143 -10.387 1.00 86.31 347 ASP A O 1
ATOM 2718 N N . ASP A 1 348 ? -12.816 1.572 -9.711 1.00 81.69 348 ASP A N 1
ATOM 2719 C CA . ASP A 1 348 ? -12.388 2.669 -8.825 1.00 81.69 348 ASP A CA 1
ATOM 2720 C C . ASP A 1 348 ? -11.472 2.198 -7.684 1.00 81.69 348 ASP A C 1
ATOM 2722 O O . ASP A 1 348 ? -10.748 2.999 -7.088 1.00 81.69 348 ASP A O 1
ATOM 2726 N N . ARG A 1 349 ? -11.474 0.896 -7.385 1.00 77.69 349 ARG A N 1
ATOM 2727 C CA . ARG A 1 349 ? -10.637 0.287 -6.352 1.00 77.69 349 ARG A CA 1
ATOM 2728 C C . ARG A 1 349 ? -9.234 0.061 -6.872 1.00 77.69 349 ARG A C 1
ATOM 2730 O O . ARG A 1 349 ? -8.274 0.385 -6.179 1.00 77.69 349 ARG A O 1
ATOM 2737 N N . ASP A 1 350 ? -9.119 -0.437 -8.099 1.00 89.38 350 ASP A N 1
ATOM 2738 C CA . ASP A 1 350 ? -7.845 -0.522 -8.806 1.00 89.38 350 ASP A CA 1
ATOM 2739 C C . ASP A 1 350 ? -7.186 0.868 -8.855 1.00 89.38 350 ASP A C 1
ATOM 2741 O O . ASP A 1 350 ? -6.019 1.009 -8.493 1.00 89.38 350 ASP A O 1
ATOM 2745 N N . LEU A 1 351 ? -7.950 1.918 -9.185 1.00 91.06 351 LEU A N 1
ATOM 2746 C CA . LEU A 1 351 ? -7.457 3.302 -9.196 1.00 91.06 351 LEU A CA 1
ATOM 2747 C C . LEU A 1 351 ? -6.955 3.755 -7.829 1.00 91.06 351 LEU A C 1
ATOM 2749 O O . LEU A 1 351 ? -5.853 4.293 -7.735 1.00 91.06 351 LEU A O 1
ATOM 2753 N N . LEU A 1 352 ? -7.743 3.546 -6.773 1.00 82.44 352 LEU A N 1
ATOM 2754 C CA . LEU A 1 352 ? -7.337 3.909 -5.419 1.00 82.44 352 LEU A CA 1
ATOM 2755 C C . LEU A 1 352 ? -6.042 3.190 -5.017 1.00 82.44 352 LEU A C 1
ATOM 2757 O O . LEU A 1 352 ? -5.125 3.830 -4.513 1.00 82.44 352 LEU A O 1
ATOM 2761 N N . ARG A 1 353 ? -5.921 1.890 -5.311 1.00 83.50 353 ARG A N 1
ATOM 2762 C CA . ARG A 1 353 ? -4.709 1.107 -5.020 1.00 83.50 353 ARG A CA 1
ATOM 2763 C C . ARG A 1 353 ? -3.494 1.620 -5.786 1.00 83.50 353 ARG A C 1
ATOM 2765 O O . ARG A 1 353 ? -2.430 1.746 -5.186 1.00 83.50 353 ARG A O 1
ATOM 2772 N N . VAL A 1 354 ? -3.649 1.963 -7.067 1.00 93.19 354 VAL A N 1
ATOM 2773 C CA . VAL A 1 354 ? -2.581 2.593 -7.862 1.00 93.19 354 VAL A CA 1
ATOM 2774 C C . VAL A 1 354 ? -2.143 3.905 -7.214 1.00 93.19 354 VAL A C 1
ATOM 2776 O O . VAL A 1 354 ? -0.953 4.094 -6.973 1.00 93.19 354 VAL A O 1
ATOM 2779 N N . LYS A 1 355 ? -3.084 4.795 -6.874 1.00 88.62 355 LYS A N 1
ATOM 2780 C CA . LYS A 1 355 ? -2.758 6.079 -6.237 1.00 88.62 355 LYS A CA 1
ATOM 2781 C C . LYS A 1 355 ? -2.073 5.895 -4.883 1.00 88.62 355 LYS A C 1
ATOM 2783 O O . LYS A 1 355 ? -1.118 6.610 -4.602 1.00 88.62 355 LYS A O 1
ATOM 2788 N N . THR A 1 356 ? -2.502 4.928 -4.073 1.00 79.50 356 THR A N 1
ATOM 2789 C CA . THR A 1 356 ? -1.868 4.617 -2.782 1.00 79.50 356 THR A CA 1
ATOM 2790 C C . THR A 1 356 ? -0.418 4.164 -2.958 1.00 79.50 356 THR A C 1
ATOM 2792 O O . THR A 1 356 ? 0.454 4.664 -2.254 1.00 79.50 356 THR A O 1
ATOM 2795 N N . VAL A 1 357 ? -0.137 3.278 -3.922 1.00 84.56 357 VAL A N 1
ATOM 2796 C CA . VAL A 1 357 ? 1.235 2.814 -4.213 1.00 84.56 357 VAL A CA 1
ATOM 2797 C C . VAL A 1 357 ? 2.111 3.948 -4.755 1.00 84.56 357 VAL A C 1
ATOM 2799 O O . VAL A 1 357 ? 3.254 4.123 -4.336 1.00 84.56 357 VAL A O 1
ATOM 2802 N N . LEU A 1 358 ? 1.559 4.784 -5.634 1.00 90.31 358 LEU A N 1
ATOM 2803 C CA . LEU A 1 358 ? 2.256 5.973 -6.121 1.00 90.31 358 LEU A CA 1
ATOM 2804 C C . LEU A 1 358 ? 2.550 6.951 -4.980 1.00 90.31 358 LEU A C 1
ATOM 2806 O O . LEU A 1 358 ? 3.648 7.498 -4.905 1.00 90.31 358 LEU A O 1
ATOM 2810 N N . ALA A 1 359 ? 1.594 7.167 -4.075 1.00 80.75 359 ALA A N 1
ATOM 2811 C CA . ALA A 1 359 ? 1.764 8.026 -2.908 1.00 80.75 359 ALA A CA 1
ATOM 2812 C C . ALA A 1 359 ? 2.798 7.470 -1.912 1.00 80.75 359 ALA A C 1
ATOM 2814 O O . ALA A 1 359 ? 3.496 8.262 -1.283 1.00 80.75 359 ALA A O 1
ATOM 2815 N N . SER A 1 360 ? 2.962 6.144 -1.806 1.00 76.88 360 SER A N 1
ATOM 2816 C CA . SER A 1 360 ? 4.041 5.516 -1.020 1.00 76.88 360 SER A CA 1
ATOM 2817 C C . SER A 1 360 ? 5.406 5.509 -1.732 1.00 76.88 360 SER A C 1
ATOM 2819 O O . SER A 1 360 ? 6.415 5.033 -1.197 1.00 76.88 360 SER A O 1
ATOM 2821 N N . GLY A 1 361 ? 5.476 6.111 -2.922 1.00 85.56 361 GLY A N 1
ATOM 2822 C CA . GLY A 1 361 ? 6.721 6.383 -3.627 1.00 85.56 361 GLY A CA 1
ATOM 2823 C C . GLY A 1 361 ? 7.148 5.294 -4.604 1.00 85.56 361 GLY A C 1
ATOM 2824 O O . GLY A 1 361 ? 8.313 5.287 -4.996 1.00 85.56 361 GLY A O 1
ATOM 2825 N N . SER A 1 362 ? 6.265 4.364 -4.974 1.00 92.12 362 SER A N 1
ATOM 2826 C CA . SER A 1 362 ? 6.577 3.271 -5.902 1.00 92.12 362 SER A CA 1
ATOM 2827 C C . SER A 1 362 ? 5.801 3.419 -7.216 1.00 92.12 362 SER A C 1
ATOM 2829 O O . SER A 1 362 ? 4.609 3.723 -7.182 1.00 92.12 362 SER A O 1
ATOM 2831 N N . PRO A 1 363 ? 6.434 3.222 -8.388 1.00 97.62 363 PRO A N 1
ATOM 2832 C CA . PRO A 1 363 ? 5.738 3.240 -9.667 1.00 97.62 363 PRO A CA 1
ATOM 2833 C C . PRO A 1 363 ? 4.901 1.968 -9.848 1.00 97.62 363 PRO A C 1
ATOM 2835 O O . PRO A 1 363 ? 5.149 0.946 -9.205 1.00 97.62 363 PRO A O 1
ATOM 2838 N N . VAL A 1 364 ? 3.919 2.021 -10.747 1.00 98.56 364 VAL A N 1
ATOM 2839 C CA . VAL A 1 364 ? 3.032 0.887 -11.047 1.00 98.56 364 VAL A CA 1
ATOM 2840 C C . VAL A 1 364 ? 3.090 0.573 -12.534 1.00 98.56 364 VAL A C 1
ATOM 2842 O O . VAL A 1 364 ? 2.771 1.422 -13.360 1.00 98.56 364 VAL A O 1
ATOM 2845 N N . SER A 1 365 ? 3.470 -0.652 -12.883 1.00 98.56 365 SER A N 1
ATOM 2846 C CA . SER A 1 365 ? 3.392 -1.154 -14.256 1.00 98.56 365 SER A CA 1
ATOM 2847 C C . SER A 1 365 ? 1.943 -1.459 -14.614 1.00 98.56 365 SER A C 1
ATOM 2849 O O . SER A 1 365 ? 1.257 -2.152 -13.861 1.00 98.56 365 SER A O 1
ATOM 2851 N N . ALA A 1 366 ? 1.486 -0.951 -15.757 1.00 97.75 366 ALA A N 1
ATOM 2852 C CA . ALA A 1 366 ? 0.115 -1.071 -16.235 1.00 97.75 366 ALA A CA 1
ATOM 2853 C C . ALA A 1 366 ? 0.074 -1.699 -17.629 1.00 97.75 366 ALA A C 1
ATOM 2855 O O . ALA A 1 366 ? 0.610 -1.156 -18.599 1.00 97.75 366 ALA A O 1
ATOM 2856 N N . GLY A 1 367 ? -0.557 -2.868 -17.716 1.00 95.12 367 GLY A N 1
ATOM 2857 C CA . GLY A 1 367 ? -0.506 -3.727 -18.890 1.00 95.12 367 GLY A CA 1
ATOM 2858 C C . GLY A 1 367 ? -1.751 -3.589 -19.753 1.00 95.12 367 GLY A C 1
ATOM 2859 O O . GLY A 1 367 ? -2.880 -3.479 -19.268 1.00 95.12 367 GLY A O 1
ATOM 2860 N N . SER A 1 368 ? -1.527 -3.517 -21.061 1.00 92.69 368 SER A N 1
ATOM 2861 C CA . SER A 1 368 ? -2.557 -3.528 -22.102 1.00 92.69 368 SER A CA 1
ATOM 2862 C C . SER A 1 368 ? -1.908 -3.963 -23.422 1.00 92.69 368 SER A C 1
ATOM 2864 O O . SER A 1 368 ? -0.803 -4.501 -23.415 1.00 92.69 368 SER A O 1
ATOM 2866 N N . TYR A 1 369 ? -2.542 -3.682 -24.564 1.00 90.31 369 TYR A N 1
ATOM 2867 C CA . TYR A 1 369 ? -1.888 -3.817 -25.873 1.00 90.31 369 TYR A CA 1
ATOM 2868 C C . TYR A 1 369 ? -0.592 -2.989 -25.981 1.00 90.31 369 TYR A C 1
ATOM 2870 O O . TYR A 1 369 ? 0.307 -3.350 -26.729 1.00 90.31 369 TYR A O 1
ATOM 2878 N N . HIS A 1 370 ? -0.505 -1.877 -25.240 1.00 94.88 370 HIS A N 1
ATOM 2879 C CA . HIS A 1 370 ? 0.709 -1.083 -25.070 1.00 94.88 370 HIS A CA 1
ATOM 2880 C C . HIS A 1 370 ? 0.891 -0.794 -23.582 1.00 94.88 370 HIS A C 1
ATOM 2882 O O . HIS A 1 370 ? 0.108 -0.043 -22.986 1.00 94.88 370 HIS A O 1
ATOM 2888 N N . SER A 1 371 ? 1.871 -1.455 -22.977 1.00 96.94 371 SER A N 1
ATOM 2889 C CA . SER A 1 371 ? 2.136 -1.386 -21.540 1.00 96.94 371 SER A CA 1
ATOM 2890 C C . SER A 1 371 ? 2.938 -0.137 -21.192 1.00 96.94 371 SER A C 1
ATOM 2892 O O . SER A 1 371 ? 3.823 0.265 -21.944 1.00 96.94 371 SER A O 1
ATOM 2894 N N . VAL A 1 372 ? 2.630 0.468 -20.048 1.00 97.69 372 VAL A N 1
ATOM 2895 C CA . VAL A 1 372 ? 3.268 1.707 -19.585 1.00 97.69 372 VAL A CA 1
ATOM 2896 C C . VAL A 1 372 ? 3.563 1.641 -18.093 1.00 97.69 372 VAL A C 1
ATOM 2898 O O . VAL A 1 372 ? 2.980 0.831 -17.372 1.00 97.69 372 VAL A O 1
ATOM 2901 N N . LEU A 1 373 ? 4.412 2.549 -17.615 1.00 98.31 373 LEU A N 1
ATOM 2902 C CA . LEU A 1 373 ? 4.692 2.708 -16.196 1.00 98.31 373 LEU A CA 1
ATOM 2903 C C . LEU A 1 373 ? 4.010 3.974 -15.662 1.00 98.31 373 LEU A C 1
ATOM 2905 O O . LEU A 1 373 ? 4.313 5.088 -16.092 1.00 98.31 373 LEU A O 1
ATOM 2909 N N . PHE A 1 374 ? 3.106 3.827 -14.698 1.00 98.56 374 PHE A N 1
ATOM 2910 C CA . PHE A 1 374 ? 2.581 4.955 -13.936 1.00 98.56 374 PHE A CA 1
ATOM 2911 C C . PHE A 1 374 ? 3.630 5.434 -12.932 1.00 98.56 374 PHE A C 1
ATOM 2913 O O . PHE A 1 374 ? 4.129 4.664 -12.113 1.00 98.56 374 PHE A O 1
ATOM 2920 N N . VAL A 1 375 ? 3.943 6.728 -12.990 1.00 98.06 375 VAL A N 1
ATOM 2921 C CA . VAL A 1 375 ? 4.984 7.396 -12.187 1.00 98.06 375 VAL A CA 1
ATOM 2922 C C . VAL A 1 375 ? 4.438 8.588 -11.399 1.00 98.06 375 VAL A C 1
ATOM 2924 O O . VAL A 1 375 ? 5.191 9.431 -10.917 1.00 98.06 375 VAL A O 1
ATOM 2927 N N . GLY A 1 376 ? 3.120 8.705 -11.284 1.00 96.94 376 GLY A N 1
ATOM 2928 C CA . GLY A 1 376 ? 2.466 9.750 -10.508 1.00 96.94 376 GLY A CA 1
ATOM 2929 C C . GLY A 1 376 ? 1.000 9.897 -10.879 1.00 96.94 376 GLY A C 1
ATOM 2930 O O . GLY A 1 376 ? 0.492 9.180 -11.741 1.00 96.94 376 GLY A O 1
ATOM 2931 N N . TYR A 1 377 ? 0.323 10.833 -10.229 1.00 97.12 377 TYR A N 1
ATOM 2932 C CA . TYR A 1 377 ? -1.071 11.154 -10.502 1.00 97.12 377 TYR A CA 1
ATOM 2933 C C . TYR A 1 377 ? -1.396 12.588 -10.084 1.00 97.12 377 TYR A C 1
ATOM 2935 O O . TYR A 1 377 ? -0.682 13.186 -9.278 1.00 97.12 377 TYR A O 1
ATOM 2943 N N . GLU A 1 378 ? -2.472 13.132 -10.639 1.00 94.06 378 GLU A N 1
ATOM 2944 C CA . GLU A 1 378 ? -3.007 14.461 -10.351 1.00 94.06 378 GLU A CA 1
ATOM 2945 C C . GLU A 1 378 ? -4.537 14.379 -10.306 1.00 94.06 378 GLU A C 1
ATOM 2947 O O . GLU A 1 378 ? -5.165 13.968 -11.282 1.00 94.06 378 GLU A O 1
ATOM 2952 N N . GLU A 1 379 ? -5.131 14.765 -9.177 1.00 87.25 379 GLU A N 1
ATOM 2953 C CA . GLU A 1 379 ? -6.572 14.971 -9.051 1.00 87.25 379 GLU A CA 1
ATOM 2954 C C . GLU A 1 379 ? -6.958 16.276 -9.759 1.00 87.25 379 GLU A C 1
ATOM 2956 O O . GLU A 1 379 ? -6.383 17.335 -9.505 1.00 87.25 379 GLU A O 1
ATOM 2961 N N . ASP A 1 380 ? -7.941 16.191 -10.650 1.00 86.56 380 ASP A N 1
ATOM 2962 C CA . ASP A 1 380 ? -8.477 17.315 -11.413 1.00 86.56 380 ASP A CA 1
ATOM 2963 C C . ASP A 1 380 ? -9.918 16.977 -11.806 1.00 86.56 380 ASP A C 1
ATOM 2965 O O . ASP A 1 380 ? -10.171 16.153 -12.686 1.00 86.56 380 ASP A O 1
ATOM 2969 N N . THR A 1 381 ? -10.886 17.612 -11.144 1.00 81.44 381 THR A N 1
ATOM 2970 C CA . THR A 1 381 ? -12.317 17.342 -11.354 1.00 81.44 381 THR A CA 1
ATOM 2971 C C . THR A 1 381 ? -12.811 17.742 -12.743 1.00 81.44 381 THR A C 1
ATOM 2973 O O . THR A 1 381 ? -13.910 17.345 -13.128 1.00 81.44 381 THR A O 1
ATOM 2976 N N . THR A 1 382 ? -12.015 18.493 -13.510 1.00 89.62 382 THR A N 1
ATOM 2977 C CA . THR A 1 382 ? -12.322 18.829 -14.904 1.00 89.62 382 THR A CA 1
ATOM 2978 C C . THR A 1 382 ? -11.913 17.725 -15.883 1.00 89.62 382 THR A C 1
ATOM 2980 O O . THR A 1 382 ? -12.381 17.712 -17.022 1.00 89.62 382 THR A O 1
ATOM 2983 N N . GLN A 1 383 ? -11.089 16.765 -15.446 1.00 89.50 383 GLN A N 1
ATOM 2984 C CA . GLN A 1 383 ? -10.643 15.636 -16.259 1.00 89.50 383 GLN A CA 1
ATOM 2985 C C . GLN A 1 383 ? -11.630 14.461 -16.203 1.00 89.50 383 GLN A C 1
ATOM 2987 O O . GLN A 1 383 ? -12.233 14.196 -15.156 1.00 89.50 383 GLN A O 1
ATOM 2992 N N . PRO A 1 384 ? -11.756 13.673 -17.288 1.00 90.44 384 PRO A N 1
ATOM 2993 C CA . PRO A 1 384 ? -12.535 12.440 -17.277 1.00 90.44 384 PRO A CA 1
ATOM 2994 C C . PRO A 1 384 ? -12.106 11.481 -16.155 1.00 90.44 384 PRO A C 1
ATOM 2996 O O . PRO A 1 384 ? -10.964 11.021 -16.101 1.00 90.44 384 PRO A O 1
ATOM 2999 N N . GLY A 1 385 ? -13.045 11.152 -15.268 1.00 87.00 385 GLY A N 1
ATOM 3000 C CA . GLY A 1 385 ? -12.796 10.293 -14.107 1.00 87.00 385 GLY A CA 1
ATOM 3001 C C . GLY A 1 385 ? -12.190 11.009 -12.894 1.00 87.00 385 GLY A C 1
ATOM 3002 O O . GLY A 1 385 ? -11.876 10.334 -11.921 1.00 87.00 385 GLY A O 1
ATOM 3003 N N . GLY A 1 386 ? -12.049 12.341 -12.920 1.00 88.88 386 GLY A N 1
ATOM 3004 C CA . GLY A 1 386 ? -11.623 13.152 -11.771 1.00 88.88 386 GLY A CA 1
ATOM 3005 C C . GLY A 1 386 ? -10.112 13.355 -11.631 1.00 88.88 386 GLY A C 1
ATOM 3006 O O . GLY A 1 386 ? -9.650 13.784 -10.576 1.00 88.88 386 GLY A O 1
ATOM 3007 N N . GLY A 1 387 ? -9.332 13.049 -12.670 1.00 95.06 387 GLY A N 1
ATOM 3008 C CA . GLY A 1 387 ? -7.891 13.286 -12.683 1.00 95.06 387 GLY A CA 1
ATOM 3009 C C . GLY A 1 387 ? -7.158 12.487 -13.755 1.00 95.06 387 GLY A C 1
ATOM 3010 O O . GLY A 1 387 ? -7.764 11.979 -14.706 1.00 95.06 387 GLY A O 1
ATOM 3011 N N . ARG A 1 388 ? -5.837 12.384 -13.605 1.00 97.38 388 ARG A N 1
ATOM 3012 C CA . ARG A 1 388 ? -4.942 11.700 -14.548 1.00 97.38 388 ARG A CA 1
ATOM 3013 C C . ARG A 1 388 ? -3.766 11.014 -13.860 1.00 97.38 388 ARG A C 1
ATOM 3015 O O . ARG A 1 388 ? -3.272 11.485 -12.840 1.00 97.38 388 ARG A O 1
ATOM 3022 N N . PHE A 1 389 ? -3.276 9.934 -14.459 1.00 98.25 389 PHE A N 1
ATOM 3023 C CA . PHE A 1 389 ? -1.976 9.348 -14.140 1.00 98.25 389 PHE A CA 1
ATOM 3024 C C . PHE A 1 389 ? -0.878 9.995 -14.981 1.00 98.25 389 PHE A C 1
ATOM 3026 O O . PHE A 1 389 ? -1.085 10.324 -16.146 1.00 98.25 389 PHE A O 1
ATOM 3033 N N . LEU A 1 390 ? 0.305 10.138 -14.390 1.00 98.25 390 LEU A N 1
ATOM 3034 C CA . LEU A 1 390 ? 1.537 10.519 -15.070 1.00 98.25 390 LEU A CA 1
ATOM 3035 C C . LEU A 1 390 ? 2.243 9.247 -15.547 1.00 98.25 390 LEU A C 1
ATOM 3037 O O . LEU A 1 390 ? 2.396 8.303 -14.773 1.00 98.25 390 LEU A O 1
ATOM 3041 N N . ILE A 1 391 ? 2.695 9.228 -16.799 1.00 97.75 391 ILE A N 1
ATOM 3042 C CA . ILE A 1 391 ? 3.268 8.046 -17.454 1.00 97.75 391 ILE A CA 1
ATOM 3043 C C . ILE A 1 391 ? 4.770 8.231 -17.745 1.00 97.75 391 ILE A C 1
ATOM 3045 O O . ILE A 1 391 ? 5.213 9.336 -18.084 1.00 97.75 391 ILE A O 1
ATOM 3049 N N . SER A 1 392 ? 5.534 7.143 -17.590 1.00 96.00 392 SER A N 1
ATOM 3050 C CA . SER A 1 392 ? 6.786 6.846 -18.301 1.00 96.00 392 SER A CA 1
ATOM 3051 C C . SER A 1 392 ? 6.470 5.804 -19.381 1.00 96.00 392 SER A C 1
ATOM 3053 O O . SER A 1 392 ? 6.033 4.692 -19.080 1.00 96.00 392 SER A O 1
ATOM 3055 N N . ASP A 1 393 ? 6.604 6.206 -20.643 1.00 95.88 393 ASP A N 1
ATOM 3056 C CA . ASP A 1 393 ? 6.226 5.424 -21.824 1.00 95.88 393 ASP A CA 1
ATOM 3057 C C . ASP A 1 393 ? 7.472 5.055 -22.633 1.00 95.88 393 ASP A C 1
ATOM 3059 O O . ASP A 1 393 ? 8.195 5.939 -23.091 1.00 95.88 393 ASP A O 1
ATOM 3063 N N . SER A 1 394 ? 7.706 3.770 -22.877 1.00 95.31 394 SER A N 1
ATOM 3064 C CA . SER A 1 394 ? 8.845 3.308 -23.676 1.00 95.31 394 SER A CA 1
ATOM 3065 C C . SER A 1 394 ? 8.693 3.590 -25.180 1.00 95.31 394 SER A C 1
ATOM 3067 O O . SER A 1 394 ? 9.678 3.546 -25.921 1.00 95.31 394 SER A O 1
ATOM 3069 N N . ASN A 1 395 ? 7.508 3.987 -25.657 1.00 91.88 395 ASN A N 1
ATOM 3070 C CA . ASN A 1 395 ? 7.322 4.540 -27.005 1.00 91.88 395 ASN A CA 1
ATOM 3071 C C . ASN A 1 395 ? 7.575 6.062 -27.066 1.00 91.88 395 ASN A C 1
ATOM 3073 O O . ASN A 1 395 ? 7.596 6.638 -28.153 1.00 91.88 395 ASN A O 1
ATOM 3077 N N . LEU A 1 396 ? 7.801 6.712 -25.917 1.00 89.44 396 LEU A N 1
ATOM 3078 C CA . LEU A 1 396 ? 8.042 8.154 -25.765 1.00 89.44 396 LEU A CA 1
ATOM 3079 C C . LEU A 1 396 ? 6.914 9.055 -26.311 1.00 89.44 396 LEU A C 1
ATOM 3081 O O . LEU A 1 396 ? 7.169 10.198 -26.692 1.00 89.44 396 LEU A O 1
ATOM 3085 N N . LYS A 1 397 ? 5.675 8.556 -26.384 1.00 88.06 397 LYS A N 1
ATOM 3086 C CA . LYS A 1 397 ? 4.531 9.292 -26.949 1.00 88.06 397 LYS A CA 1
ATOM 3087 C C . LYS A 1 397 ? 3.580 9.801 -25.882 1.00 88.06 397 LYS A C 1
ATOM 3089 O O . LYS A 1 397 ? 3.025 10.885 -26.034 1.00 88.06 397 LYS A O 1
ATOM 3094 N N . GLU A 1 398 ? 3.369 9.014 -24.835 1.00 89.06 398 GLU A N 1
ATOM 3095 C CA . GLU A 1 398 ? 2.378 9.296 -23.805 1.00 89.06 398 GLU A CA 1
ATOM 3096 C C . GLU A 1 398 ? 3.052 9.742 -22.504 1.00 89.06 398 GLU A C 1
ATOM 3098 O O . GLU A 1 398 ? 3.916 9.061 -21.957 1.00 89.06 398 GLU A O 1
ATOM 3103 N N . THR A 1 399 ? 2.656 10.906 -21.990 1.00 94.44 399 THR A N 1
ATOM 3104 C CA . THR A 1 399 ? 3.154 11.434 -20.708 1.00 94.44 399 THR A CA 1
ATOM 3105 C C . THR A 1 399 ? 2.100 11.400 -19.610 1.00 94.44 399 THR A C 1
ATOM 3107 O O . THR A 1 399 ? 2.426 11.584 -18.436 1.00 94.44 399 THR A O 1
ATOM 3110 N N . GLU A 1 400 ? 0.837 11.192 -19.966 1.00 97.06 400 GLU A N 1
ATOM 3111 C CA . GLU A 1 400 ? -0.288 11.165 -19.040 1.00 97.06 400 GLU A CA 1
ATOM 3112 C C . GLU A 1 400 ? -1.506 10.479 -19.658 1.00 97.06 400 GLU A C 1
ATOM 3114 O O . GLU A 1 400 ? -1.638 10.426 -20.878 1.00 97.06 400 GLU A O 1
ATOM 3119 N N . ILE A 1 401 ? -2.402 9.987 -18.802 1.00 96.75 401 ILE A N 1
ATOM 3120 C CA . ILE A 1 401 ? -3.685 9.398 -19.193 1.00 96.75 401 ILE A CA 1
ATOM 3121 C C . ILE A 1 401 ? -4.753 9.758 -18.160 1.00 96.75 401 ILE A C 1
ATOM 3123 O O . ILE A 1 401 ? -4.485 9.722 -16.959 1.00 96.75 401 ILE A O 1
ATOM 3127 N N . SER A 1 402 ? -5.971 10.094 -18.592 1.00 97.56 402 SER A N 1
ATOM 3128 C CA . SER A 1 402 ? -7.074 10.349 -17.656 1.00 97.56 402 SER A CA 1
ATOM 3129 C C . SER A 1 402 ? -7.455 9.083 -16.883 1.00 97.56 402 SER A C 1
ATOM 3131 O O . SER A 1 402 ? -7.281 7.962 -17.369 1.00 97.56 402 SER A O 1
ATOM 3133 N N . TYR A 1 403 ? -8.011 9.243 -15.682 1.00 95.75 403 TYR A N 1
ATOM 3134 C CA . TYR A 1 403 ? -8.476 8.113 -14.874 1.00 95.75 403 TYR A CA 1
ATOM 3135 C C . TYR A 1 403 ? -9.518 7.273 -15.612 1.00 95.75 403 TYR A C 1
ATOM 3137 O O . TYR A 1 403 ? -9.434 6.047 -15.592 1.00 95.75 403 TYR A O 1
ATOM 3145 N N . GLN A 1 404 ? -10.449 7.910 -16.328 1.00 95.56 404 GLN A N 1
ATOM 3146 C CA . GLN A 1 404 ? -11.437 7.188 -17.130 1.00 95.56 404 GLN A CA 1
ATOM 3147 C C . GLN A 1 404 ? -10.781 6.360 -18.249 1.00 95.56 404 GLN A C 1
ATOM 3149 O O . GLN A 1 404 ? -11.089 5.180 -18.391 1.00 95.56 404 GLN A O 1
ATOM 3154 N N . ALA A 1 405 ? -9.838 6.931 -19.003 1.00 95.69 405 ALA A N 1
ATOM 3155 C CA . ALA A 1 405 ? -9.164 6.198 -20.076 1.00 95.69 405 ALA A CA 1
ATOM 3156 C C . ALA A 1 405 ? -8.270 5.069 -19.532 1.00 95.69 405 ALA A C 1
ATOM 3158 O O . ALA A 1 405 ? -8.203 3.989 -20.120 1.00 95.69 405 ALA A O 1
ATOM 3159 N N . ALA A 1 406 ? -7.635 5.267 -18.372 1.00 95.56 406 ALA A N 1
ATOM 3160 C CA . ALA A 1 406 ? -6.894 4.207 -17.691 1.00 95.56 406 ALA A CA 1
ATOM 3161 C C . ALA A 1 406 ? -7.810 3.037 -17.295 1.00 95.56 406 ALA A C 1
ATOM 3163 O O . ALA A 1 406 ? -7.445 1.879 -17.510 1.00 95.56 406 ALA A O 1
ATOM 3164 N N . LYS A 1 407 ? -9.017 3.337 -16.789 1.00 94.56 407 LYS A N 1
ATOM 3165 C CA . LYS A 1 407 ? -10.046 2.334 -16.473 1.00 94.56 407 LYS A CA 1
ATOM 3166 C C . LYS A 1 407 ? -10.512 1.538 -17.674 1.00 94.56 407 LYS A C 1
ATOM 3168 O O . LYS A 1 407 ? -10.937 0.411 -17.491 1.00 94.56 407 LYS A O 1
ATOM 3173 N N . GLU A 1 408 ? -10.451 2.087 -18.875 1.00 94.62 408 GLU A N 1
ATOM 3174 C CA . GLU A 1 408 ? -10.892 1.391 -20.086 1.00 94.62 408 GLU A CA 1
ATOM 3175 C C . GLU A 1 408 ? -9.764 0.580 -20.733 1.00 94.62 408 GLU A C 1
ATOM 3177 O O . GLU A 1 408 ? -10.017 -0.455 -21.350 1.00 94.62 408 GLU A O 1
ATOM 3182 N N . ARG A 1 409 ? -8.515 1.035 -20.588 1.00 93.69 409 ARG A N 1
ATOM 3183 C CA . ARG A 1 409 ? -7.368 0.496 -21.324 1.00 93.69 409 ARG A CA 1
ATOM 3184 C C . ARG A 1 409 ? -6.662 -0.665 -20.633 1.00 93.69 409 ARG A C 1
ATOM 3186 O O . ARG A 1 409 ? -6.289 -1.620 -21.313 1.00 93.69 409 ARG A O 1
ATOM 3193 N N . PHE A 1 410 ? -6.403 -0.566 -19.332 1.00 95.38 410 PHE A N 1
ATOM 3194 C CA . PHE A 1 410 ? -5.467 -1.478 -18.667 1.00 95.38 410 PHE A CA 1
ATOM 3195 C C . PHE A 1 410 ? -6.162 -2.699 -18.050 1.00 95.38 410 PHE A C 1
ATOM 3197 O O . PHE A 1 410 ? -7.296 -2.626 -17.570 1.00 95.38 410 PHE A O 1
ATOM 3204 N N . SER A 1 411 ? -5.480 -3.844 -18.092 1.00 93.44 411 SER A N 1
ATOM 3205 C CA . SER A 1 411 ? -6.014 -5.157 -17.694 1.00 93.44 411 SER A CA 1
ATOM 3206 C C . SER A 1 411 ? -5.316 -5.780 -16.492 1.00 93.44 411 SER A C 1
ATOM 3208 O O . SER A 1 411 ? -5.894 -6.648 -15.839 1.00 93.44 411 SER A O 1
ATOM 3210 N N . ASP A 1 412 ? -4.098 -5.346 -16.203 1.00 94.94 412 ASP A N 1
ATOM 3211 C CA . ASP A 1 412 ? -3.246 -5.855 -15.141 1.00 94.94 412 ASP A CA 1
ATOM 3212 C C . ASP A 1 412 ? -2.308 -4.769 -14.627 1.00 94.94 412 ASP A C 1
ATOM 3214 O O . ASP A 1 412 ? -1.930 -3.836 -15.338 1.00 94.94 412 ASP A O 1
ATOM 3218 N N . LEU A 1 413 ? -1.999 -4.873 -13.339 1.00 97.31 413 LEU A N 1
ATOM 3219 C CA . LEU A 1 413 ? -1.285 -3.865 -12.578 1.00 97.31 413 LEU A CA 1
ATOM 3220 C C . LEU A 1 413 ? -0.382 -4.554 -11.564 1.00 97.31 413 LEU A C 1
ATOM 3222 O O . LEU A 1 413 ? -0.862 -5.369 -10.768 1.00 97.31 413 LEU A O 1
ATOM 3226 N N . PHE A 1 414 ? 0.890 -4.179 -11.527 1.00 97.75 414 PHE A N 1
ATOM 3227 C CA . PHE A 1 414 ? 1.797 -4.606 -10.467 1.00 97.75 414 PHE A CA 1
ATOM 3228 C C . PHE A 1 414 ? 2.825 -3.527 -10.141 1.00 97.75 414 PHE A C 1
ATOM 3230 O O . PHE A 1 414 ? 3.062 -2.608 -10.921 1.00 97.75 414 PHE A O 1
ATOM 3237 N N . TRP A 1 415 ? 3.448 -3.657 -8.980 1.00 96.81 415 TRP A N 1
ATOM 3238 C CA . TRP A 1 415 ? 4.607 -2.864 -8.593 1.00 96.81 415 TRP A CA 1
ATOM 3239 C C . TRP A 1 415 ? 5.686 -3.776 -8.013 1.00 96.81 415 TRP A C 1
ATOM 3241 O O . TRP A 1 415 ? 5.425 -4.944 -7.705 1.00 96.81 415 TRP A O 1
ATOM 3251 N N . VAL A 1 416 ? 6.904 -3.251 -7.910 1.00 94.81 416 VAL A N 1
ATOM 3252 C CA . VAL A 1 416 ? 8.075 -4.012 -7.469 1.00 94.81 416 VAL A CA 1
ATOM 3253 C C . VAL A 1 416 ? 8.664 -3.378 -6.219 1.00 94.81 416 VAL A C 1
ATOM 3255 O O . VAL A 1 416 ? 8.816 -2.158 -6.147 1.00 94.81 416 VAL A O 1
ATOM 3258 N N . ASN A 1 417 ? 9.032 -4.225 -5.266 1.00 88.75 417 ASN A N 1
ATOM 3259 C CA . ASN A 1 417 ? 9.863 -3.888 -4.123 1.00 88.75 417 ASN A CA 1
ATOM 3260 C C . ASN A 1 417 ? 11.175 -4.693 -4.164 1.00 88.75 417 ASN A C 1
ATOM 3262 O O . ASN A 1 417 ? 11.211 -5.799 -4.706 1.00 88.75 417 ASN A O 1
ATOM 3266 N N . ALA A 1 418 ? 12.247 -4.139 -3.595 1.00 87.75 418 ALA A N 1
ATOM 3267 C CA . ALA A 1 418 ? 13.539 -4.802 -3.466 1.00 87.75 418 ALA A CA 1
ATOM 3268 C C . ALA A 1 418 ? 14.034 -4.731 -2.016 1.00 87.75 418 ALA A C 1
ATOM 3270 O O . ALA A 1 418 ? 14.351 -3.650 -1.514 1.00 87.75 418 ALA A O 1
ATOM 3271 N N . GLU A 1 419 ? 14.152 -5.887 -1.370 1.00 78.81 419 GLU A N 1
ATOM 3272 C CA . GLU A 1 419 ? 14.697 -6.008 -0.018 1.00 78.81 419 GLU A CA 1
ATOM 3273 C C . GLU A 1 419 ? 16.178 -6.386 -0.067 1.00 78.81 419 GLU A C 1
ATOM 3275 O O . GLU A 1 419 ? 16.584 -7.262 -0.836 1.00 78.81 419 GLU A O 1
ATOM 3280 N N . VAL A 1 420 ? 16.991 -5.723 0.758 1.00 66.31 420 VAL A N 1
ATOM 3281 C CA . VAL A 1 420 ? 18.367 -6.161 1.016 1.00 66.31 420 VAL A CA 1
ATOM 3282 C C . VAL A 1 420 ? 18.298 -7.222 2.102 1.00 66.31 420 VAL A C 1
ATOM 3284 O O . VAL A 1 420 ? 17.836 -6.931 3.207 1.00 66.31 420 VAL A O 1
ATOM 3287 N N . GLU A 1 421 ? 18.752 -8.438 1.810 1.00 59.28 421 GLU A N 1
ATOM 3288 C CA . GLU A 1 421 ? 18.902 -9.448 2.856 1.00 59.28 421 GLU A CA 1
ATOM 3289 C C . GLU A 1 421 ? 19.944 -8.939 3.863 1.00 59.28 421 GLU A C 1
ATOM 3291 O O . GLU A 1 421 ? 21.081 -8.623 3.503 1.00 59.28 421 GLU A O 1
ATOM 3296 N N . SER A 1 422 ? 19.530 -8.781 5.124 1.00 46.06 422 SER A N 1
ATOM 3297 C CA . SER A 1 422 ? 20.471 -8.481 6.205 1.00 46.06 422 SER A CA 1
ATOM 3298 C C . SER A 1 422 ? 21.387 -9.697 6.409 1.00 46.06 422 SER A C 1
ATOM 3300 O O . SER A 1 422 ? 20.882 -10.819 6.327 1.00 46.06 422 SER A O 1
ATOM 3302 N N . PRO A 1 423 ? 22.700 -9.493 6.623 1.00 42.16 423 PRO A N 1
ATOM 3303 C CA . PRO A 1 423 ? 23.677 -10.577 6.724 1.00 42.16 423 PRO A CA 1
ATOM 3304 C C . PRO A 1 423 ? 23.428 -11.544 7.884 1.00 42.16 423 PRO A C 1
ATOM 3306 O O . PRO A 1 423 ? 22.868 -11.111 8.920 1.00 42.16 423 PRO A O 1
#